Protein AF-0000000079469328 (afdb_homodimer)

Sequence (578 aa):
MLLIDEARIVTEADGLAARGATVNEVLEFLRGKLSLDAFGMLLFDLPREDLPALSKLLPRMASDETQRNFTGDSGLSLLKPTVSFIRALAYNYAALRNRSLSGAKILDYGCGYGRMTRLLYYFSNPEAIWAVDPWDLAVNLCREANLAGNVAQSDYLPKGLPAPEAAFDVMFAFSVFTHTSRNATDAALSALRKHIAPNGLLAITIRPAEYWVVNPDYAPQAETYQAKHAAEGFAFVPHGRDTVEGEATYGDTSMTLEFLAANYPDWRIEATDWALADPYQRYVFLKPAMLLIDEARIVTEADGLAARGATVNEVLEFLRGKLSLDAFGMLLFDLPREDLPALSKLLPRMASDETQRNFTGDSGLSLLKPTVSFIRALAYNYAALRNRSLSGAKILDYGCGYGRMTRLLYYFSNPEAIWAVDPWDLAVNLCREANLAGNVAQSDYLPKGLPAPEAAFDVMFAFSVFTHTSRNATDAALSALRKHIAPNGLLAITIRPAEYWVVNPDYAPQAETYQAKHAAEGFAFVPHGRDTVEGEATYGDTSMTLEFLAANYPDWRIEATDWALADPYQRYVFLKPA

Radius of gyration: 24.48 Å; Cα contacts (8 Å, |Δi|>4): 1134; chains: 2; bounding box: 67×74×54 Å

InterPro domains:
  IPR029063 S-adenosyl-L-methionine-dependent methyltransferase superfamily [G3DSA:3.40.50.150] (82-249)
  IPR029063 S-adenosyl-L-methionine-dependent methyltransferase superfamily [SSF53335] (99-240)
  IPR041698 Methyltransferase domain 25 [PF13649] (106-200)

Solvent-accessible surface area (backbone atoms only — not comparable to full-atom values): 29543 Å² total; per-residue (Å²): 133,75,52,70,70,54,46,53,51,53,50,52,46,18,49,44,34,63,73,65,47,48,65,63,55,45,41,53,55,46,49,73,73,41,24,72,48,54,48,44,51,51,47,65,50,25,59,38,87,93,32,55,39,40,34,69,67,43,40,42,43,74,51,57,66,54,34,30,73,74,71,73,39,43,64,69,75,41,44,52,40,50,50,52,49,53,50,48,50,43,39,49,44,24,72,74,63,75,40,68,51,66,67,38,30,35,36,31,43,55,30,50,64,33,70,65,56,58,56,46,46,66,38,17,55,41,84,40,32,35,34,29,21,51,48,63,67,29,42,47,46,21,55,74,27,49,54,72,47,44,75,41,69,34,56,75,66,20,85,52,61,88,61,69,64,48,56,20,46,31,36,34,22,69,77,35,59,27,24,29,23,72,66,26,45,52,25,43,56,56,18,51,60,54,24,40,22,84,87,15,39,35,36,35,24,35,16,47,61,62,48,35,57,69,38,74,92,35,37,91,51,15,68,61,47,34,50,37,25,68,75,64,20,47,27,71,47,68,44,100,59,80,53,56,96,84,34,59,41,43,30,46,20,29,43,39,71,64,37,50,53,72,73,36,67,66,40,36,82,74,48,63,38,48,41,82,74,38,72,59,42,34,35,39,32,28,28,63,94,133,75,52,72,71,54,45,52,51,52,51,50,45,18,50,43,34,64,74,65,48,50,66,63,55,44,40,53,55,45,49,72,72,42,24,72,47,56,49,44,52,50,46,64,51,25,59,39,85,93,32,55,39,40,34,70,66,45,41,41,44,74,52,58,66,55,34,28,73,75,71,72,40,41,66,69,75,40,44,52,41,51,49,52,49,53,50,48,49,44,39,50,43,24,71,74,63,75,42,69,52,66,68,38,30,35,37,31,44,54,31,50,63,34,71,65,57,60,56,45,46,65,38,18,54,40,84,41,32,34,33,29,18,52,49,65,66,27,42,48,46,21,55,74,26,50,54,70,47,46,76,40,68,34,56,74,66,22,83,50,59,89,61,70,63,48,53,21,48,32,36,34,22,70,75,36,58,28,23,29,23,73,68,26,44,52,25,42,58,57,19,51,60,54,26,39,22,84,85,16,40,37,38,36,25,35,16,48,62,63,46,34,56,69,37,75,93,36,36,90,50,15,68,60,45,34,50,36,24,68,74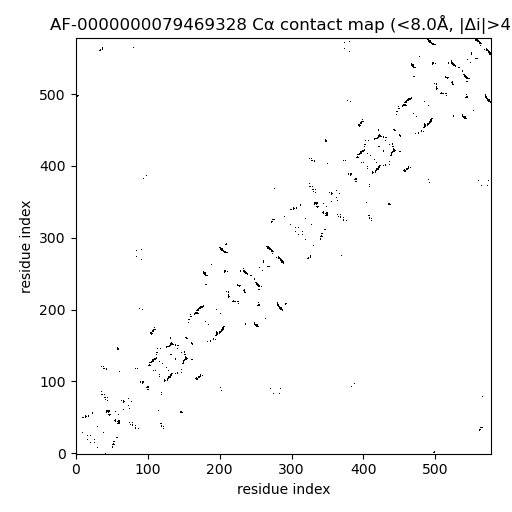,66,20,47,27,72,46,68,44,100,60,78,54,56,96,83,33,58,40,44,30,47,19,30,44,39,72,66,37,51,53,71,74,36,67,67,39,35,82,75,46,62,38,48,42,83,75,39,72,59,42,35,34,38,35,30,27,64,94

pLDDT: mean 93.64, std 5.54, range [69.12, 98.81]

Foldseek 3Di:
DDDPQLVVQLLVLLVCLVVPDALLRSLVSCLVRDDLLSQLLVQLPPPDPSRPSCNVRAFHHDDQVQVCVVPVGGHPLVSVQLSVVVVVQQVVLCVQVVDGLAAFQEEEEQCFLNSNVRSSSSRHPQQSYEYEEQDPVRLVSVVVRVPRHHYYYAHLQHQADPADFLGGQEYEYECPQQWFDPRSVVRVLNHVLGRHHQNHKYKYWFFALCVQCVPPVNNVVSVVQSVCCVPQQKGFDADPDDADVPHRTTGGMHGHPVNCVVPPVQKDWDDWDDDPSCRGIIITMIHGD/DDDPQLVVQLLVLLVCLVVPDALLRSLVSDLVRDDLLSQLLVQLPPPDPSRPSCNVRAFHHDDQVQVCVVPVGGHPLVSVQLSVVVVVVQVVLCVQVVDGLAAFQEEEEQCFLNSNVRSSSSRHPQQSYEYEEQDPVRLVSVVVRVPRHHGYYAHLQHQADPDDFLGGQEYEYECPQQWFDPRSVVRVLNHVLGRHHQNHKYKYWFFALCVQCVPPVNNVVSVVQSVCCVPQQKGFDADPDDADVPHGTTGGMHGHPVNCVVPPVQKDWDDWDDDPSCRGIIMTMIHGD

Structure (mmCIF, N/CA/C/O backbone):
data_AF-0000000079469328-model_v1
#
loop_
_entity.id
_entity.type
_entity.pdbx_description
1 polymer 'Class I SAM-dependent methyltransferase'
#
loop_
_atom_site.group_PDB
_atom_site.id
_atom_site.type_symbol
_atom_site.label_atom_id
_atom_site.label_alt_id
_atom_site.label_comp_id
_atom_site.label_asym_id
_atom_site.label_entity_id
_atom_site.label_seq_id
_atom_site.pdbx_PDB_ins_code
_atom_site.Cartn_x
_atom_site.Cartn_y
_atom_site.Cartn_z
_atom_site.occupancy
_atom_site.B_iso_or_equiv
_atom_site.auth_seq_id
_atom_site.auth_comp_id
_atom_site.auth_asym_id
_atom_site.auth_atom_id
_atom_site.pdbx_PDB_model_num
ATOM 1 N N . MET A 1 1 ? -15.891 2.592 -10.031 1 73.62 1 MET A N 1
ATOM 2 C CA . MET A 1 1 ? -17 1.805 -9.484 1 73.62 1 MET A CA 1
ATOM 3 C C . MET A 1 1 ? -16.484 0.551 -8.789 1 73.62 1 MET A C 1
ATOM 5 O O . MET A 1 1 ? -15.477 -0.028 -9.203 1 73.62 1 MET A O 1
ATOM 9 N N . LEU A 1 2 ? -17.156 0.283 -7.637 1 82.62 2 LEU A N 1
ATOM 10 C CA . LEU A 1 2 ? -16.859 -0.936 -6.887 1 82.62 2 LEU A CA 1
ATOM 11 C C . LEU A 1 2 ? -17.188 -2.174 -7.715 1 82.62 2 LEU A C 1
ATOM 13 O O . LEU A 1 2 ? -18.078 -2.135 -8.57 1 82.62 2 LEU A O 1
ATOM 17 N N . LEU A 1 3 ? -16.516 -3.221 -7.484 1 79.81 3 LEU A N 1
ATOM 18 C CA . LEU A 1 3 ? -16.797 -4.5 -8.125 1 79.81 3 LEU A CA 1
ATOM 19 C C . LEU A 1 3 ? -18.109 -5.078 -7.621 1 79.81 3 LEU A C 1
ATOM 21 O O . LEU A 1 3 ? -18.641 -4.641 -6.598 1 79.81 3 LEU A O 1
ATOM 25 N N . ILE A 1 4 ? -18.609 -5.996 -8.328 1 78.81 4 ILE A N 1
ATOM 26 C CA . ILE A 1 4 ? -19.953 -6.539 -8.102 1 78.81 4 ILE A CA 1
ATOM 27 C C . ILE A 1 4 ? -20.062 -7.039 -6.668 1 78.81 4 ILE A C 1
ATOM 29 O O . ILE A 1 4 ? -21.062 -6.77 -5.988 1 78.81 4 ILE A O 1
ATOM 33 N N . ASP A 1 5 ? -19.109 -7.777 -6.207 1 81.38 5 ASP A N 1
ATOM 34 C CA . ASP A 1 5 ? -19.156 -8.312 -4.852 1 81.38 5 ASP A CA 1
ATOM 35 C C . ASP A 1 5 ? -19.156 -7.191 -3.816 1 81.38 5 ASP A C 1
ATOM 37 O O . ASP A 1 5 ? -19.875 -7.258 -2.822 1 81.38 5 ASP A O 1
ATOM 41 N N . GLU A 1 6 ? -18.359 -6.191 -4.086 1 87.25 6 GLU A N 1
ATOM 42 C CA . GLU A 1 6 ? -18.312 -5.059 -3.168 1 87.25 6 GLU A CA 1
ATOM 43 C C . GLU A 1 6 ? -19.609 -4.246 -3.227 1 87.25 6 GLU A C 1
ATOM 45 O O . GLU A 1 6 ? -20.047 -3.695 -2.213 1 87.25 6 GLU A O 1
ATOM 50 N N . ALA A 1 7 ? -20.125 -4.199 -4.418 1 88.56 7 ALA A N 1
ATOM 51 C CA . ALA A 1 7 ? -21.406 -3.5 -4.574 1 88.56 7 ALA A CA 1
ATOM 52 C C . ALA A 1 7 ? -22.5 -4.156 -3.74 1 88.56 7 ALA A C 1
ATOM 54 O O . ALA A 1 7 ? -23.328 -3.467 -3.139 1 88.56 7 ALA A O 1
ATOM 55 N N . ARG A 1 8 ? -22.484 -5.449 -3.693 1 89.69 8 ARG A N 1
ATOM 56 C CA . ARG A 1 8 ? -23.438 -6.18 -2.871 1 89.69 8 ARG A CA 1
ATOM 57 C C . ARG A 1 8 ? -23.234 -5.879 -1.391 1 89.69 8 ARG A C 1
ATOM 59 O O . ARG A 1 8 ? -24.203 -5.691 -0.648 1 89.69 8 ARG A O 1
ATOM 66 N N . ILE A 1 9 ? -22 -5.82 -1.003 1 92.25 9 ILE A N 1
ATOM 67 C CA . ILE A 1 9 ? -21.656 -5.566 0.39 1 92.25 9 ILE A CA 1
ATOM 68 C C . ILE A 1 9 ? -22.156 -4.184 0.801 1 92.25 9 ILE A C 1
ATOM 70 O O . ILE A 1 9 ? -22.766 -4.023 1.863 1 92.25 9 ILE A O 1
ATOM 74 N N . VAL A 1 10 ? -21.938 -3.166 -0.035 1 96.12 10 VAL A N 1
ATOM 75 C CA . VAL A 1 10 ? -22.312 -1.808 0.34 1 96.12 10 VAL A CA 1
ATOM 76 C C . VAL A 1 10 ? -23.828 -1.669 0.316 1 96.12 10 VAL A C 1
ATOM 78 O O . VAL A 1 10 ? -24.406 -0.925 1.115 1 96.12 10 VAL A O 1
ATOM 81 N N . THR A 1 11 ? -24.484 -2.412 -0.557 1 96.69 11 THR A N 1
ATOM 82 C CA . THR A 1 11 ? -25.938 -2.438 -0.554 1 96.69 11 THR A CA 1
ATOM 83 C C . THR A 1 11 ? -26.469 -3.033 0.748 1 96.69 11 THR A C 1
ATOM 85 O O . THR A 1 11 ? -27.438 -2.529 1.318 1 96.69 11 THR A O 1
ATOM 88 N N . GLU A 1 12 ? -25.812 -4.078 1.154 1 96.94 12 GLU A N 1
ATOM 89 C CA . GLU A 1 12 ? -26.172 -4.672 2.438 1 96.94 12 GLU A CA 1
ATOM 90 C C . GLU A 1 12 ? -25.969 -3.686 3.582 1 96.94 12 GLU A C 1
ATOM 92 O O . GLU A 1 12 ? -26.781 -3.604 4.5 1 96.94 12 GLU A O 1
ATOM 97 N N . ALA A 1 13 ? -24.906 -2.984 3.58 1 97.81 13 ALA A N 1
ATOM 98 C CA . ALA A 1 13 ? -24.609 -1.975 4.594 1 97.81 13 ALA A CA 1
ATOM 99 C C . ALA A 1 13 ? -25.672 -0.875 4.59 1 97.81 13 ALA A C 1
ATOM 101 O O . ALA A 1 13 ? -26.062 -0.376 5.648 1 97.81 13 ALA A O 1
ATOM 102 N N . ASP A 1 14 ? -26.047 -0.48 3.402 1 98.31 14 ASP A N 1
ATOM 103 C CA . ASP A 1 14 ? -27.125 0.512 3.291 1 98.31 14 ASP A CA 1
ATOM 104 C C . ASP A 1 14 ? -28.406 0.004 3.928 1 98.31 14 ASP A C 1
ATOM 106 O O . ASP A 1 14 ? -29.141 0.768 4.57 1 98.31 14 ASP A O 1
ATOM 110 N N . GLY A 1 15 ? -28.688 -1.237 3.689 1 98.19 15 GLY A N 1
ATOM 111 C CA . GLY A 1 15 ? -29.844 -1.858 4.34 1 98.19 15 GLY A CA 1
ATOM 112 C C . GLY A 1 15 ? -29.75 -1.825 5.852 1 98.19 15 GLY A C 1
ATOM 113 O O . GLY A 1 15 ? -30.75 -1.555 6.531 1 98.19 15 GLY A O 1
ATOM 114 N N . LEU A 1 16 ? -28.609 -2.129 6.414 1 97.94 16 LEU A N 1
ATOM 115 C CA . LEU A 1 16 ? -28.391 -2.066 7.852 1 97.94 16 LEU A CA 1
ATOM 116 C C . LEU A 1 16 ? -28.656 -0.661 8.383 1 97.94 16 LEU A C 1
ATOM 118 O O . LEU A 1 16 ? -29.312 -0.494 9.414 1 97.94 16 LEU A O 1
ATOM 122 N N . ALA A 1 17 ? -28.141 0.295 7.699 1 97.94 17 ALA A N 1
ATOM 123 C CA . ALA A 1 17 ? -28.344 1.689 8.086 1 97.94 17 ALA A CA 1
ATOM 124 C C . ALA A 1 17 ? -29.812 2.064 8.031 1 97.94 17 ALA A C 1
ATOM 126 O O . ALA A 1 17 ? -30.312 2.764 8.914 1 97.94 17 ALA A O 1
ATOM 127 N N . ALA A 1 18 ? -30.453 1.593 7.02 1 98 18 ALA A N 1
ATOM 128 C CA . ALA A 1 18 ? -31.875 1.89 6.84 1 98 18 ALA A CA 1
ATOM 129 C C . ALA A 1 18 ? -32.688 1.325 7.992 1 98 18 ALA A C 1
ATOM 131 O O . ALA A 1 18 ? -33.75 1.888 8.352 1 98 18 ALA A O 1
ATOM 132 N N . ARG A 1 19 ? -32.219 0.27 8.562 1 98.19 19 ARG A N 1
ATOM 133 C CA . ARG A 1 19 ? -32.906 -0.397 9.648 1 98.19 19 ARG A CA 1
ATOM 134 C C . ARG A 1 19 ? -32.531 0.195 11 1 98.19 19 ARG A C 1
ATOM 136 O O . ARG A 1 19 ? -32.875 -0.348 12.047 1 98.19 19 ARG A O 1
ATOM 143 N N . GLY A 1 20 ? -31.672 1.178 11.031 1 97.12 20 GLY A N 1
ATOM 144 C CA . GLY A 1 20 ? -31.406 1.925 12.25 1 97.12 20 GLY A CA 1
ATOM 145 C C . GLY A 1 20 ? -30.062 1.611 12.867 1 97.12 20 GLY A C 1
ATOM 146 O O . GLY A 1 20 ? -29.781 2.002 14.008 1 97.12 20 GLY A O 1
ATOM 147 N N . ALA A 1 21 ? -29.188 0.908 12.125 1 97.38 21 ALA A N 1
ATOM 148 C CA . ALA A 1 21 ? -27.844 0.651 12.648 1 97.38 21 ALA A CA 1
ATOM 149 C C . ALA A 1 21 ? -27.078 1.955 12.883 1 97.38 21 ALA A C 1
ATOM 151 O O . ALA A 1 21 ? -27.234 2.916 12.125 1 97.38 21 ALA A O 1
ATOM 152 N N . THR A 1 22 ? -26.344 1.936 13.977 1 96.94 22 THR A N 1
ATOM 153 C CA . THR A 1 22 ? -25.516 3.096 14.297 1 96.94 22 THR A CA 1
ATOM 154 C C . THR A 1 22 ? -24.328 3.195 13.344 1 96.94 22 THR A C 1
ATOM 156 O O . THR A 1 22 ? -24.047 2.26 12.594 1 96.94 22 THR A O 1
ATOM 159 N N . VAL A 1 23 ? -23.641 4.332 13.367 1 96.88 23 VAL A N 1
ATOM 160 C CA . VAL A 1 23 ? -22.438 4.543 12.578 1 96.88 23 VAL A CA 1
ATOM 161 C C . VAL A 1 23 ? -21.406 3.463 12.898 1 96.88 23 VAL A C 1
ATOM 163 O O . VAL A 1 23 ? -20.844 2.85 11.992 1 96.88 23 VAL A O 1
ATOM 166 N N . ASN A 1 24 ? -21.219 3.152 14.148 1 96.88 24 ASN A N 1
ATOM 167 C CA . ASN A 1 24 ? -20.219 2.176 14.57 1 96.88 24 ASN A CA 1
ATOM 168 C C . ASN A 1 24 ? -20.562 0.774 14.07 1 96.88 24 ASN A C 1
ATOM 170 O O . ASN A 1 24 ? -19.672 0.021 13.664 1 96.88 24 ASN A O 1
ATOM 174 N N . GLU A 1 25 ? -21.812 0.445 14.094 1 97.12 25 GLU A N 1
ATOM 175 C CA . GLU A 1 25 ? -22.25 -0.869 13.625 1 97.12 25 GLU A CA 1
ATOM 176 C C . GLU A 1 25 ? -22.016 -1.016 12.117 1 97.12 25 GLU A C 1
ATOM 178 O O . GLU A 1 25 ? -21.547 -2.059 11.656 1 97.12 25 GLU A O 1
ATOM 183 N N . VAL A 1 26 ? -22.359 0.021 11.414 1 98 26 VAL A N 1
ATOM 184 C CA . VAL A 1 26 ? -22.188 0.004 9.969 1 98 26 VAL A CA 1
ATOM 185 C C . VAL A 1 26 ? -20.703 -0.059 9.625 1 98 26 VAL A C 1
ATOM 187 O O . VAL A 1 26 ? -20.281 -0.821 8.75 1 98 26 VAL A O 1
ATOM 190 N N . LEU A 1 27 ? -19.906 0.72 10.32 1 97.19 27 LEU A N 1
ATOM 191 C CA . LEU A 1 27 ? -18.469 0.723 10.078 1 97.19 27 LEU A CA 1
ATOM 192 C C . LEU A 1 27 ? -17.844 -0.635 10.406 1 97.19 27 LEU A C 1
ATOM 194 O O . LEU A 1 27 ? -16.984 -1.124 9.672 1 97.19 27 LEU A O 1
ATOM 198 N N . GLU A 1 28 ? -18.234 -1.222 11.469 1 94.69 28 GLU A N 1
ATOM 199 C C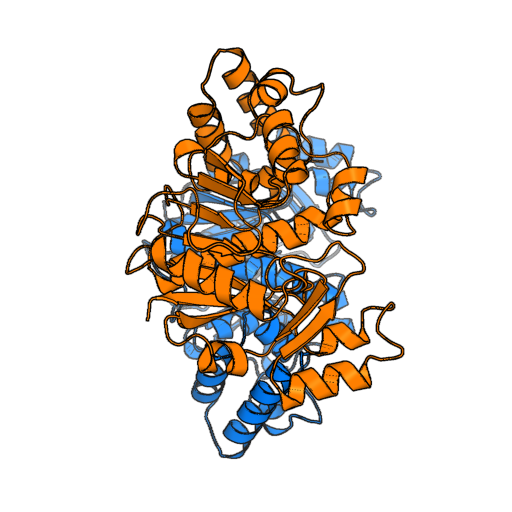A . GLU A 1 28 ? -17.766 -2.555 11.82 1 94.69 28 GLU A CA 1
ATOM 200 C C . GLU A 1 28 ? -18.094 -3.566 10.727 1 94.69 28 GLU A C 1
ATOM 202 O O . GLU A 1 28 ? -17.25 -4.398 10.367 1 94.69 28 GLU A O 1
ATOM 207 N N . PHE A 1 29 ? -19.391 -3.506 10.242 1 95.12 29 PHE A N 1
ATOM 208 C CA . PHE A 1 29 ? -19.812 -4.379 9.148 1 95.12 29 PHE A CA 1
ATOM 209 C C . PHE A 1 29 ? -18.938 -4.18 7.922 1 95.12 29 PHE A C 1
ATOM 211 O O . PHE A 1 29 ? -18.469 -5.148 7.328 1 95.12 29 PHE A O 1
ATOM 218 N N . LEU A 1 30 ? -18.641 -2.953 7.52 1 94.88 30 LEU A N 1
ATOM 219 C CA . LEU A 1 30 ? -17.875 -2.625 6.32 1 94.88 30 LEU A CA 1
ATOM 220 C C . LEU A 1 30 ? -16.422 -3.043 6.473 1 94.88 30 LEU A C 1
ATOM 222 O O . LEU A 1 30 ? -15.828 -3.619 5.555 1 94.88 30 LEU A O 1
ATOM 226 N N . ARG A 1 31 ? -15.781 -2.768 7.605 1 90.62 31 ARG A N 1
ATOM 227 C CA . ARG A 1 31 ? -14.367 -3.08 7.824 1 90.62 31 ARG A CA 1
ATOM 228 C C . ARG A 1 31 ? -14.133 -4.586 7.809 1 90.62 31 ARG A C 1
ATOM 230 O O . ARG A 1 31 ? -13.055 -5.047 7.422 1 90.62 31 ARG A O 1
ATOM 237 N N . GLY A 1 32 ? -15.18 -5.309 8.133 1 85 32 GLY A N 1
ATOM 238 C CA . GLY A 1 32 ? -15.055 -6.758 8.156 1 85 32 GLY A CA 1
ATOM 239 C C . GLY A 1 32 ? -15.164 -7.387 6.777 1 85 32 GLY A C 1
ATOM 240 O O . GLY A 1 32 ? -14.773 -8.539 6.586 1 85 32 GLY A O 1
ATOM 241 N N . LYS A 1 33 ? -15.594 -6.586 5.781 1 87.69 33 LYS A N 1
ATOM 242 C CA . LYS A 1 33 ? -15.93 -7.219 4.512 1 87.69 33 LYS A CA 1
ATOM 243 C C . LYS A 1 33 ? -15.234 -6.523 3.346 1 87.69 33 LYS A C 1
ATOM 245 O O . LYS A 1 33 ? -15.086 -7.105 2.268 1 87.69 33 LYS A O 1
ATOM 250 N N . LEU A 1 34 ? -14.859 -5.293 3.518 1 89.44 34 LEU A N 1
ATOM 251 C CA . LEU A 1 34 ? -14.211 -4.535 2.451 1 89.44 34 LEU A CA 1
ATOM 252 C C . LEU A 1 34 ? -12.711 -4.43 2.697 1 89.44 34 LEU A C 1
ATOM 254 O O . LEU A 1 34 ? -12.266 -4.383 3.848 1 89.44 34 LEU A O 1
ATOM 258 N N . SER A 1 35 ? -11.961 -4.41 1.609 1 85.12 35 SER A N 1
ATOM 259 C CA . SER A 1 35 ? -10.57 -3.977 1.7 1 85.12 35 SER A CA 1
ATOM 260 C C . SER A 1 35 ? -10.477 -2.484 1.994 1 85.12 35 SER A C 1
ATOM 262 O O . SER A 1 35 ? -11.453 -1.751 1.834 1 85.12 35 SER A O 1
ATOM 264 N N . LEU A 1 36 ? -9.32 -2.057 2.4 1 90.12 36 LEU A N 1
ATOM 265 C CA . LEU A 1 36 ? -9.102 -0.634 2.637 1 90.12 36 LEU A CA 1
ATOM 266 C C . LEU A 1 36 ? -9.383 0.177 1.376 1 90.12 36 LEU A C 1
ATOM 268 O O . LEU A 1 36 ? -9.984 1.25 1.443 1 90.12 36 LEU A O 1
ATOM 272 N N . ASP A 1 37 ? -8.945 -0.327 0.228 1 90 37 ASP A N 1
ATOM 273 C CA . ASP A 1 37 ? -9.148 0.383 -1.031 1 90 37 ASP A CA 1
ATOM 274 C C . ASP A 1 37 ? -10.633 0.512 -1.357 1 90 37 ASP A C 1
ATOM 276 O O . ASP A 1 37 ? -11.094 1.588 -1.739 1 90 37 ASP A O 1
ATOM 280 N N . ALA A 1 38 ? -11.375 -0.587 -1.192 1 90.12 38 ALA A N 1
ATOM 281 C CA . ALA A 1 38 ? -12.812 -0.561 -1.457 1 90.12 38 ALA A CA 1
ATOM 282 C C . ALA A 1 38 ? -13.531 0.364 -0.481 1 90.12 38 ALA A C 1
ATOM 284 O O . ALA A 1 38 ? -14.461 1.08 -0.864 1 90.12 38 ALA A O 1
ATOM 285 N N . PHE A 1 39 ? -13.109 0.273 0.761 1 94.81 39 PHE A N 1
ATOM 286 C CA . PHE A 1 39 ? -13.656 1.158 1.784 1 94.81 39 PHE A CA 1
ATOM 287 C C . PHE A 1 39 ? -13.438 2.619 1.407 1 94.81 39 PHE A C 1
ATOM 289 O O . PHE A 1 39 ? -14.359 3.432 1.502 1 94.81 39 PHE A O 1
ATOM 296 N N . GLY A 1 40 ? -12.234 2.947 0.979 1 94.56 40 GLY A N 1
ATOM 297 C CA . GLY A 1 40 ? -11.938 4.289 0.505 1 94.56 40 GLY A CA 1
ATOM 298 C C . GLY A 1 40 ? -12.773 4.699 -0.691 1 94.56 40 GLY A C 1
ATOM 299 O O . GLY A 1 40 ? -13.266 5.828 -0.752 1 94.56 40 GLY A O 1
ATOM 300 N N . MET A 1 41 ? -12.945 3.803 -1.63 1 93.38 41 MET A N 1
ATOM 301 C CA . MET A 1 41 ? -13.758 4.086 -2.809 1 93.38 41 MET A CA 1
ATOM 302 C C . MET A 1 41 ? -15.188 4.438 -2.408 1 93.38 41 MET A C 1
ATOM 304 O O . MET A 1 41 ? -15.781 5.367 -2.961 1 93.38 41 MET A O 1
ATOM 308 N N . LEU A 1 42 ? -15.672 3.691 -1.49 1 95.12 42 LEU A N 1
ATOM 309 C CA . LEU A 1 42 ? -17.016 3.971 -0.998 1 95.12 42 LEU A CA 1
ATOM 310 C C . LEU A 1 42 ? -17.094 5.375 -0.412 1 95.12 42 LEU A C 1
ATOM 312 O O . LEU A 1 42 ? -17.969 6.168 -0.802 1 95.12 42 LEU A O 1
ATOM 316 N N . LEU A 1 43 ? -16.203 5.695 0.465 1 95.62 43 LEU A N 1
ATOM 317 C CA . LEU A 1 43 ? -16.25 6.969 1.168 1 95.62 43 LEU A CA 1
ATOM 318 C C . LEU A 1 43 ? -16.062 8.133 0.2 1 95.62 43 LEU A C 1
ATOM 320 O O . LEU A 1 43 ? -16.625 9.211 0.393 1 95.62 43 LEU A O 1
ATOM 324 N N . PHE A 1 44 ? -15.242 7.898 -0.827 1 94.38 44 PHE A N 1
ATOM 325 C CA . PHE A 1 44 ? -14.992 8.945 -1.811 1 94.38 44 PHE A CA 1
ATOM 326 C C . PHE A 1 44 ? -16.203 9.164 -2.697 1 94.38 44 PHE A C 1
ATOM 328 O O . PHE A 1 44 ? -16.328 10.203 -3.348 1 94.38 44 PHE A O 1
ATOM 335 N N . ASP A 1 45 ? -17.094 8.18 -2.705 1 93.88 45 ASP A N 1
ATOM 336 C CA . ASP A 1 45 ? -18.203 8.234 -3.646 1 93.88 45 ASP A CA 1
ATOM 337 C C . ASP A 1 45 ? -19.469 8.734 -2.961 1 93.88 45 ASP A C 1
ATOM 339 O O . ASP A 1 45 ? -20.484 8.984 -3.623 1 93.88 45 ASP A O 1
ATOM 343 N N . LEU A 1 46 ? -19.422 8.875 -1.653 1 94.94 46 LEU A N 1
ATOM 344 C CA . LEU A 1 46 ? -20.609 9.344 -0.942 1 94.94 46 LEU A CA 1
ATOM 345 C C . LEU A 1 46 ? -20.719 10.859 -1.023 1 94.94 46 LEU A C 1
ATOM 347 O O . LEU A 1 46 ? -19.703 11.562 -1.035 1 94.94 46 LEU A O 1
ATOM 351 N N . PRO A 1 47 ? -21.906 11.391 -1.193 1 95.75 47 PRO A N 1
ATOM 352 C CA . PRO A 1 47 ? -23.172 10.664 -1.146 1 95.75 47 PRO A CA 1
ATOM 353 C C . PRO A 1 47 ? -23.531 10.016 -2.482 1 95.75 47 PRO A C 1
ATOM 355 O O . PRO A 1 47 ? -23.078 10.469 -3.535 1 95.75 47 PRO A O 1
ATOM 358 N N . ARG A 1 48 ? -24.312 8.93 -2.414 1 95.5 48 ARG A N 1
ATOM 359 C CA . ARG A 1 48 ? -24.797 8.195 -3.572 1 95.5 48 ARG A CA 1
ATOM 360 C C . ARG A 1 48 ? -26.312 8.039 -3.521 1 95.5 48 ARG A C 1
ATOM 362 O O . ARG A 1 48 ? -26.875 7.738 -2.467 1 95.5 48 ARG A O 1
ATOM 369 N N . GLU A 1 49 ? -26.953 8.164 -4.684 1 96.19 49 GLU A N 1
ATOM 370 C CA . GLU A 1 49 ? -28.406 8.062 -4.758 1 96.19 49 GLU A CA 1
ATOM 371 C C . GLU A 1 49 ? -28.875 6.629 -4.496 1 96.19 49 GLU A C 1
ATOM 373 O O . GLU A 1 49 ? -29.938 6.414 -3.92 1 96.19 49 GLU A O 1
ATOM 378 N N . ASP A 1 50 ? -28.078 5.68 -4.914 1 96.25 50 ASP A N 1
ATOM 379 C CA . ASP A 1 50 ? -28.469 4.281 -4.777 1 96.25 50 ASP A CA 1
ATOM 380 C C . ASP A 1 50 ? -28.141 3.748 -3.385 1 96.25 50 ASP A C 1
ATOM 382 O O . ASP A 1 50 ? -28.438 2.594 -3.07 1 96.25 50 ASP A O 1
ATOM 386 N N . LEU A 1 51 ? -27.531 4.551 -2.568 1 97.69 51 LEU A N 1
ATOM 387 C CA . LEU A 1 51 ? -27.234 4.215 -1.182 1 97.69 51 LEU A CA 1
ATOM 388 C C . LEU A 1 51 ? -27.703 5.312 -0.237 1 97.69 51 LEU A C 1
ATOM 390 O O . LEU A 1 51 ? -26.906 5.914 0.48 1 97.69 51 LEU A O 1
ATOM 394 N N . PRO A 1 52 ? -28.984 5.516 -0.161 1 97.81 52 PRO A N 1
ATOM 395 C CA . PRO A 1 52 ? -29.5 6.688 0.548 1 97.81 52 PRO A CA 1
ATOM 396 C C . PRO A 1 52 ? -29.25 6.621 2.055 1 97.81 52 PRO A C 1
ATOM 398 O O . PRO A 1 52 ? -28.953 7.645 2.68 1 97.81 52 PRO A O 1
ATOM 401 N N . ALA A 1 53 ? -29.375 5.461 2.697 1 98.12 53 ALA A N 1
ATOM 402 C CA . ALA A 1 53 ? -29.219 5.355 4.145 1 98.12 53 ALA A CA 1
ATOM 403 C C . ALA A 1 53 ? -27.75 5.543 4.547 1 98.12 53 ALA A C 1
ATOM 405 O O . ALA A 1 53 ? -27.453 6.223 5.531 1 98.12 53 ALA A O 1
ATOM 406 N N . LEU A 1 54 ? -26.828 4.988 3.795 1 97.25 54 LEU A N 1
ATOM 407 C CA . LEU A 1 54 ? -25.406 5.172 4.055 1 97.25 54 LEU A CA 1
ATOM 408 C C . LEU A 1 54 ? -25 6.625 3.848 1 97.25 54 LEU A C 1
ATOM 410 O O . LEU A 1 54 ? -24.172 7.152 4.59 1 97.25 54 LEU A O 1
ATOM 414 N N . SER A 1 55 ? -25.625 7.211 2.814 1 97.25 55 SER A N 1
ATOM 415 C CA . SER A 1 55 ? -25.297 8.594 2.479 1 97.25 55 SER A CA 1
ATOM 416 C C . SER A 1 55 ? -25.75 9.547 3.584 1 97.25 55 SER A C 1
ATOM 418 O O . SER A 1 55 ? -25.172 10.633 3.742 1 97.25 55 SER A O 1
ATOM 420 N N . LYS A 1 56 ? -26.734 9.156 4.297 1 96.25 56 LYS A N 1
ATOM 421 C CA . LYS A 1 56 ? -27.188 9.953 5.426 1 96.25 56 LYS A CA 1
ATOM 422 C C . LYS A 1 56 ? -26.328 9.688 6.668 1 96.25 56 LYS A C 1
ATOM 424 O O . LYS A 1 56 ? -26.109 10.594 7.477 1 96.25 56 LYS A O 1
ATOM 429 N N . LEU A 1 57 ? -25.859 8.5 6.789 1 97.06 57 LEU A N 1
ATOM 430 C CA . LEU A 1 57 ? -25.203 8.039 8.008 1 97.06 57 LEU A CA 1
ATOM 431 C C . LEU A 1 57 ? -23.734 8.422 8.008 1 97.06 57 LEU A C 1
ATOM 433 O O . LEU A 1 57 ? -23.172 8.773 9.055 1 97.06 57 LEU A O 1
ATOM 437 N N . LEU A 1 58 ? -23.031 8.258 6.867 1 97.25 58 LEU A N 1
ATOM 438 C CA . LEU A 1 58 ? -21.594 8.5 6.746 1 97.25 58 LEU A CA 1
ATOM 439 C C . LEU A 1 58 ? -21.312 9.867 6.133 1 97.25 58 LEU A C 1
ATOM 441 O O . LEU A 1 58 ? -22.172 10.422 5.438 1 97.25 58 LEU A O 1
ATOM 445 N N . PRO A 1 59 ? -20.172 10.383 6.414 1 97.06 59 PRO A N 1
ATOM 446 C CA . PRO A 1 59 ? -19.906 11.75 5.945 1 97.06 59 PRO A CA 1
ATOM 447 C C . PRO A 1 59 ? -19.797 11.844 4.422 1 97.06 59 PRO A C 1
ATOM 449 O O . PRO A 1 59 ? -19.25 10.945 3.783 1 97.06 59 PRO A O 1
ATOM 452 N N . ARG A 1 60 ? -20.281 12.977 3.9 1 95.62 60 ARG A N 1
ATOM 453 C CA . ARG A 1 60 ? -20.141 13.25 2.475 1 95.62 60 ARG A CA 1
ATOM 454 C C . ARG A 1 60 ? -18.719 13.656 2.121 1 95.62 60 ARG A C 1
ATOM 456 O O . ARG A 1 60 ? -18.062 14.375 2.885 1 95.62 60 ARG A O 1
ATOM 463 N N . MET A 1 61 ? -18.312 13.258 0.922 1 96.12 61 MET A N 1
ATOM 464 C CA . MET A 1 61 ? -17 13.703 0.435 1 96.12 61 MET A CA 1
ATOM 465 C C . MET A 1 61 ? -17.094 15.125 -0.114 1 96.12 61 MET A C 1
ATOM 467 O O . MET A 1 61 ? -18.156 15.57 -0.551 1 96.12 61 MET A O 1
ATOM 471 N N . ALA A 1 62 ? -15.953 15.836 0.012 1 96.5 62 ALA A N 1
ATOM 472 C CA . ALA A 1 62 ? -15.875 17.156 -0.609 1 96.5 62 ALA A CA 1
ATOM 473 C C . ALA A 1 62 ? -16.047 17.062 -2.121 1 96.5 62 ALA A C 1
ATOM 475 O O . ALA A 1 62 ? -15.766 16.016 -2.725 1 96.5 62 ALA A O 1
ATOM 476 N N . SER A 1 63 ? -16.547 18.109 -2.727 1 95.94 63 SER A N 1
ATOM 477 C CA . SER A 1 63 ? -16.672 18.156 -4.18 1 95.94 63 SER A CA 1
ATOM 478 C C . SER A 1 63 ? -15.32 18 -4.863 1 95.94 63 SER A C 1
ATOM 480 O O . SER A 1 63 ? -14.281 18.25 -4.25 1 95.94 63 SER A O 1
ATOM 482 N N . ASP A 1 64 ? -15.352 17.609 -6.105 1 95.81 64 ASP A N 1
ATOM 483 C CA . ASP A 1 64 ? -14.117 17.516 -6.879 1 95.81 64 ASP A CA 1
ATOM 484 C C . ASP A 1 64 ? -13.375 18.844 -6.891 1 95.81 64 ASP A C 1
ATOM 486 O O . ASP A 1 64 ? -12.141 18.891 -6.84 1 95.81 64 ASP A O 1
ATOM 490 N N . GLU A 1 65 ? -14.133 19.875 -6.98 1 96.25 65 GLU A N 1
ATOM 491 C CA . GLU A 1 65 ? -13.547 21.219 -6.984 1 96.25 65 GLU A CA 1
ATOM 492 C C . GLU A 1 65 ? -12.812 21.5 -5.676 1 96.25 65 GLU A C 1
ATOM 494 O O . GLU A 1 65 ? -11.672 21.969 -5.688 1 96.25 65 GLU A O 1
ATOM 499 N N . THR A 1 66 ? -13.438 21.203 -4.578 1 96.38 66 THR A N 1
ATOM 500 C CA . THR A 1 66 ? -12.812 21.406 -3.275 1 96.38 66 THR A CA 1
ATOM 501 C C . THR A 1 66 ? -11.57 20.531 -3.139 1 96.38 66 THR A C 1
ATOM 503 O O . THR A 1 66 ? -10.539 20.984 -2.645 1 96.38 66 THR A O 1
ATOM 506 N N . GLN A 1 67 ? -11.703 19.266 -3.562 1 96.38 67 GLN A N 1
ATOM 507 C CA . GLN A 1 67 ? -10.547 18.375 -3.521 1 96.38 67 GLN A CA 1
ATOM 508 C C . GLN A 1 67 ? -9.367 18.969 -4.289 1 96.38 67 GLN A C 1
ATOM 510 O O . GLN A 1 67 ? -8.25 19.016 -3.779 1 96.38 67 GLN A O 1
ATOM 515 N N . ARG A 1 68 ? -9.656 19.5 -5.461 1 95.5 68 ARG A N 1
ATOM 516 C CA . ARG A 1 68 ? -8.609 20.062 -6.305 1 95.5 68 ARG A CA 1
ATOM 517 C C . ARG A 1 68 ? -8.008 21.312 -5.676 1 95.5 68 ARG A C 1
ATOM 519 O O . ARG A 1 68 ? -6.797 21.531 -5.742 1 95.5 68 ARG A O 1
ATOM 526 N N . ASN A 1 69 ? -8.844 22.078 -5.066 1 92.5 69 ASN A N 1
ATOM 527 C CA . ASN A 1 69 ? -8.375 23.312 -4.43 1 92.5 69 ASN A CA 1
ATOM 528 C C . ASN A 1 69 ? -7.438 23 -3.264 1 92.5 69 ASN A C 1
ATOM 530 O O . ASN A 1 69 ? -6.484 23.75 -3.02 1 92.5 69 ASN A O 1
ATOM 534 N N . PHE A 1 70 ? -7.723 21.938 -2.602 1 93.25 70 PHE A N 1
ATOM 535 C CA . PHE A 1 70 ? -6.934 21.609 -1.425 1 93.25 70 PHE A CA 1
ATOM 536 C C . PHE A 1 70 ? -5.672 20.844 -1.819 1 93.25 70 PHE A C 1
ATOM 538 O O . PHE A 1 70 ? -4.613 21.031 -1.217 1 93.25 70 PHE A O 1
ATOM 545 N N . THR A 1 71 ? -5.762 19.938 -2.789 1 91.19 71 THR A N 1
ATOM 546 C CA . THR A 1 71 ? -4.707 18.938 -2.936 1 91.19 71 THR A CA 1
ATOM 547 C C . THR A 1 71 ? -4.133 18.969 -4.348 1 91.19 71 THR A C 1
ATOM 549 O O . THR A 1 71 ? -3.078 18.375 -4.609 1 91.19 71 THR A O 1
ATOM 552 N N . GLY A 1 72 ? -4.793 19.641 -5.301 1 90.5 72 GLY A N 1
ATOM 553 C CA . GLY A 1 72 ? -4.359 19.656 -6.688 1 90.5 72 GLY A CA 1
ATOM 554 C C . GLY A 1 72 ? -4.895 18.484 -7.5 1 90.5 72 GLY A C 1
ATOM 555 O O . GLY A 1 72 ? -4.613 18.375 -8.695 1 90.5 72 GLY A O 1
ATOM 556 N N . ASP A 1 73 ? -5.633 17.625 -6.859 1 93.19 73 ASP A N 1
ATOM 557 C CA . ASP A 1 73 ? -6.195 16.453 -7.516 1 93.19 73 ASP A CA 1
ATOM 558 C C . ASP A 1 73 ? -7.566 16.094 -6.941 1 93.19 73 ASP A C 1
ATOM 560 O O . ASP A 1 73 ? -8.023 16.734 -5.992 1 93.19 73 ASP A O 1
ATOM 564 N N . SER A 1 74 ? -8.25 15.125 -7.641 1 94.44 74 SER A N 1
ATOM 565 C CA . SER A 1 74 ? -9.57 14.727 -7.156 1 94.44 74 SER A CA 1
ATOM 566 C C . SER A 1 74 ? -9.898 13.289 -7.555 1 94.44 74 SER A C 1
ATOM 568 O O . SER A 1 74 ? -9.219 12.711 -8.406 1 94.44 74 SER A O 1
ATOM 570 N N . GLY A 1 75 ? -10.859 12.703 -6.867 1 91.94 75 GLY A N 1
ATOM 571 C CA . GLY A 1 75 ? -11.398 11.406 -7.254 1 91.94 75 GLY A CA 1
ATOM 572 C C . GLY A 1 75 ? -10.414 10.266 -7.062 1 91.94 75 GLY A C 1
ATOM 573 O O . GLY A 1 75 ? -9.688 10.234 -6.066 1 91.94 75 GLY A O 1
ATOM 574 N N . LEU A 1 76 ? -10.438 9.352 -7.98 1 87.31 76 LEU A N 1
ATOM 575 C CA . LEU A 1 76 ? -9.664 8.117 -7.867 1 87.31 76 LEU A CA 1
ATOM 576 C C . LEU A 1 76 ? -8.172 8.414 -7.887 1 87.31 76 LEU A C 1
ATOM 578 O O . LEU A 1 76 ? -7.391 7.723 -7.227 1 87.31 76 LEU A O 1
ATOM 582 N N . SER A 1 77 ? -7.824 9.359 -8.68 1 90.12 77 SER A N 1
ATOM 583 C CA . SER A 1 77 ? -6.414 9.742 -8.742 1 90.12 77 SER A CA 1
ATOM 584 C C . SER A 1 77 ? -5.902 10.211 -7.391 1 90.12 77 SER A C 1
ATOM 586 O O . SER A 1 77 ? -4.746 9.969 -7.039 1 90.12 77 SER A O 1
ATOM 588 N N . LEU A 1 78 ? -6.742 10.844 -6.625 1 93.75 78 LEU A N 1
ATOM 589 C CA . LEU A 1 78 ? -6.391 11.328 -5.293 1 93.75 78 LEU A CA 1
ATOM 590 C C . LEU A 1 78 ? -6.484 10.203 -4.27 1 93.75 78 LEU A C 1
ATOM 592 O O . LEU A 1 78 ? -5.707 10.164 -3.312 1 93.75 78 LEU A O 1
ATOM 596 N N . LEU A 1 79 ? -7.395 9.281 -4.48 1 93.88 79 LEU A N 1
ATOM 597 C CA . LEU A 1 79 ? -7.609 8.188 -3.535 1 93.88 79 LEU A CA 1
ATOM 598 C C . LEU A 1 79 ? -6.395 7.273 -3.48 1 93.88 79 LEU A C 1
ATOM 600 O O . LEU A 1 79 ? -6.059 6.742 -2.418 1 93.88 79 LEU A O 1
ATOM 604 N N . LYS A 1 80 ? -5.684 7.059 -4.574 1 88.31 80 LYS A N 1
ATOM 605 C CA . LYS A 1 80 ? -4.57 6.121 -4.656 1 88.31 80 LYS A CA 1
ATOM 606 C C . LYS A 1 80 ? -3.453 6.508 -3.693 1 88.31 80 LYS A C 1
ATOM 608 O O . LYS A 1 80 ? -3.068 5.715 -2.83 1 88.31 80 LYS A O 1
ATOM 613 N N . PRO A 1 81 ? -2.938 7.766 -3.797 1 89.94 81 PRO A N 1
ATOM 614 C CA . PRO A 1 81 ? -1.925 8.125 -2.805 1 89.94 81 PRO A CA 1
ATOM 615 C C . PRO A 1 81 ? -2.482 8.188 -1.385 1 89.94 81 PRO A C 1
ATOM 617 O O . PRO A 1 81 ? -1.756 7.93 -0.421 1 89.94 81 PRO A O 1
ATOM 620 N N . THR A 1 82 ? -3.795 8.43 -1.237 1 94.12 82 THR A N 1
ATOM 621 C CA . THR A 1 82 ? -4.43 8.477 0.075 1 94.12 82 THR A CA 1
ATOM 622 C C . THR A 1 82 ? -4.375 7.105 0.751 1 94.12 82 THR A C 1
ATOM 624 O O . THR A 1 82 ? -3.902 6.988 1.884 1 94.12 82 THR A O 1
ATOM 627 N N . VAL A 1 83 ? -4.734 6.102 0.048 1 91.5 83 VAL A N 1
ATOM 628 C CA . VAL A 1 83 ? -4.77 4.762 0.621 1 91.5 83 VAL A CA 1
ATOM 629 C C . VAL A 1 83 ? -3.346 4.238 0.807 1 91.5 83 VAL A C 1
ATOM 631 O O . VAL A 1 83 ? -3.068 3.5 1.755 1 91.5 83 VAL A O 1
ATOM 634 N N . SER A 1 84 ? -2.471 4.664 -0.104 1 88.19 84 SER A N 1
ATOM 635 C CA . SER A 1 84 ? -1.077 4.254 0.037 1 88.19 84 SER A CA 1
ATOM 636 C C . SER A 1 84 ? -0.489 4.734 1.359 1 88.19 84 SER A C 1
ATOM 638 O O . SER A 1 84 ? 0.188 3.977 2.057 1 88.19 84 SER A O 1
ATOM 640 N N . PHE A 1 85 ? -0.77 5.934 1.736 1 93.69 85 PHE A N 1
ATOM 641 C CA . PHE A 1 85 ? -0.268 6.449 3.004 1 93.69 85 PHE A CA 1
ATOM 642 C C . PHE A 1 85 ? -0.904 5.719 4.18 1 93.69 85 PHE A C 1
ATOM 644 O O . PHE A 1 85 ? -0.214 5.336 5.125 1 93.69 85 PHE A O 1
ATOM 651 N N . ILE A 1 86 ? -2.191 5.527 4.129 1 94.25 86 ILE A N 1
ATOM 652 C CA . ILE A 1 86 ? -2.902 4.898 5.234 1 94.25 86 ILE A CA 1
ATOM 653 C C . ILE A 1 86 ? -2.406 3.465 5.418 1 94.25 86 ILE A C 1
ATOM 655 O O . ILE A 1 86 ? -2.242 2.998 6.547 1 94.25 86 ILE A O 1
ATOM 659 N N . ARG A 1 87 ? -2.174 2.809 4.355 1 88.56 87 ARG A N 1
ATOM 660 C CA . ARG A 1 87 ? -1.614 1.463 4.434 1 88.56 87 ARG A CA 1
ATOM 661 C C . ARG A 1 87 ? -0.223 1.484 5.059 1 88.56 87 ARG A C 1
ATOM 663 O O . ARG A 1 87 ? 0.121 0.605 5.852 1 88.56 87 ARG A O 1
ATOM 670 N N . ALA A 1 88 ? 0.581 2.447 4.578 1 90.12 88 ALA A N 1
ATOM 671 C CA . ALA A 1 88 ? 1.926 2.578 5.137 1 90.12 88 ALA A CA 1
ATOM 672 C C . ALA A 1 88 ? 1.873 2.867 6.633 1 90.12 88 ALA A C 1
ATOM 674 O O . ALA A 1 88 ? 2.68 2.34 7.402 1 90.12 88 ALA A O 1
ATOM 675 N N . LEU A 1 89 ? 0.968 3.711 7 1 93.81 89 LEU A N 1
ATOM 676 C CA . LEU A 1 89 ? 0.775 4.027 8.414 1 93.81 89 LEU A CA 1
ATOM 677 C C . LEU A 1 89 ? 0.438 2.773 9.211 1 93.81 89 LEU A C 1
ATOM 679 O O . LEU A 1 89 ? 1.051 2.508 10.242 1 93.81 89 LEU A O 1
ATOM 683 N N . ALA A 1 90 ? -0.51 2.029 8.742 1 90.56 90 ALA A N 1
ATOM 684 C CA . ALA A 1 90 ? -0.947 0.815 9.43 1 90.56 90 ALA A CA 1
ATOM 685 C C . ALA A 1 90 ? 0.18 -0.21 9.5 1 90.56 90 ALA A C 1
ATOM 687 O O . ALA A 1 90 ? 0.412 -0.815 10.547 1 90.56 90 ALA A O 1
ATOM 688 N N . TYR A 1 91 ? 0.838 -0.348 8.375 1 84.31 91 TYR A N 1
ATOM 689 C CA . TYR A 1 91 ? 1.929 -1.314 8.305 1 84.31 91 TYR A CA 1
ATOM 690 C C . TYR A 1 91 ? 3.043 -0.948 9.281 1 84.31 91 TYR A C 1
ATOM 692 O O . TYR A 1 91 ? 3.492 -1.787 10.062 1 84.31 91 TYR A O 1
ATOM 700 N N . ASN A 1 92 ? 3.521 0.277 9.172 1 87.69 92 ASN A N 1
ATOM 701 C CA . ASN A 1 92 ? 4.648 0.693 9.992 1 87.69 92 ASN A CA 1
ATOM 702 C C . ASN A 1 92 ? 4.281 0.709 11.477 1 87.69 92 ASN A C 1
ATOM 704 O O . ASN A 1 92 ? 5.105 0.373 12.328 1 87.69 92 ASN A O 1
ATOM 708 N N . TYR A 1 93 ? 3.07 1.09 11.797 1 91 93 TYR A N 1
ATOM 709 C CA . TYR A 1 93 ? 2.639 1.031 13.188 1 91 93 TYR A CA 1
ATOM 710 C C . TYR A 1 93 ? 2.707 -0.394 13.719 1 91 93 TYR A C 1
ATOM 712 O O . TYR A 1 93 ? 3.227 -0.63 14.812 1 91 93 TYR A O 1
ATOM 720 N N . ALA A 1 94 ? 2.188 -1.313 12.977 1 85.19 94 ALA A N 1
ATOM 721 C CA . ALA A 1 94 ? 2.207 -2.715 13.391 1 85.19 94 ALA A CA 1
ATOM 722 C C . ALA A 1 94 ? 3.639 -3.23 13.516 1 85.19 94 ALA A C 1
ATOM 724 O O . ALA A 1 94 ? 3.973 -3.924 14.477 1 85.19 94 ALA A O 1
ATOM 725 N N . ALA A 1 95 ? 4.453 -2.867 12.562 1 79.62 95 ALA A N 1
ATOM 726 C CA . ALA A 1 95 ? 5.832 -3.346 12.531 1 79.62 95 ALA A CA 1
ATOM 727 C C . ALA A 1 95 ? 6.629 -2.787 13.711 1 79.62 95 ALA A C 1
ATOM 729 O O . ALA A 1 95 ? 7.465 -3.484 14.289 1 79.62 95 ALA A O 1
ATOM 730 N N . LEU A 1 96 ? 6.344 -1.561 14.047 1 85.06 96 LEU A N 1
ATOM 731 C CA . LEU A 1 96 ? 7.16 -0.862 15.039 1 85.06 96 LEU A CA 1
ATOM 732 C C . LEU A 1 96 ? 6.617 -1.085 16.438 1 85.06 96 LEU A C 1
ATOM 734 O O . LEU A 1 96 ? 7.375 -1.068 17.422 1 85.06 96 LEU A O 1
ATOM 738 N N . ARG A 1 97 ? 5.316 -1.318 16.531 1 87.81 97 ARG A N 1
ATOM 739 C CA . ARG A 1 97 ? 4.707 -1.374 17.859 1 87.81 97 ARG A CA 1
ATOM 740 C C . ARG A 1 97 ? 4.152 -2.766 18.156 1 87.81 97 ARG A C 1
ATOM 742 O O . ARG A 1 97 ? 3.678 -3.033 19.25 1 87.81 97 ARG A O 1
ATOM 749 N N . ASN A 1 98 ? 4.137 -3.598 17.219 1 79.75 98 ASN A N 1
ATOM 750 C CA . ASN A 1 98 ? 3.578 -4.941 17.344 1 79.75 98 ASN A CA 1
ATOM 751 C C . ASN A 1 98 ? 2.104 -4.902 17.734 1 79.75 98 ASN A C 1
ATOM 753 O O . ASN A 1 98 ? 1.668 -5.656 18.594 1 79.75 98 ASN A O 1
ATOM 757 N N . ARG A 1 99 ? 1.441 -3.867 17.297 1 82.75 99 ARG A N 1
ATOM 758 C CA . ARG A 1 99 ? 0.013 -3.65 17.5 1 82.75 99 ARG A CA 1
ATOM 759 C C . ARG A 1 99 ? -0.644 -3.098 16.234 1 82.75 99 ARG A C 1
ATOM 761 O O . ARG A 1 99 ? -0.057 -2.27 15.539 1 82.75 99 ARG A O 1
ATOM 768 N N . SER A 1 100 ? -1.856 -3.582 15.977 1 85.25 100 SER A N 1
ATOM 769 C CA . SER A 1 100 ? -2.578 -3.043 14.828 1 85.25 100 SER A CA 1
ATOM 770 C C . SER A 1 100 ? -3.211 -1.696 15.156 1 85.25 100 SER A C 1
ATOM 772 O O . SER A 1 100 ? -3.268 -1.298 16.328 1 85.25 100 SER A O 1
ATOM 774 N N . LEU A 1 101 ? -3.703 -1.016 14.172 1 90.88 101 LEU A N 1
ATOM 775 C CA . LEU A 1 101 ? -4.367 0.271 14.352 1 90.88 101 LEU A CA 1
ATOM 776 C C . LEU A 1 101 ? -5.793 0.082 14.852 1 90.88 101 LEU A C 1
ATOM 778 O O . LEU A 1 101 ? -6.492 1.059 15.141 1 90.88 101 LEU A O 1
ATOM 782 N N . SER A 1 102 ? -6.219 -1.188 14.938 1 89.06 102 SER A N 1
ATOM 783 C CA . SER A 1 102 ? -7.59 -1.459 15.359 1 89.06 102 SER A CA 1
ATOM 784 C C . SER A 1 102 ? -7.867 -0.875 16.734 1 89.06 102 SER A C 1
ATOM 786 O O . SER A 1 102 ? -7.191 -1.217 17.703 1 89.06 102 SER A O 1
ATOM 788 N N . GLY A 1 103 ? -8.773 0.087 16.734 1 93.31 103 GLY A N 1
ATOM 789 C CA . GLY A 1 103 ? -9.188 0.674 18 1 93.31 103 GLY A CA 1
ATOM 790 C C . GLY A 1 103 ? -8.227 1.724 18.5 1 93.31 103 GLY A C 1
ATOM 791 O O . GLY A 1 103 ? -8.383 2.225 19.625 1 93.31 103 GLY A O 1
ATOM 792 N N . ALA A 1 104 ? -7.246 2.107 17.734 1 95.94 104 ALA A N 1
ATOM 793 C CA . ALA A 1 104 ? -6.258 3.09 18.172 1 95.94 104 ALA A CA 1
ATOM 794 C C . ALA A 1 104 ? -6.887 4.469 18.328 1 95.94 104 ALA A C 1
ATOM 796 O O . ALA A 1 104 ? -7.867 4.793 17.656 1 95.94 104 ALA A O 1
ATOM 797 N N . LYS A 1 105 ? -6.395 5.227 19.297 1 98.19 105 LYS A N 1
ATOM 798 C CA . LYS A 1 105 ? -6.695 6.656 19.359 1 98.19 105 LYS A CA 1
ATOM 799 C C . LYS A 1 105 ? -5.809 7.449 18.406 1 98.19 105 LYS A C 1
ATOM 801 O O . LYS A 1 105 ? -4.582 7.387 18.5 1 98.19 105 LYS A O 1
ATOM 806 N N . ILE A 1 106 ? -6.461 8.195 17.5 1 98.5 106 ILE A N 1
ATOM 807 C CA . ILE A 1 106 ? -5.719 8.742 16.359 1 98.5 106 ILE A CA 1
ATOM 808 C C . ILE A 1 106 ? -5.953 10.25 16.281 1 98.5 106 ILE A C 1
ATOM 810 O O . ILE A 1 106 ? -7.074 10.719 16.484 1 98.5 106 ILE A O 1
ATOM 814 N N . LEU A 1 107 ? -4.902 10.984 16.031 1 98.81 107 LEU A N 1
ATOM 815 C CA . LEU A 1 107 ? -5.008 12.414 15.773 1 98.81 107 LEU A CA 1
ATOM 816 C C . LEU A 1 107 ? -4.551 12.742 14.359 1 98.81 107 LEU A C 1
ATOM 818 O O . LEU A 1 107 ? -3.428 12.406 13.969 1 98.81 107 LEU A O 1
ATOM 822 N N . ASP A 1 108 ? -5.441 13.305 13.57 1 98.75 108 ASP A N 1
ATOM 823 C CA . ASP A 1 108 ? -5.164 13.875 12.258 1 98.75 108 ASP A CA 1
ATOM 824 C C . ASP A 1 108 ? -4.859 15.367 12.359 1 98.75 108 ASP A C 1
ATOM 826 O O . ASP A 1 108 ? -5.77 16.188 12.477 1 98.75 108 ASP A O 1
ATOM 830 N N . TYR A 1 109 ? -3.551 15.766 12.336 1 98.75 109 TYR A N 1
ATOM 831 C CA . TYR A 1 109 ? -3.141 17.156 12.438 1 98.75 109 TYR A CA 1
ATOM 832 C C . TYR A 1 109 ? -3.061 17.797 11.062 1 98.75 109 TYR A C 1
ATOM 834 O O . TYR A 1 109 ? -2.312 17.344 10.195 1 98.75 109 TYR A O 1
ATOM 842 N N . GLY A 1 110 ? -3.707 18.922 10.891 1 98.12 110 GLY A N 1
ATOM 843 C CA . GLY A 1 110 ? -3.891 19.469 9.555 1 98.12 110 GLY A CA 1
ATOM 844 C C . GLY A 1 110 ? -4.84 18.656 8.703 1 98.12 110 GLY A C 1
ATOM 845 O O . GLY A 1 110 ? -4.5 18.266 7.582 1 98.12 110 GLY A O 1
ATOM 846 N N . CYS A 1 111 ? -6.047 18.469 9.133 1 98.25 111 CYS A N 1
ATOM 847 C CA . CYS A 1 111 ? -6.941 17.453 8.594 1 98.25 111 CYS A CA 1
ATOM 848 C C . CYS A 1 111 ? -7.582 17.922 7.297 1 98.25 111 CYS A C 1
ATOM 850 O O . CYS A 1 111 ? -8.148 17.109 6.555 1 98.25 111 CYS A O 1
ATOM 852 N N . GLY A 1 112 ? -7.535 19.281 6.961 1 97.81 112 GLY A N 1
ATOM 853 C CA . GLY A 1 112 ? -8.266 19.766 5.801 1 97.81 112 GLY A CA 1
ATOM 854 C C . GLY A 1 112 ? -9.75 19.453 5.855 1 97.81 112 GLY A C 1
ATOM 855 O O . GLY A 1 112 ? -10.398 19.672 6.883 1 97.81 112 GLY A O 1
ATOM 856 N N . TYR A 1 113 ? -10.305 18.984 4.746 1 97.75 113 TYR A N 1
ATOM 857 C CA . TYR A 1 113 ? -11.727 18.672 4.723 1 97.75 113 TYR A CA 1
ATOM 858 C C . TYR A 1 113 ? -11.984 17.25 5.219 1 97.75 113 TYR A C 1
ATOM 860 O O . TYR A 1 113 ? -13.047 16.688 4.977 1 97.75 113 TYR A O 1
ATOM 868 N N . GLY A 1 114 ? -10.977 16.641 5.852 1 97.94 114 GLY A N 1
ATOM 869 C CA . GLY A 1 114 ? -11.148 15.352 6.504 1 97.94 114 GLY A CA 1
ATOM 870 C C . GLY A 1 114 ? -10.922 14.18 5.574 1 97.94 114 GLY A C 1
ATOM 871 O O . GLY A 1 114 ? -11.492 13.102 5.773 1 97.94 114 GLY A O 1
ATOM 872 N N . ARG A 1 115 ? -10.109 14.344 4.527 1 97 115 ARG A N 1
ATOM 873 C CA . ARG A 1 115 ? -9.844 13.297 3.547 1 97 115 ARG A CA 1
ATOM 874 C C . ARG A 1 115 ? -9.242 12.062 4.211 1 97 115 ARG A C 1
ATOM 876 O O . ARG A 1 115 ? -9.781 10.961 4.086 1 97 115 ARG A O 1
ATOM 883 N N . MET A 1 116 ? -8.195 12.281 4.941 1 97.06 116 MET A N 1
ATOM 884 C CA . MET A 1 116 ? -7.504 11.172 5.59 1 97.06 116 MET A CA 1
ATOM 885 C C . MET A 1 116 ? -8.281 10.68 6.805 1 97.06 116 MET A C 1
ATOM 887 O O . MET A 1 116 ? -8.328 9.477 7.07 1 97.06 116 MET A O 1
ATOM 891 N N . THR A 1 117 ? -8.875 11.578 7.477 1 97.75 117 THR A N 1
ATOM 892 C CA . THR A 1 117 ? -9.609 11.273 8.695 1 97.75 117 THR A CA 1
ATOM 893 C C . THR A 1 117 ? -10.664 10.203 8.445 1 97.75 117 THR A C 1
ATOM 895 O O . THR A 1 117 ? -10.781 9.242 9.211 1 97.75 117 THR A O 1
ATOM 898 N N . ARG A 1 118 ? -11.406 10.359 7.402 1 96.25 118 ARG A N 1
ATOM 899 C CA . ARG A 1 118 ? -12.492 9.43 7.113 1 96.25 118 ARG A CA 1
ATOM 900 C C . ARG A 1 118 ? -11.961 8.031 6.852 1 96.25 118 ARG A C 1
ATOM 902 O O . ARG A 1 118 ? -12.609 7.039 7.199 1 96.25 118 ARG A O 1
ATOM 909 N N . LEU A 1 119 ? -10.82 7.914 6.246 1 96.19 119 LEU A N 1
ATOM 910 C CA . LEU A 1 119 ? -10.266 6.598 5.953 1 96.19 119 LEU A CA 1
ATOM 911 C C . LEU A 1 119 ? -9.844 5.891 7.234 1 96.19 119 LEU A C 1
ATOM 913 O O . LEU A 1 119 ? -9.742 4.664 7.27 1 96.19 119 LEU A O 1
ATOM 917 N N . LEU A 1 120 ? -9.586 6.641 8.266 1 97.5 120 LEU A N 1
ATOM 918 C CA . LEU A 1 120 ? -9.172 6.055 9.531 1 97.5 120 LEU A CA 1
ATOM 919 C C . LEU A 1 120 ? -10.328 5.32 10.195 1 97.5 120 LEU A C 1
ATOM 921 O O . LEU A 1 120 ? -10.125 4.527 11.117 1 97.5 120 LEU A O 1
ATOM 925 N N . TYR A 1 121 ? -11.578 5.57 9.664 1 97.38 121 TYR A N 1
ATOM 926 C CA . TYR A 1 121 ? -12.734 4.816 10.148 1 97.38 121 TYR A CA 1
ATOM 927 C C . TYR A 1 121 ? -12.57 3.326 9.867 1 97.38 121 TYR A C 1
ATOM 929 O O . TYR A 1 121 ? -13.258 2.496 10.453 1 97.38 121 TYR A O 1
ATOM 937 N N . TYR A 1 122 ? -11.688 3.023 8.953 1 95.56 122 TYR A N 1
ATOM 938 C CA . TYR A 1 122 ? -11.398 1.627 8.641 1 95.56 122 TYR A CA 1
ATOM 939 C C . TYR A 1 122 ? -10.75 0.928 9.836 1 95.56 122 TYR A C 1
ATOM 941 O O . TYR A 1 122 ? -10.828 -0.296 9.961 1 95.56 122 TYR A O 1
ATOM 949 N N . PHE A 1 123 ? -10.148 1.715 10.727 1 94.31 123 PHE A N 1
ATOM 950 C CA . PHE A 1 123 ? -9.336 1.121 11.781 1 94.31 123 PHE A CA 1
ATOM 951 C C . PHE A 1 123 ? -9.945 1.401 13.156 1 94.31 123 PHE A C 1
ATOM 953 O O . PHE A 1 123 ? -9.805 0.594 14.078 1 94.31 123 PHE A O 1
ATOM 960 N N . SER A 1 124 ? -10.531 2.566 13.336 1 95.44 124 SER A N 1
ATOM 961 C CA . SER A 1 124 ? -11.039 2.975 14.641 1 95.44 124 SER A CA 1
ATOM 962 C C . SER A 1 124 ? -12.406 3.652 14.516 1 95.44 124 SER A C 1
ATOM 964 O O . SER A 1 124 ? -12.703 4.266 13.492 1 95.44 124 SER A O 1
ATOM 966 N N . ASN A 1 125 ? -13.172 3.553 15.586 1 96.44 125 ASN A N 1
ATOM 967 C CA . ASN A 1 125 ? -14.445 4.27 15.609 1 96.44 125 ASN A CA 1
ATOM 968 C C . ASN A 1 125 ? -14.234 5.781 15.672 1 96.44 125 ASN A C 1
ATOM 970 O O . ASN A 1 125 ? -13.242 6.254 16.219 1 96.44 125 ASN A O 1
ATOM 974 N N . PRO A 1 126 ? -15.227 6.508 15.148 1 97.31 126 PRO A N 1
ATOM 975 C CA . PRO A 1 126 ? -15.07 7.961 15.031 1 97.31 126 PRO A CA 1
ATOM 976 C C . PRO A 1 126 ? -14.773 8.633 16.375 1 97.31 126 PRO A C 1
ATOM 978 O O . PRO A 1 126 ? -14.023 9.609 16.422 1 97.31 126 PRO A O 1
ATOM 981 N N . GLU A 1 127 ? -15.242 8.086 17.453 1 96.88 127 GLU A N 1
ATOM 982 C CA . GLU A 1 127 ? -15.055 8.711 18.766 1 96.88 127 GLU A CA 1
ATOM 983 C C . GLU A 1 127 ? -13.594 8.688 19.188 1 96.88 127 GLU A C 1
ATOM 985 O O . GLU A 1 127 ? -13.172 9.484 20.031 1 96.88 127 GLU A O 1
ATOM 990 N N . ALA A 1 128 ? -12.859 7.824 18.625 1 97.75 128 ALA A N 1
ATOM 991 C CA . ALA A 1 128 ? -11.445 7.68 18.969 1 97.75 128 ALA A CA 1
ATOM 992 C C . ALA A 1 128 ? -10.562 8.492 18.031 1 97.75 128 ALA A C 1
ATOM 994 O O . ALA A 1 128 ? -9.336 8.484 18.156 1 97.75 128 ALA A O 1
ATOM 995 N N . ILE A 1 129 ? -11.141 9.242 17.125 1 98.19 129 ILE A N 1
ATOM 996 C CA . ILE A 1 129 ? -10.391 9.969 16.109 1 98.19 129 ILE A CA 1
ATOM 997 C C . ILE A 1 129 ? -10.578 11.469 16.297 1 98.19 129 ILE A C 1
ATOM 999 O O . ILE A 1 129 ? -11.703 11.945 16.438 1 98.19 129 ILE A O 1
ATOM 1003 N N . TRP A 1 130 ? -9.453 12.164 16.375 1 98.56 130 TRP A N 1
ATOM 1004 C CA . TRP A 1 130 ? -9.438 13.617 16.438 1 98.56 130 TRP A CA 1
ATOM 1005 C C . TRP A 1 130 ? -8.867 14.219 15.148 1 98.56 130 TRP A C 1
ATOM 1007 O O . TRP A 1 130 ? -7.902 13.695 14.586 1 98.56 130 TRP A O 1
ATOM 1017 N N . ALA A 1 131 ? -9.523 15.227 14.68 1 98.56 131 ALA A N 1
ATOM 1018 C CA . ALA A 1 131 ? -9.102 15.977 13.508 1 98.56 131 ALA A CA 1
ATOM 1019 C C . ALA A 1 131 ? -8.992 17.469 13.82 1 98.56 131 ALA A C 1
ATOM 1021 O O . ALA A 1 131 ? -9.961 18.094 14.258 1 98.56 131 ALA A O 1
ATOM 1022 N N . VAL A 1 132 ? -7.777 18.031 13.594 1 98.44 132 VAL A N 1
ATOM 1023 C CA . VAL A 1 132 ? -7.598 19.438 13.922 1 98.44 132 VAL A CA 1
ATOM 1024 C C . VAL A 1 132 ? -6.988 20.172 12.727 1 98.44 132 VAL A C 1
ATOM 1026 O O . VAL A 1 132 ? -6.168 19.609 12 1 98.44 132 VAL A O 1
ATOM 1029 N N . ASP A 1 133 ? -7.422 21.344 12.5 1 98.12 133 ASP A N 1
ATOM 1030 C CA . ASP A 1 133 ? -6.918 22.219 11.445 1 98.12 133 ASP A CA 1
ATOM 1031 C C . ASP A 1 133 ? -7.012 23.688 11.852 1 98.12 133 ASP A C 1
ATOM 1033 O O . ASP A 1 133 ? -7.969 24.094 12.516 1 98.12 133 ASP A O 1
ATOM 1037 N N . PRO A 1 134 ? -5.965 24.469 11.484 1 95.94 134 PRO A N 1
ATOM 1038 C CA . PRO A 1 134 ? -6.039 25.891 11.867 1 95.94 134 PRO A CA 1
ATOM 1039 C C . PRO A 1 134 ? -6.969 26.688 10.969 1 95.94 134 PRO A C 1
ATOM 1041 O O . PRO A 1 134 ? -7.402 27.781 11.344 1 95.94 134 PRO A O 1
ATOM 1044 N N . TRP A 1 135 ? -7.199 26.203 9.773 1 94.81 135 TRP A N 1
ATOM 1045 C CA . TRP A 1 135 ? -8.031 26.906 8.812 1 94.81 135 TRP A CA 1
ATOM 1046 C C . TRP A 1 135 ? -9.516 26.719 9.125 1 94.81 135 TRP A C 1
ATOM 1048 O O . TRP A 1 135 ? -10.039 25.609 8.977 1 94.81 135 TRP A O 1
ATOM 1058 N N . ASP A 1 136 ? -10.18 27.734 9.438 1 95.75 136 ASP A N 1
ATOM 1059 C CA . ASP A 1 136 ? -11.586 27.656 9.82 1 95.75 136 ASP A CA 1
ATOM 1060 C C . ASP A 1 136 ? -12.422 27.047 8.695 1 95.75 136 ASP A C 1
ATOM 1062 O O . ASP A 1 136 ? -13.344 26.266 8.953 1 95.75 136 ASP A O 1
ATOM 1066 N N . LEU A 1 137 ? -12.125 27.375 7.512 1 95.56 137 LEU A N 1
ATOM 1067 C CA . LEU A 1 137 ? -12.859 26.828 6.375 1 95.56 137 LEU A CA 1
ATOM 1068 C C . LEU A 1 137 ? -12.734 25.3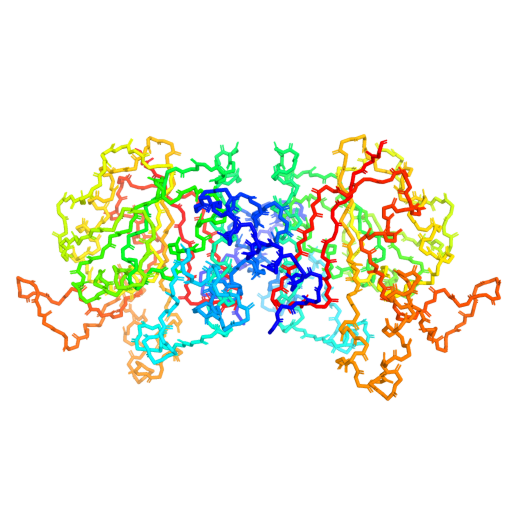12 6.324 1 95.56 137 LEU A C 1
ATOM 1070 O O . LEU A 1 137 ? -13.703 24.609 6.027 1 95.56 137 LEU A O 1
ATOM 1074 N N . ALA A 1 138 ? -11.539 24.844 6.543 1 96.69 138 ALA A N 1
ATOM 1075 C CA . ALA A 1 138 ? -11.312 23.391 6.551 1 96.69 138 ALA A CA 1
ATOM 1076 C C . ALA A 1 138 ? -12.172 22.719 7.609 1 96.69 138 ALA A C 1
ATOM 1078 O O . ALA A 1 138 ? -12.852 21.719 7.324 1 96.69 138 ALA A O 1
ATOM 1079 N N . VAL A 1 139 ? -12.195 23.281 8.766 1 97.69 139 VAL A N 1
ATOM 1080 C CA . VAL A 1 139 ? -12.953 22.719 9.883 1 97.69 139 VAL A CA 1
ATOM 1081 C C . VAL A 1 139 ? -14.445 22.766 9.57 1 97.69 139 VAL A C 1
ATOM 1083 O O . VAL A 1 139 ? -15.172 21.812 9.836 1 97.69 139 VAL A O 1
ATOM 1086 N N . ASN A 1 140 ? -14.883 23.812 8.992 1 97.75 140 ASN A N 1
ATOM 1087 C CA . ASN A 1 140 ? -16.281 23.969 8.641 1 97.75 140 ASN A CA 1
ATOM 1088 C C . ASN A 1 140 ? -16.703 22.938 7.582 1 97.75 140 ASN A C 1
ATOM 1090 O O . ASN A 1 140 ? -17.828 22.422 7.621 1 97.75 140 ASN A O 1
ATOM 1094 N N . LEU A 1 141 ? -15.82 22.75 6.641 1 97.56 141 LEU A N 1
ATOM 1095 C CA . LEU A 1 141 ? -16.094 21.734 5.625 1 97.56 141 LEU A CA 1
ATOM 1096 C C . LEU A 1 141 ? -16.297 20.359 6.262 1 97.56 141 LEU A C 1
ATOM 1098 O O . LEU A 1 141 ? -17.172 19.594 5.836 1 97.56 141 LEU A O 1
ATOM 1102 N N . CYS A 1 142 ? -15.508 20.062 7.25 1 97.94 142 CYS A N 1
ATOM 1103 C CA . CYS A 1 142 ? -15.656 18.812 7.969 1 97.94 142 CYS A CA 1
ATOM 1104 C C . CYS A 1 142 ? -17.016 18.734 8.664 1 97.94 142 CYS A C 1
ATOM 1106 O O . CYS A 1 142 ? -17.719 17.734 8.57 1 97.94 142 CYS A O 1
ATOM 1108 N N . ARG A 1 143 ? -17.359 19.812 9.266 1 96.5 143 ARG A N 1
ATOM 1109 C CA . ARG A 1 143 ? -18.625 19.859 10 1 96.5 143 ARG A CA 1
ATOM 1110 C C . ARG A 1 143 ? -19.812 19.766 9.055 1 96.5 143 ARG A C 1
ATOM 1112 O O . ARG A 1 143 ? -20.75 19.016 9.312 1 96.5 143 ARG A O 1
ATOM 1119 N N . GLU A 1 144 ? -19.703 20.484 8.008 1 96.25 144 GLU A N 1
ATOM 1120 C CA . GLU A 1 144 ? -20.781 20.469 7.02 1 96.25 144 GLU A CA 1
ATOM 1121 C C . GLU A 1 144 ? -20.953 19.078 6.406 1 96.25 144 GLU A C 1
ATOM 1123 O O . GLU A 1 144 ? -22.062 18.688 6.035 1 96.25 144 GLU A O 1
ATOM 1128 N N . ALA A 1 145 ? -19.891 18.359 6.328 1 96.88 145 ALA A N 1
ATOM 1129 C CA . ALA A 1 145 ? -19.922 17.016 5.758 1 96.88 145 ALA A CA 1
ATOM 1130 C C . ALA A 1 145 ? -20.391 15.984 6.789 1 96.88 145 ALA A C 1
ATOM 1132 O O . ALA A 1 145 ? -20.516 14.797 6.477 1 96.88 145 ALA A O 1
ATOM 1133 N N . ASN A 1 146 ? -20.609 16.422 8.031 1 94.75 146 ASN A N 1
ATOM 1134 C CA . ASN A 1 146 ? -20.984 15.555 9.141 1 94.75 146 ASN A CA 1
ATOM 1135 C C . ASN A 1 146 ? -19.891 14.539 9.453 1 94.75 146 ASN A C 1
ATOM 1137 O O . ASN A 1 146 ? -20.188 13.344 9.617 1 94.75 146 ASN A O 1
ATOM 1141 N N . LEU A 1 147 ? -18.641 15 9.328 1 96.19 147 LEU A N 1
ATOM 1142 C CA . LEU A 1 147 ? -17.547 14.141 9.742 1 96.19 147 LEU A CA 1
ATOM 1143 C C . LEU A 1 147 ? -17.703 13.711 11.195 1 96.19 147 LEU A C 1
ATOM 1145 O O . LEU A 1 147 ? -17.719 14.547 12.102 1 96.19 147 LEU A O 1
ATOM 1149 N N . ALA A 1 148 ? -17.875 12.438 11.383 1 92.94 148 ALA A N 1
ATOM 1150 C CA . ALA A 1 148 ? -18.047 11.906 12.734 1 92.94 148 ALA A CA 1
ATOM 1151 C C . ALA A 1 148 ? -16.719 11.93 13.5 1 92.94 148 ALA A C 1
ATOM 1153 O O . ALA A 1 148 ? -15.656 11.734 12.914 1 92.94 148 ALA A O 1
ATOM 1154 N N . GLY A 1 149 ? -16.812 12.18 14.805 1 94.25 149 GLY A N 1
ATOM 1155 C CA . GLY A 1 149 ? -15.625 12.242 15.633 1 94.25 149 GLY A CA 1
ATOM 1156 C C . GLY A 1 149 ? -15.398 13.609 16.234 1 94.25 149 GLY A C 1
ATOM 1157 O O . GLY A 1 149 ? -16.344 14.359 16.484 1 94.25 149 GLY A O 1
ATOM 1158 N N . ASN A 1 150 ? -14.094 13.852 16.578 1 97.5 150 ASN A N 1
ATOM 1159 C CA . ASN A 1 150 ? -13.719 15.094 17.25 1 97.5 150 ASN A CA 1
ATOM 1160 C C . ASN A 1 150 ? -13 16.047 16.312 1 97.5 150 ASN A C 1
ATOM 1162 O O . ASN A 1 150 ? -11.805 15.914 16.062 1 97.5 150 ASN A O 1
ATOM 1166 N N . VAL A 1 151 ? -13.781 17.031 15.82 1 98.06 151 VAL A N 1
ATOM 1167 C CA . VAL A 1 151 ? -13.227 18.016 14.906 1 98.06 151 VAL A CA 1
ATOM 1168 C C . VAL A 1 151 ? -13.086 19.359 15.609 1 98.06 151 VAL A C 1
ATOM 1170 O O . VAL A 1 151 ? -14.039 19.844 16.234 1 98.06 151 VAL A O 1
ATOM 1173 N N . ALA A 1 152 ? -11.875 19.891 15.57 1 98.06 152 ALA A N 1
ATOM 1174 C CA . ALA A 1 152 ? -11.68 21.172 16.25 1 98.06 152 ALA A CA 1
ATOM 1175 C C . ALA A 1 152 ? -10.688 22.047 15.492 1 98.06 152 ALA A C 1
ATOM 1177 O O . ALA A 1 152 ? -9.891 21.547 14.695 1 98.06 152 ALA A O 1
ATOM 1178 N N . GLN A 1 153 ? -10.797 23.344 15.727 1 98 153 GLN A N 1
ATOM 1179 C CA . GLN A 1 153 ? -9.859 24.297 15.133 1 98 153 GLN A CA 1
ATOM 1180 C C . GLN A 1 153 ? -8.633 24.469 16.016 1 98 153 GLN A C 1
ATOM 1182 O O . GLN A 1 153 ? -8.742 24.562 17.234 1 98 153 GLN A O 1
ATOM 1187 N N . SER A 1 154 ? -7.465 24.375 15.406 1 96.69 154 SER A N 1
ATOM 1188 C CA . SER A 1 154 ? -6.207 24.672 16.094 1 96.69 154 SER A CA 1
ATOM 1189 C C . SER A 1 154 ? -5.68 26.047 15.695 1 96.69 154 SER A C 1
ATOM 1191 O O . SER A 1 154 ? -6.277 26.734 14.859 1 96.69 154 SER A O 1
ATOM 1193 N N . ASP A 1 155 ? -4.566 26.406 16.359 1 94.12 155 ASP A N 1
ATOM 1194 C CA . ASP A 1 155 ? -3.857 27.625 15.977 1 94.12 155 ASP A CA 1
ATOM 1195 C C . ASP A 1 155 ? -2.832 27.328 14.883 1 94.12 155 ASP A C 1
ATOM 1197 O O . ASP A 1 155 ? -2.396 26.188 14.719 1 94.12 155 ASP A O 1
ATOM 1201 N N . TYR A 1 156 ? -2.51 28.344 14.141 1 92.56 156 TYR A N 1
ATOM 1202 C CA . TYR A 1 156 ? -1.481 28.219 13.117 1 92.56 156 TYR A CA 1
ATOM 1203 C C . TYR A 1 156 ? -0.105 28.031 13.742 1 92.56 156 TYR A C 1
ATOM 1205 O O . TYR A 1 156 ? 0.779 27.422 13.148 1 92.56 156 TYR A O 1
ATOM 1213 N N . LEU A 1 157 ? 0.078 28.641 14.82 1 94.88 157 LEU A N 1
ATOM 1214 C CA . LEU A 1 157 ? 1.253 28.469 15.664 1 94.88 157 LEU A CA 1
ATOM 1215 C C . LEU A 1 157 ? 0.856 27.938 17.031 1 94.88 157 LEU A C 1
ATOM 1217 O O . LEU A 1 157 ? 0.875 28.672 18.016 1 94.88 157 LEU A O 1
ATOM 1221 N N . PRO A 1 158 ? 0.666 26.672 17.109 1 95.06 158 PRO A N 1
ATOM 1222 C CA . PRO A 1 158 ? 0.052 26.125 18.312 1 95.06 158 PRO A CA 1
ATOM 1223 C C . PRO A 1 158 ? 1.052 25.938 19.453 1 95.06 158 PRO A C 1
ATOM 1225 O O . PRO A 1 158 ? 2.189 25.516 19.219 1 95.06 158 PRO A O 1
ATOM 1228 N N . LYS A 1 159 ? 0.632 26.297 20.656 1 94.06 159 LYS A N 1
ATOM 1229 C CA . LYS A 1 159 ? 1.347 25.906 21.875 1 94.06 159 LYS A CA 1
ATOM 1230 C C . LYS A 1 159 ? 0.854 24.562 22.406 1 94.06 159 LYS A C 1
ATOM 1232 O O . LYS A 1 159 ? 1.565 23.891 23.141 1 94.06 159 LYS A O 1
ATOM 1237 N N . GLY A 1 160 ? -0.25 24.234 22.016 1 95.12 160 GLY A N 1
ATOM 1238 C CA . GLY A 1 160 ? -1.004 23.016 22.281 1 95.12 160 GLY A CA 1
ATOM 1239 C C . GLY A 1 160 ? -2.164 22.812 21.328 1 95.12 160 GLY A C 1
ATOM 1240 O O . GLY A 1 160 ? -2.521 23.734 20.578 1 95.12 160 GLY A O 1
ATOM 1241 N N . LEU A 1 161 ? -2.705 21.594 21.359 1 97.31 161 LEU A N 1
ATOM 1242 C CA . LEU A 1 161 ? -3.826 21.281 20.469 1 97.31 161 LEU A CA 1
ATOM 1243 C C . LEU A 1 161 ? -5.102 21.062 21.281 1 97.31 161 LEU A C 1
ATOM 1245 O O . LEU A 1 161 ? -5.043 20.719 22.469 1 97.31 161 LEU A O 1
ATOM 1249 N N . PRO A 1 162 ? -6.219 21.375 20.719 1 97.38 162 PRO A N 1
ATOM 1250 C CA . PRO A 1 162 ? -7.5 21.062 21.344 1 97.38 162 PRO A CA 1
ATOM 1251 C C . PRO A 1 162 ? -7.797 19.562 21.344 1 97.38 162 PRO A C 1
ATOM 1253 O O . PRO A 1 162 ? -8.789 19.125 20.75 1 97.38 162 PRO A O 1
ATOM 1256 N N . ALA A 1 163 ? -7.082 18.797 22.016 1 97.56 163 ALA A N 1
ATOM 1257 C CA . ALA A 1 163 ? -7.141 17.344 22.125 1 97.56 163 ALA A CA 1
ATOM 1258 C C . ALA A 1 163 ? -6.543 16.859 23.438 1 97.56 163 ALA A C 1
ATOM 1260 O O . ALA A 1 163 ? -5.812 17.609 24.109 1 97.56 163 ALA A O 1
ATOM 1261 N N . PRO A 1 164 ? -6.949 15.703 23.875 1 96.81 164 PRO A N 1
ATOM 1262 C CA . PRO A 1 164 ? -6.402 15.211 25.141 1 96.81 164 PRO A CA 1
ATOM 1263 C C . PRO A 1 164 ? -4.879 15.086 25.109 1 96.81 164 PRO A C 1
ATOM 1265 O O . PRO A 1 164 ? -4.301 14.742 24.078 1 96.81 164 PRO A O 1
ATOM 1268 N N . GLU A 1 165 ? -4.227 15.227 26.219 1 95.38 165 GLU A N 1
ATOM 1269 C CA . GLU A 1 165 ? -2.775 15.125 26.344 1 95.38 165 GLU A CA 1
ATOM 1270 C C . GLU A 1 165 ? -2.332 13.68 26.516 1 95.38 165 GLU A C 1
ATOM 1272 O O . GLU A 1 165 ? -3.039 12.875 27.125 1 95.38 165 GLU A O 1
ATOM 1277 N N . ALA A 1 166 ? -1.159 13.383 25.953 1 94.12 166 ALA A N 1
ATOM 1278 C CA . ALA A 1 166 ? -0.486 12.094 26.078 1 94.12 166 ALA A CA 1
ATOM 1279 C C . ALA A 1 166 ? -1.457 10.945 25.828 1 94.12 166 ALA A C 1
ATOM 1281 O O . ALA A 1 166 ? -1.415 9.922 26.531 1 94.12 166 ALA A O 1
ATOM 1282 N N . ALA A 1 167 ? -2.258 11.102 24.75 1 93.69 167 ALA A N 1
ATOM 1283 C CA . ALA A 1 167 ? -3.375 10.164 24.656 1 93.69 167 ALA A CA 1
ATOM 1284 C C . ALA A 1 167 ? -3.322 9.375 23.359 1 93.69 167 ALA A C 1
ATOM 1286 O O . ALA A 1 167 ? -3.969 8.336 23.234 1 93.69 167 ALA A O 1
ATOM 1287 N N . PHE A 1 168 ? -2.57 9.82 22.469 1 98.38 168 PHE A N 1
ATOM 1288 C CA . PHE A 1 168 ? -2.746 9.273 21.125 1 98.38 168 PHE A CA 1
ATOM 1289 C C . PHE A 1 168 ? -1.729 8.172 20.844 1 98.38 168 PHE A C 1
ATOM 1291 O O . PHE A 1 168 ? -0.529 8.367 21.047 1 98.38 168 PHE A O 1
ATOM 1298 N N . ASP A 1 169 ? -2.27 7.031 20.375 1 97.94 169 ASP A N 1
ATOM 1299 C CA . ASP A 1 169 ? -1.428 5.934 19.922 1 97.94 169 ASP A CA 1
ATOM 1300 C C . ASP A 1 169 ? -0.707 6.309 18.625 1 97.94 169 ASP A C 1
ATOM 1302 O O . ASP A 1 169 ? 0.451 5.934 18.422 1 97.94 169 ASP A O 1
ATOM 1306 N N . VAL A 1 170 ? -1.426 7.008 17.812 1 98.12 170 VAL A N 1
ATOM 1307 C CA . VAL A 1 170 ? -0.896 7.402 16.516 1 98.12 170 VAL A CA 1
ATOM 1308 C C . VAL A 1 170 ? -1.328 8.836 16.203 1 98.12 170 VAL A C 1
ATOM 1310 O O . VAL A 1 170 ? -2.484 9.203 16.422 1 98.12 170 VAL A O 1
ATOM 1313 N N . MET A 1 171 ? -0.443 9.602 15.766 1 98.75 171 MET A N 1
ATOM 1314 C CA . MET A 1 171 ? -0.71 10.898 15.148 1 98.75 171 MET A CA 1
ATOM 1315 C C . MET A 1 171 ? -0.127 10.953 13.742 1 98.75 171 MET A C 1
ATOM 1317 O O . MET A 1 171 ? 0.813 10.227 13.422 1 98.75 171 MET A O 1
ATOM 1321 N N . PHE A 1 172 ? -0.765 11.719 12.938 1 98.69 172 PHE A N 1
ATOM 1322 C CA . PHE A 1 172 ? -0.123 11.93 11.648 1 98.69 172 PHE A CA 1
ATOM 1323 C C . PHE A 1 172 ? -0.426 13.32 11.109 1 98.69 172 PHE A C 1
ATOM 1325 O O . PHE A 1 172 ? -1.418 13.938 11.5 1 98.69 172 PHE A O 1
ATOM 1332 N N . ALA A 1 173 ? 0.45 13.836 10.375 1 98.62 173 ALA A N 1
ATOM 1333 C CA . ALA A 1 173 ? 0.332 15.062 9.586 1 98.62 173 ALA A CA 1
ATOM 1334 C C . ALA A 1 173 ? 0.718 14.82 8.133 1 98.62 173 ALA A C 1
ATOM 1336 O O . ALA A 1 173 ? 1.892 14.922 7.766 1 98.62 173 ALA A O 1
ATOM 1337 N N . PHE A 1 174 ? -0.268 14.516 7.312 1 97.75 174 PHE A N 1
ATOM 1338 C CA . PHE A 1 174 ? -0.021 14.242 5.898 1 97.75 174 PHE A CA 1
ATOM 1339 C C . PHE A 1 174 ? -0.089 15.531 5.082 1 97.75 174 PHE A C 1
ATOM 1341 O O . PHE A 1 174 ? -1.138 16.172 5.016 1 97.75 174 PHE A O 1
ATOM 1348 N N . SER A 1 175 ? 0.996 15.859 4.379 1 96.94 175 SER A N 1
ATOM 1349 C CA . SER A 1 175 ? 1.074 17.047 3.533 1 96.94 175 SER A CA 1
ATOM 1350 C C . SER A 1 175 ? 0.846 18.328 4.34 1 96.94 175 SER A C 1
ATOM 1352 O O . SER A 1 175 ? 0.078 19.188 3.93 1 96.94 175 SER A O 1
ATOM 1354 N N . VAL A 1 176 ? 1.391 18.344 5.566 1 97.81 176 VAL A N 1
ATOM 1355 C CA . VAL A 1 176 ? 1.323 19.531 6.426 1 97.81 176 VAL A CA 1
ATOM 1356 C C . VAL A 1 176 ? 2.701 20.188 6.52 1 97.81 176 VAL A C 1
ATOM 1358 O O . VAL A 1 176 ? 2.889 21.312 6.078 1 97.81 176 VAL A O 1
ATOM 1361 N N . PHE A 1 177 ? 3.703 19.406 6.914 1 98 177 PHE A N 1
ATOM 1362 C CA . PHE A 1 177 ? 5.047 19.938 7.109 1 98 177 PHE A CA 1
ATOM 1363 C C . PHE A 1 177 ? 5.727 20.188 5.77 1 98 177 PHE A C 1
ATOM 1365 O O . PHE A 1 177 ? 6.812 20.781 5.719 1 98 177 PHE A O 1
ATOM 1372 N N . THR A 1 178 ? 5.059 19.812 4.707 1 97.62 178 THR A N 1
ATOM 1373 C CA . THR A 1 178 ? 5.484 20.156 3.352 1 97.62 178 THR A CA 1
ATOM 1374 C C . THR A 1 178 ? 5.059 21.578 2.988 1 97.62 178 THR A C 1
ATOM 1376 O O . THR A 1 178 ? 5.43 22.078 1.929 1 97.62 178 THR A O 1
ATOM 1379 N N . HIS A 1 179 ? 4.301 22.234 3.943 1 96.31 179 HIS A N 1
ATOM 1380 C CA . HIS A 1 179 ? 3.758 23.562 3.639 1 96.31 179 HIS A CA 1
ATOM 1381 C C . HIS A 1 179 ? 3.992 24.531 4.793 1 96.31 179 HIS A C 1
ATOM 1383 O O . HIS A 1 179 ? 3.428 25.625 4.809 1 96.31 179 HIS A O 1
ATOM 1389 N N . THR A 1 180 ? 4.754 24.172 5.711 1 96.44 180 THR A N 1
ATOM 1390 C CA . THR A 1 180 ? 4.906 25.031 6.883 1 96.44 180 THR A CA 1
ATOM 1391 C C . THR A 1 180 ? 6.266 25.719 6.875 1 96.44 180 THR A C 1
ATOM 1393 O O . THR A 1 180 ? 7.262 25.141 6.438 1 96.44 180 THR A O 1
ATOM 1396 N N . SER A 1 181 ? 6.27 26.922 7.387 1 95.94 181 SER A N 1
ATOM 1397 C CA . SER A 1 181 ? 7.516 27.641 7.648 1 95.94 181 SER A CA 1
ATOM 1398 C C . SER A 1 181 ? 8.289 27 8.797 1 95.94 181 SER A C 1
ATOM 1400 O O . SER A 1 181 ? 7.785 26.078 9.453 1 95.94 181 SER A O 1
ATOM 1402 N N . ARG A 1 182 ? 9.5 27.547 8.977 1 95.38 182 ARG A N 1
ATOM 1403 C CA . ARG A 1 182 ? 10.32 27.047 10.078 1 95.38 182 ARG A CA 1
ATOM 1404 C C . ARG A 1 182 ? 9.617 27.219 11.422 1 95.38 182 ARG A C 1
ATOM 1406 O O . ARG A 1 182 ? 9.523 26.281 12.211 1 95.38 182 ARG A O 1
ATOM 1413 N N . ASN A 1 183 ? 9.102 28.391 11.633 1 95.06 183 ASN A N 1
ATOM 1414 C CA . ASN A 1 183 ? 8.422 28.703 12.883 1 95.06 183 ASN A CA 1
ATOM 1415 C C . ASN A 1 183 ? 7.18 27.828 13.078 1 95.06 183 ASN A C 1
ATOM 1417 O O . ASN A 1 183 ? 6.918 27.359 14.188 1 95.06 183 ASN A O 1
ATOM 1421 N N . ALA A 1 184 ? 6.457 27.703 12.023 1 96.12 184 ALA A N 1
ATOM 1422 C CA . ALA A 1 184 ? 5.25 26.875 12.102 1 96.12 184 ALA A CA 1
ATOM 1423 C C . ALA A 1 184 ? 5.59 25.422 12.367 1 96.12 184 ALA A C 1
ATOM 1425 O O . ALA A 1 184 ? 4.883 24.734 13.109 1 96.12 184 ALA A O 1
ATOM 1426 N N . THR A 1 185 ? 6.645 24.922 11.727 1 97.62 185 THR A N 1
ATOM 1427 C CA . THR A 1 185 ? 7.105 23.562 11.953 1 97.62 185 THR A CA 1
ATOM 1428 C C . THR A 1 185 ? 7.516 23.359 13.414 1 97.62 185 THR A C 1
ATOM 1430 O O . THR A 1 185 ? 7.117 22.391 14.055 1 97.62 185 THR A O 1
ATOM 1433 N N . ASP A 1 186 ? 8.25 24.328 13.938 1 97.5 186 ASP A N 1
ATOM 1434 C CA . ASP A 1 186 ? 8.688 24.297 15.328 1 97.5 186 ASP A CA 1
ATOM 1435 C C . ASP A 1 186 ? 7.492 24.219 16.281 1 97.5 186 ASP A C 1
ATOM 1437 O O . ASP A 1 186 ? 7.441 23.359 17.156 1 97.5 186 ASP A O 1
ATOM 1441 N N . ALA A 1 187 ? 6.598 25.109 16.062 1 97.06 187 ALA A N 1
ATOM 1442 C CA . ALA A 1 187 ? 5.426 25.203 16.922 1 97.06 187 ALA A CA 1
ATOM 1443 C C . ALA A 1 187 ? 4.605 23.906 16.875 1 97.06 187 ALA A C 1
ATOM 1445 O O . ALA A 1 187 ? 4.18 23.406 17.906 1 97.06 187 ALA A O 1
ATOM 1446 N N . ALA A 1 188 ? 4.391 23.406 15.664 1 97.75 188 ALA A N 1
ATOM 1447 C CA . ALA A 1 188 ? 3.549 22.234 15.469 1 97.75 188 ALA A CA 1
ATOM 1448 C C . ALA A 1 188 ? 4.164 21 16.125 1 97.75 188 ALA A C 1
ATOM 1450 O O . ALA A 1 188 ? 3.488 20.281 16.859 1 97.75 188 ALA A O 1
ATOM 1451 N N . LEU A 1 189 ? 5.453 20.75 15.875 1 98.31 189 LEU A N 1
ATOM 1452 C CA . LEU A 1 189 ? 6.102 19.562 16.422 1 98.31 189 LEU A CA 1
ATOM 1453 C C . LEU A 1 189 ? 6.191 19.625 17.938 1 98.31 189 LEU A C 1
ATOM 1455 O O . LEU A 1 189 ? 6.098 18.609 18.609 1 98.31 189 LEU A O 1
ATOM 1459 N N . SER A 1 190 ? 6.391 20.844 18.422 1 97.81 190 SER A N 1
ATOM 1460 C CA . SER A 1 190 ? 6.391 21.016 19.875 1 97.81 190 SER A CA 1
ATOM 1461 C C . SER A 1 190 ? 5.016 20.734 20.469 1 97.81 190 SER A C 1
ATOM 1463 O O . SER A 1 190 ? 4.902 20.047 21.484 1 97.81 190 SER A O 1
ATOM 1465 N N . ALA A 1 191 ? 3.992 21.25 19.844 1 98.12 191 ALA A N 1
ATOM 1466 C CA . ALA A 1 191 ? 2.629 21.047 20.312 1 98.12 191 ALA A CA 1
ATOM 1467 C C . ALA A 1 191 ? 2.248 19.562 20.25 1 98.12 191 ALA A C 1
ATOM 1469 O O . ALA A 1 191 ? 1.647 19.031 21.172 1 98.12 191 ALA A O 1
ATOM 1470 N N . LEU A 1 192 ? 2.553 18.891 19.156 1 98.5 192 LEU A N 1
ATOM 1471 C CA . LEU A 1 192 ? 2.209 17.5 18.953 1 98.5 192 LEU A CA 1
ATOM 1472 C C . LEU A 1 192 ? 2.846 16.609 20.016 1 98.5 192 LEU A C 1
ATOM 1474 O O . LEU A 1 192 ? 2.258 15.617 20.438 1 98.5 192 LEU A O 1
ATOM 1478 N N . ARG A 1 193 ? 4.004 16.984 20.484 1 98.25 193 ARG A N 1
ATOM 1479 C CA . ARG A 1 193 ? 4.742 16.203 21.469 1 98.25 193 ARG A CA 1
ATOM 1480 C C . ARG A 1 193 ? 3.941 16.047 22.75 1 98.25 193 ARG A C 1
ATOM 1482 O O . ARG A 1 193 ? 4.02 15.023 23.422 1 98.25 193 ARG A O 1
ATOM 1489 N N . LYS A 1 194 ? 3.123 16.984 23.047 1 97.88 194 LYS A N 1
ATOM 1490 C CA . LYS A 1 194 ? 2.361 17.016 24.297 1 97.88 194 LYS A CA 1
ATOM 1491 C C . LYS A 1 194 ? 1.203 16.016 24.25 1 97.88 194 LYS A C 1
ATOM 1493 O O . LYS A 1 194 ? 0.618 15.695 25.281 1 97.88 194 LYS A O 1
ATOM 1498 N N . HIS A 1 195 ? 0.865 15.562 23.125 1 98.25 195 HIS A N 1
ATOM 1499 C CA . HIS A 1 195 ? -0.393 14.844 22.969 1 98.25 195 HIS A CA 1
ATOM 1500 C C . HIS A 1 195 ? -0.146 13.375 22.609 1 98.25 195 HIS A C 1
ATOM 1502 O O . HIS A 1 195 ? -1.07 12.562 22.641 1 98.25 195 HIS A O 1
ATOM 1508 N N . ILE A 1 196 ? 1.047 13.039 22.297 1 98.19 196 ILE A N 1
ATOM 1509 C CA . ILE A 1 196 ? 1.358 11.672 21.875 1 98.19 196 ILE A CA 1
ATOM 1510 C C . ILE A 1 196 ? 1.631 10.812 23.109 1 98.19 196 ILE A C 1
ATOM 1512 O O . ILE A 1 196 ? 2.258 11.266 24.062 1 98.19 196 ILE A O 1
ATOM 1516 N N . ALA A 1 197 ? 1.134 9.562 23.156 1 97.31 197 ALA A N 1
ATOM 1517 C CA . ALA A 1 197 ? 1.432 8.594 24.219 1 97.31 197 ALA A CA 1
ATOM 1518 C C . ALA A 1 197 ? 2.908 8.211 24.203 1 97.31 197 ALA A C 1
ATOM 1520 O O . ALA A 1 197 ? 3.584 8.336 23.188 1 97.31 197 ALA A O 1
ATOM 1521 N N . PRO A 1 198 ? 3.473 7.73 25.344 1 94.44 198 PRO A N 1
ATOM 1522 C CA . PRO A 1 198 ? 4.891 7.375 25.438 1 94.44 198 PRO A CA 1
ATOM 1523 C C . PRO A 1 198 ? 5.32 6.391 24.344 1 94.44 198 PRO A C 1
ATOM 1525 O O . PRO A 1 198 ? 6.43 6.492 23.812 1 94.44 198 PRO A O 1
ATOM 1528 N N . ASN A 1 199 ? 4.484 5.492 23.984 1 93.62 199 ASN A N 1
ATOM 1529 C CA . ASN A 1 199 ? 4.816 4.527 22.953 1 93.62 199 ASN A CA 1
ATOM 1530 C C . ASN A 1 199 ? 4.066 4.82 21.656 1 93.62 199 ASN A C 1
ATOM 1532 O O . ASN A 1 199 ? 3.891 3.93 20.812 1 93.62 199 ASN A O 1
ATOM 1536 N N . GLY A 1 200 ? 3.621 6.07 21.547 1 97.44 200 GLY A N 1
ATOM 1537 C CA . GLY A 1 200 ? 2.887 6.461 20.359 1 97.44 200 GLY A CA 1
ATOM 1538 C C . GLY A 1 200 ? 3.781 6.695 19.156 1 97.44 200 GLY A C 1
ATOM 1539 O O . GLY A 1 200 ? 5.008 6.652 19.266 1 97.44 200 GLY A O 1
ATOM 1540 N N . LEU A 1 201 ? 3.205 6.797 17.984 1 97.81 201 LEU A N 1
ATOM 1541 C CA . LEU A 1 201 ? 3.906 7.004 16.719 1 97.81 201 LEU A CA 1
ATOM 1542 C C . LEU A 1 201 ? 3.355 8.227 15.984 1 97.81 201 LEU A C 1
ATOM 1544 O O . LEU A 1 201 ? 2.139 8.375 15.859 1 97.81 201 LEU A O 1
ATOM 1548 N N . LEU A 1 202 ? 4.223 9.133 15.602 1 98.69 202 LEU A N 1
ATOM 1549 C CA . LEU A 1 202 ? 3.857 10.266 14.758 1 98.69 202 LEU A CA 1
ATOM 1550 C C . LEU A 1 202 ? 4.355 10.062 13.328 1 98.69 202 LEU A C 1
ATOM 1552 O O . LEU A 1 202 ? 5.555 9.883 13.109 1 98.69 202 LEU A O 1
ATOM 1556 N N . ALA A 1 203 ? 3.451 10.016 12.391 1 98.5 203 ALA A N 1
ATOM 1557 C CA . ALA A 1 203 ? 3.814 9.945 10.977 1 98.5 203 ALA A CA 1
ATOM 1558 C C . ALA A 1 203 ? 3.674 11.305 10.305 1 98.5 203 ALA A C 1
ATOM 1560 O O . ALA A 1 203 ? 2.596 11.906 10.32 1 98.5 203 ALA A O 1
ATOM 1561 N N . ILE A 1 204 ? 4.738 11.812 9.727 1 98.69 204 ILE A N 1
ATOM 1562 C CA . ILE A 1 204 ? 4.66 13.062 8.984 1 98.69 204 ILE A CA 1
ATOM 1563 C C . ILE A 1 204 ? 5.172 12.852 7.562 1 98.69 204 ILE A C 1
ATOM 1565 O O . ILE A 1 204 ? 5.816 11.844 7.27 1 98.69 204 ILE A O 1
ATOM 1569 N N . THR A 1 205 ? 4.805 13.75 6.672 1 97.94 205 THR A N 1
ATOM 1570 C CA . THR A 1 205 ? 5.41 13.727 5.348 1 97.94 205 THR A CA 1
ATOM 1571 C C . THR A 1 205 ? 6.312 14.945 5.145 1 97.94 205 THR A C 1
ATOM 1573 O O . THR A 1 205 ? 5.992 16.047 5.602 1 97.94 205 THR A O 1
ATOM 1576 N N . ILE A 1 206 ? 7.434 14.711 4.492 1 97.38 206 ILE A N 1
ATOM 1577 C CA . ILE A 1 206 ? 8.344 15.781 4.105 1 97.38 206 ILE A CA 1
ATOM 1578 C C . ILE A 1 206 ? 8.688 15.664 2.621 1 97.38 206 ILE A C 1
ATOM 1580 O O . ILE A 1 206 ? 8.516 14.594 2.025 1 97.38 206 ILE A O 1
ATOM 1584 N N . ARG A 1 207 ? 9.172 16.766 2.043 1 96.25 207 ARG A N 1
ATOM 1585 C CA . ARG A 1 207 ? 9.5 16.781 0.622 1 96.25 207 ARG A CA 1
ATOM 1586 C C . ARG A 1 207 ? 11.008 16.688 0.41 1 96.25 207 ARG A C 1
ATOM 1588 O O . ARG A 1 207 ? 11.781 17.328 1.131 1 96.25 207 ARG A O 1
ATOM 1595 N N . PRO A 1 208 ? 11.391 15.891 -0.539 1 93.56 208 PRO A N 1
ATOM 1596 C CA . PRO A 1 208 ? 12.797 15.883 -0.951 1 93.56 208 PRO A CA 1
ATOM 1597 C C . PRO A 1 208 ? 13.148 17.047 -1.865 1 93.56 208 PRO A C 1
ATOM 1599 O O . PRO A 1 208 ? 12.258 17.781 -2.301 1 93.56 208 PRO A O 1
ATOM 1602 N N . ALA A 1 209 ? 14.438 17.203 -2.137 1 92.44 209 ALA A N 1
ATOM 1603 C CA . ALA A 1 209 ? 14.93 18.312 -2.949 1 92.44 209 ALA A CA 1
ATOM 1604 C C . ALA A 1 209 ? 14.383 18.234 -4.375 1 92.44 209 ALA A C 1
ATOM 1606 O O . ALA A 1 209 ? 14.242 19.25 -5.051 1 92.44 209 ALA A O 1
ATOM 1607 N N . GLU A 1 210 ? 14.055 17.078 -4.84 1 92.12 210 GLU A N 1
ATOM 1608 C CA . GLU A 1 210 ? 13.578 16.859 -6.203 1 92.12 210 GLU A CA 1
ATOM 1609 C C . GLU A 1 210 ? 12.25 17.562 -6.445 1 92.12 210 GLU A C 1
ATOM 1611 O O . GLU A 1 210 ? 11.906 17.875 -7.586 1 92.12 210 GLU A O 1
ATOM 1616 N N . TYR A 1 211 ? 11.578 17.781 -5.348 1 92.62 211 TYR A N 1
ATOM 1617 C CA . TYR A 1 211 ? 10.312 18.5 -5.457 1 92.62 211 TYR A CA 1
ATOM 1618 C C . TYR A 1 211 ? 10.492 19.828 -6.18 1 92.62 211 TYR A C 1
ATOM 1620 O O . TYR A 1 211 ? 9.656 20.219 -6.996 1 92.62 211 TYR A O 1
ATOM 1628 N N . TRP A 1 212 ? 11.586 20.516 -5.922 1 93.62 212 TRP A N 1
ATOM 1629 C CA . TRP A 1 212 ? 11.805 21.859 -6.449 1 93.62 212 TRP A CA 1
ATOM 1630 C C . TRP A 1 212 ? 12.039 21.828 -7.953 1 93.62 212 TRP A C 1
ATOM 1632 O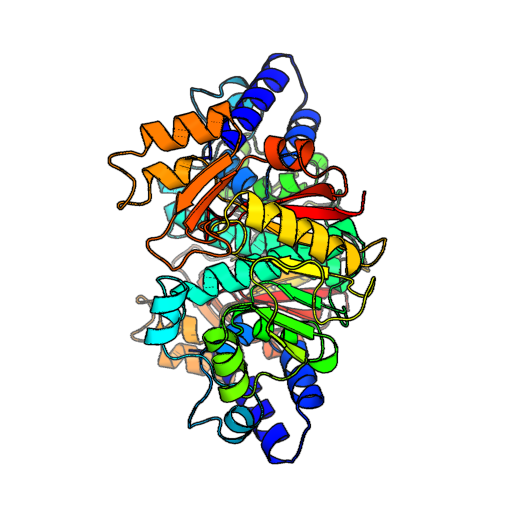 O . TRP A 1 212 ? 11.812 22.812 -8.648 1 93.62 212 TRP A O 1
ATOM 1642 N N . VAL A 1 213 ? 12.445 20.703 -8.492 1 91.38 213 VAL A N 1
ATOM 1643 C CA . VAL A 1 213 ? 12.711 20.547 -9.914 1 91.38 213 VAL A CA 1
ATOM 1644 C C . VAL A 1 213 ? 11.414 20.172 -10.641 1 91.38 213 VAL A C 1
ATOM 1646 O O . VAL A 1 213 ? 11.148 20.672 -11.734 1 91.38 213 VAL A O 1
ATOM 1649 N N . VAL A 1 214 ? 10.633 19.406 -9.992 1 89.44 214 VAL A N 1
ATOM 1650 C CA . VAL A 1 214 ? 9.5 18.797 -10.688 1 89.44 214 VAL A CA 1
ATOM 1651 C C . VAL A 1 214 ? 8.305 19.75 -10.648 1 89.44 214 VAL A C 1
ATOM 1653 O O . VAL A 1 214 ? 7.438 19.703 -11.523 1 89.44 214 VAL A O 1
ATOM 1656 N N . ASN A 1 215 ? 8.227 20.547 -9.656 1 89.12 215 ASN A N 1
ATOM 1657 C CA . ASN A 1 215 ? 7.164 21.547 -9.617 1 89.12 215 ASN A CA 1
ATOM 1658 C C . ASN A 1 215 ? 7.422 22.688 -10.609 1 89.12 215 ASN A C 1
ATOM 1660 O O . ASN A 1 215 ? 8.383 23.453 -10.445 1 89.12 215 ASN A O 1
ATOM 1664 N N . PRO A 1 216 ? 6.559 22.797 -11.539 1 87.69 216 PRO A N 1
ATOM 1665 C CA . PRO A 1 216 ? 6.809 23.781 -12.594 1 87.69 216 PRO A CA 1
ATOM 1666 C C . PRO A 1 216 ? 6.898 25.203 -12.07 1 87.69 216 PRO A C 1
ATOM 1668 O O . PRO A 1 216 ? 7.598 26.047 -12.648 1 87.69 216 PRO A O 1
ATOM 1671 N N . ASP A 1 217 ? 6.238 25.5 -11.016 1 87.56 217 ASP A N 1
ATOM 1672 C CA . ASP A 1 217 ? 6.215 26.859 -10.461 1 87.56 217 ASP A CA 1
ATOM 1673 C C . ASP A 1 217 ? 7.586 27.25 -9.93 1 87.56 217 ASP A C 1
ATOM 1675 O O . ASP A 1 217 ? 7.898 28.438 -9.836 1 87.56 217 ASP A O 1
ATOM 1679 N N . TYR A 1 218 ? 8.352 26.266 -9.633 1 90.44 218 TYR A N 1
ATOM 1680 C CA . TYR A 1 218 ? 9.625 26.562 -8.977 1 90.44 218 TYR A CA 1
ATOM 1681 C C . TYR A 1 218 ? 10.797 26.156 -9.859 1 90.44 218 TYR A C 1
ATOM 1683 O O . TYR A 1 218 ? 11.953 26.469 -9.555 1 90.44 218 TYR A O 1
ATOM 1691 N N . ALA A 1 219 ? 10.516 25.531 -10.977 1 86.38 219 ALA A N 1
ATOM 1692 C CA . ALA A 1 219 ? 11.531 24.969 -11.852 1 86.38 219 ALA A CA 1
ATOM 1693 C C . ALA A 1 219 ? 12.578 26 -12.227 1 86.38 219 ALA A C 1
ATOM 1695 O O . ALA A 1 219 ? 13.781 25.734 -12.195 1 86.38 219 ALA A O 1
ATOM 1696 N N . PRO A 1 220 ? 12.148 27.281 -12.484 1 88.88 220 PRO A N 1
ATOM 1697 C CA . PRO A 1 220 ? 13.148 28.281 -12.875 1 88.88 220 PRO A CA 1
ATOM 1698 C C . PRO A 1 220 ? 14.125 28.594 -11.75 1 88.88 220 PRO A C 1
ATOM 1700 O O . PRO A 1 220 ? 15.266 29 -12.008 1 88.88 220 PRO A O 1
ATOM 1703 N N . GLN A 1 221 ? 13.68 28.391 -10.508 1 92.75 221 GLN A N 1
ATOM 1704 C CA . GLN A 1 221 ? 14.508 28.703 -9.352 1 92.75 221 GLN A CA 1
ATOM 1705 C C . GLN A 1 221 ? 14.867 27.438 -8.578 1 92.75 221 GLN A C 1
ATOM 1707 O O . GLN A 1 221 ? 15.266 27.5 -7.414 1 92.75 221 GLN A O 1
ATOM 1712 N N . ALA A 1 222 ? 14.711 26.359 -9.227 1 92.69 222 ALA A N 1
ATOM 1713 C CA . ALA A 1 222 ? 14.867 25.078 -8.562 1 92.69 222 ALA A CA 1
ATOM 1714 C C . ALA A 1 222 ? 16.266 24.938 -7.969 1 92.69 222 ALA A C 1
ATOM 1716 O O . ALA A 1 222 ? 16.422 24.438 -6.848 1 92.69 222 ALA A O 1
ATOM 1717 N N . GLU A 1 223 ? 17.234 25.344 -8.711 1 93.25 223 GLU A N 1
ATOM 1718 C CA . GLU A 1 223 ? 18.609 25.219 -8.258 1 93.25 223 GLU A CA 1
ATOM 1719 C C . GLU A 1 223 ? 18.828 25.969 -6.945 1 93.25 223 GLU A C 1
ATOM 1721 O O . GLU A 1 223 ? 19.562 25.484 -6.07 1 93.25 223 GLU A O 1
ATOM 1726 N N . THR A 1 224 ? 18.281 27.094 -6.832 1 94.75 224 THR A N 1
ATOM 1727 C CA . THR A 1 224 ? 18.406 27.906 -5.629 1 94.75 224 THR A CA 1
ATOM 1728 C C . THR A 1 224 ? 17.797 27.188 -4.426 1 94.75 224 THR A C 1
ATOM 1730 O O . THR A 1 224 ? 18.422 27.109 -3.363 1 94.75 224 THR A O 1
ATOM 1733 N N . TYR A 1 225 ? 16.688 26.641 -4.566 1 94.62 225 TYR A N 1
ATOM 1734 C CA . TYR A 1 225 ? 15.984 25.984 -3.457 1 94.62 225 TYR A CA 1
ATOM 1735 C C . TYR A 1 225 ? 16.625 24.656 -3.117 1 94.62 225 TYR A C 1
ATOM 1737 O O . TYR A 1 225 ? 16.656 24.25 -1.95 1 94.62 225 TYR A O 1
ATOM 1745 N N . GLN A 1 226 ? 17.078 23.984 -4.125 1 93.94 226 GLN A N 1
ATOM 1746 C CA . GLN A 1 226 ? 17.828 22.766 -3.875 1 93.94 226 GLN A CA 1
ATOM 1747 C C . GLN A 1 226 ? 19.109 23.047 -3.086 1 93.94 226 GLN A C 1
ATOM 1749 O O . GLN A 1 226 ? 19.484 22.281 -2.205 1 93.94 226 GLN A O 1
ATOM 1754 N N . ALA A 1 227 ? 19.781 24.141 -3.486 1 94.62 227 ALA A N 1
ATOM 1755 C CA . ALA A 1 227 ? 21 24.531 -2.773 1 94.62 227 ALA A CA 1
ATOM 1756 C C . ALA A 1 227 ? 20.688 24.859 -1.314 1 94.62 227 ALA A C 1
ATOM 1758 O O . ALA A 1 227 ? 21.453 24.484 -0.419 1 94.62 227 ALA A O 1
ATOM 1759 N N . LYS A 1 228 ? 19.625 25.562 -1.036 1 95.31 228 LYS A N 1
ATOM 1760 C CA . LYS A 1 228 ? 19.219 25.875 0.327 1 95.31 228 LYS A CA 1
ATOM 1761 C C . LYS A 1 228 ? 18.875 24.594 1.103 1 95.31 228 LYS A C 1
ATOM 1763 O O . LYS A 1 228 ? 19.266 24.453 2.264 1 95.31 228 LYS A O 1
ATOM 1768 N N . HIS A 1 229 ? 18.094 23.719 0.484 1 95.44 229 HIS A N 1
ATOM 1769 C CA . HIS A 1 229 ? 17.781 22.422 1.053 1 95.44 229 HIS A CA 1
ATOM 1770 C C . HIS A 1 229 ? 19.047 21.672 1.45 1 95.44 229 HIS A C 1
ATOM 1772 O O . HIS A 1 229 ? 19.109 21.078 2.529 1 95.44 229 HIS A O 1
ATOM 1778 N N . ALA A 1 230 ? 19.984 21.703 0.57 1 93.12 230 ALA A N 1
ATOM 1779 C CA . ALA A 1 230 ? 21.234 20.969 0.803 1 93.12 230 ALA A CA 1
ATOM 1780 C C . ALA A 1 230 ? 22.047 21.625 1.923 1 93.12 230 ALA A C 1
ATOM 1782 O O . ALA A 1 230 ? 22.594 20.938 2.777 1 93.12 230 ALA A O 1
ATOM 1783 N N . ALA A 1 231 ? 22.141 22.906 1.976 1 95.88 231 ALA A N 1
ATOM 1784 C CA . ALA A 1 231 ? 23 23.641 2.898 1 95.88 231 AL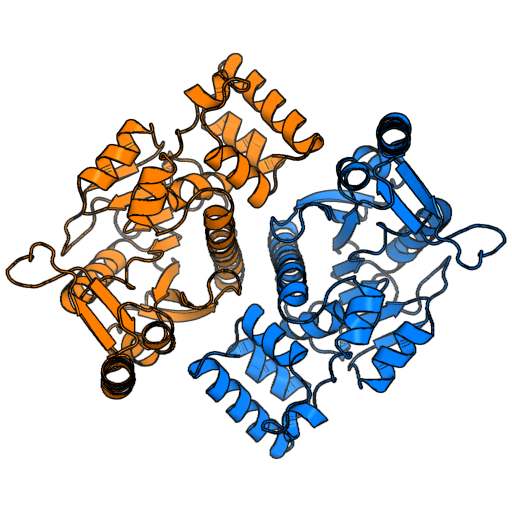A A CA 1
ATOM 1785 C C . ALA A 1 231 ? 22.375 23.703 4.289 1 95.88 231 ALA A C 1
ATOM 1787 O O . ALA A 1 231 ? 23.078 23.562 5.297 1 95.88 231 ALA A O 1
ATOM 1788 N N . GLU A 1 232 ? 21.078 23.906 4.363 1 96.31 232 GLU A N 1
ATOM 1789 C CA . GLU A 1 232 ? 20.422 24.188 5.633 1 96.31 232 GLU A CA 1
ATOM 1790 C C . GLU A 1 232 ? 19.562 23 6.082 1 96.31 232 GLU A C 1
ATOM 1792 O O . GLU A 1 232 ? 19.125 22.938 7.234 1 96.31 232 GLU A O 1
ATOM 1797 N N . GLY A 1 233 ? 19.312 22.094 5.117 1 96.75 233 GLY A N 1
ATOM 1798 C CA . GLY A 1 233 ? 18.422 20.984 5.383 1 96.75 233 GLY A CA 1
ATOM 1799 C C . GLY A 1 233 ? 16.953 21.375 5.324 1 96.75 233 GLY A C 1
ATOM 1800 O O . GLY A 1 233 ? 16.078 20.547 5.594 1 96.75 233 GLY A O 1
ATOM 1801 N N . PHE A 1 234 ? 16.703 22.609 5.051 1 97.44 234 PHE A N 1
ATOM 1802 C CA . PHE A 1 234 ? 15.359 23.172 5.062 1 97.44 234 PHE A CA 1
ATOM 1803 C C . PHE A 1 234 ? 15.234 24.297 4.027 1 97.44 234 PHE A C 1
ATOM 1805 O O . PHE A 1 234 ? 16.078 25.188 3.979 1 97.44 234 PHE A O 1
ATOM 1812 N N . ALA A 1 235 ? 14.281 24.203 3.115 1 97.25 235 ALA A N 1
ATOM 1813 C CA . ALA A 1 235 ? 13.969 25.25 2.15 1 97.25 235 ALA A CA 1
ATOM 1814 C C . ALA A 1 235 ? 12.477 25.562 2.15 1 97.25 235 ALA A C 1
ATOM 1816 O O . ALA A 1 235 ? 11.641 24.656 2.123 1 97.25 235 ALA A O 1
ATOM 1817 N N . PHE A 1 236 ? 12.133 26.859 2.184 1 95.94 236 PHE A N 1
ATOM 1818 C CA . PHE A 1 236 ? 10.75 27.312 2.303 1 95.94 236 PHE A CA 1
ATOM 1819 C C . PHE A 1 236 ? 10.477 28.484 1.364 1 95.94 236 PHE A C 1
ATOM 1821 O O . PHE A 1 236 ? 11.273 29.406 1.274 1 95.94 236 PHE A O 1
ATOM 1828 N N . VAL A 1 237 ? 9.398 28.359 0.625 1 94.5 237 VAL A N 1
ATOM 1829 C CA . VAL A 1 237 ? 8.898 29.453 -0.209 1 94.5 237 VAL A CA 1
ATOM 1830 C C . VAL A 1 237 ? 7.473 29.812 0.212 1 94.5 237 VAL A C 1
ATOM 1832 O O . VAL A 1 237 ? 6.543 29.031 0.012 1 94.5 237 VAL A O 1
ATOM 1835 N N . PRO A 1 238 ? 7.312 30.984 0.813 1 92.38 238 PRO A N 1
ATOM 1836 C CA . PRO A 1 238 ? 5.977 31.359 1.287 1 92.38 238 PRO A CA 1
ATOM 1837 C C . PRO A 1 238 ? 4.969 31.516 0.15 1 92.38 238 PRO A C 1
ATOM 1839 O O . PRO A 1 238 ? 5.324 31.984 -0.932 1 92.38 238 PRO A O 1
ATOM 1842 N N . HIS A 1 239 ? 3.863 31.016 0.515 1 88.38 239 HIS A N 1
ATOM 1843 C CA . HIS A 1 239 ? 2.742 31.375 -0.349 1 88.38 239 HIS A CA 1
ATOM 1844 C C . HIS A 1 239 ? 2.246 32.781 -0.053 1 88.38 239 HIS A C 1
ATOM 1846 O O . HIS A 1 239 ? 2.594 33.375 0.976 1 88.38 239 HIS A O 1
ATOM 1852 N N . GLY A 1 240 ? 1.773 33.531 -1.071 1 77.44 240 GLY A N 1
ATOM 1853 C CA . GLY A 1 240 ? 1.25 34.875 -0.881 1 77.44 240 GLY A CA 1
ATOM 1854 C C . GLY A 1 240 ? 0.017 34.906 0.002 1 77.44 240 GLY A C 1
ATOM 1855 O O . GLY A 1 240 ? -1.029 35.438 -0.406 1 77.44 240 GLY A O 1
ATOM 1856 N N . ARG A 1 241 ? 0.095 34.281 1.196 1 74.12 241 ARG A N 1
ATOM 1857 C CA . ARG A 1 241 ? -1.028 34.281 2.129 1 74.12 241 ARG A CA 1
ATOM 1858 C C . ARG A 1 241 ? -0.762 35.25 3.281 1 74.12 241 ARG A C 1
ATOM 1860 O O . ARG A 1 241 ? 0.321 35.844 3.373 1 74.12 241 ARG A O 1
ATOM 1867 N N . ASP A 1 242 ? -1.742 35.406 4.02 1 69.12 242 ASP A N 1
ATOM 1868 C CA . ASP A 1 242 ? -1.64 36.281 5.184 1 69.12 242 ASP A CA 1
ATOM 1869 C C . ASP A 1 242 ? -0.604 35.781 6.176 1 69.12 242 ASP A C 1
ATOM 1871 O O . ASP A 1 242 ? -0.45 34.562 6.34 1 69.12 242 ASP A O 1
ATOM 1875 N N . THR A 1 243 ? 0.129 36.656 6.656 1 77.38 243 THR A N 1
ATOM 1876 C CA . THR A 1 243 ? 1.16 36.312 7.629 1 77.38 243 THR A CA 1
ATOM 1877 C C . THR A 1 243 ? 0.558 36.156 9.023 1 77.38 243 THR A C 1
ATOM 1879 O O . THR A 1 243 ? -0.557 36.594 9.281 1 77.38 243 THR A O 1
ATOM 1882 N N . VAL A 1 244 ? 1.14 35.375 9.852 1 76.56 244 VAL A N 1
ATOM 1883 C CA . VAL A 1 244 ? 0.856 35.25 11.273 1 76.56 244 VAL A CA 1
ATOM 1884 C C . VAL A 1 244 ? 1.976 35.906 12.086 1 76.56 244 VAL A C 1
ATOM 1886 O O . VAL A 1 244 ? 3.133 35.469 12.008 1 76.56 244 VAL A O 1
ATOM 1889 N N . GLU A 1 245 ? 1.591 36.781 12.844 1 71.44 245 GLU A N 1
ATOM 1890 C CA . GLU A 1 245 ? 2.562 37.531 13.617 1 71.44 245 GLU A CA 1
ATOM 1891 C C . GLU A 1 245 ? 3.699 38.031 12.734 1 71.44 245 GLU A C 1
ATOM 1893 O O . GLU A 1 245 ? 4.871 37.938 13.109 1 71.44 245 GLU A O 1
ATOM 1898 N N . GLY A 1 246 ? 3.328 38.344 11.531 1 72.69 246 GLY A N 1
ATOM 1899 C CA . GLY A 1 246 ? 4.27 38.969 10.609 1 72.69 246 GLY A CA 1
ATOM 1900 C C . GLY A 1 246 ? 5.086 37.938 9.82 1 72.69 246 GLY A C 1
ATOM 1901 O O . GLY A 1 246 ? 5.926 38.344 9 1 72.69 246 GLY A O 1
ATOM 1902 N N . GLU A 1 247 ? 4.793 36.719 10.055 1 79.5 247 GLU A N 1
ATOM 1903 C CA . GLU A 1 247 ? 5.594 35.688 9.375 1 79.5 247 GLU A CA 1
ATOM 1904 C C . GLU A 1 247 ? 4.715 34.75 8.547 1 79.5 247 GLU A C 1
ATOM 1906 O O . GLU A 1 247 ? 3.615 34.406 8.961 1 79.5 247 GLU A O 1
ATOM 1911 N N . ALA A 1 248 ? 5.188 34.562 7.371 1 82.44 248 ALA A N 1
ATOM 1912 C CA . ALA A 1 248 ? 4.508 33.531 6.562 1 82.44 248 ALA A CA 1
ATOM 1913 C C . ALA A 1 248 ? 4.617 32.156 7.207 1 82.44 248 ALA A C 1
ATOM 1915 O O . ALA A 1 248 ? 5.711 31.719 7.562 1 82.44 248 ALA A O 1
ATOM 1916 N N . THR A 1 249 ? 3.477 31.578 7.395 1 88.44 249 THR A N 1
ATOM 1917 C CA . THR A 1 249 ? 3.49 30.281 8.055 1 88.44 249 THR A CA 1
ATOM 1918 C C . THR A 1 249 ? 3.191 29.172 7.059 1 88.44 249 THR A C 1
ATOM 1920 O O . THR A 1 249 ? 3.348 27.984 7.379 1 88.44 249 THR A O 1
ATOM 1923 N N . TYR A 1 250 ? 2.822 29.625 5.84 1 92 250 TYR A N 1
ATOM 1924 C CA . TYR A 1 250 ? 2.381 28.625 4.863 1 92 250 TYR A CA 1
ATOM 1925 C C . TYR A 1 250 ? 3.062 28.844 3.52 1 92 250 TYR A C 1
ATOM 1927 O O . TYR A 1 250 ? 3.238 29.984 3.08 1 92 250 TYR A O 1
ATOM 1935 N N . GLY A 1 251 ? 3.463 27.859 2.906 1 93.94 251 GLY A N 1
ATOM 1936 C CA . GLY A 1 251 ? 4.156 27.812 1.629 1 93.94 251 GLY A CA 1
ATOM 1937 C C . GLY A 1 251 ? 4.543 26.422 1.201 1 93.94 251 GLY A C 1
ATOM 1938 O O . GLY A 1 251 ? 3.816 25.453 1.462 1 93.94 251 GLY A O 1
ATOM 1939 N N . ASP A 1 252 ? 5.52 26.312 0.421 1 95.81 252 ASP A N 1
ATOM 1940 C CA . ASP A 1 252 ? 6.094 25.016 0.074 1 95.81 252 ASP A CA 1
ATOM 1941 C C . ASP A 1 252 ? 7.422 24.781 0.795 1 95.81 252 ASP A C 1
ATOM 1943 O O . ASP A 1 252 ? 8.258 25.688 0.866 1 95.81 252 ASP A O 1
ATOM 1947 N N . THR A 1 253 ? 7.512 23.656 1.339 1 97.31 253 THR A N 1
ATOM 1948 C CA . THR A 1 253 ? 8.664 23.359 2.184 1 97.31 253 THR A CA 1
ATOM 1949 C C . THR A 1 253 ? 9.297 22.031 1.79 1 97.31 253 THR A C 1
ATOM 1951 O O . THR A 1 253 ? 8.594 21.062 1.487 1 97.31 253 THR A O 1
ATOM 1954 N N . SER A 1 254 ? 10.602 21.984 1.699 1 97.19 254 SER A N 1
ATOM 1955 C CA . SER A 1 254 ? 11.359 20.734 1.679 1 97.19 254 SER A CA 1
ATOM 1956 C C . SER A 1 254 ? 12.305 20.641 2.877 1 97.19 254 SER A C 1
ATOM 1958 O O . SER A 1 254 ? 12.742 21.656 3.408 1 97.19 254 SER A O 1
ATOM 1960 N N . MET A 1 255 ? 12.531 19.5 3.389 1 96.69 255 MET A N 1
ATOM 1961 C CA . MET A 1 255 ? 13.477 19.344 4.488 1 96.69 255 MET A CA 1
ATOM 1962 C C . MET A 1 255 ? 14.109 17.953 4.465 1 96.69 255 MET A C 1
ATOM 1964 O O . MET A 1 255 ? 13.547 17.016 3.887 1 96.69 255 MET A O 1
ATOM 1968 N N . THR A 1 256 ? 15.312 17.812 5.066 1 94.62 256 THR A N 1
ATOM 1969 C CA . THR A 1 256 ? 16.047 16.547 5.145 1 94.62 256 THR A CA 1
ATOM 1970 C C . THR A 1 256 ? 15.742 15.82 6.453 1 94.62 256 THR A C 1
ATOM 1972 O O . THR A 1 256 ? 15.281 16.438 7.418 1 94.62 256 THR A O 1
ATOM 1975 N N . LEU A 1 257 ? 15.969 14.516 6.422 1 94 257 LEU A N 1
ATOM 1976 C CA . LEU A 1 257 ? 15.891 13.742 7.656 1 94 257 LEU A CA 1
ATOM 1977 C C . LEU A 1 257 ? 16.906 14.242 8.68 1 94 257 LEU A C 1
ATOM 1979 O O . LEU A 1 257 ? 16.609 14.258 9.883 1 94 257 LEU A O 1
ATOM 1983 N N . GLU A 1 258 ? 18.062 14.68 8.219 1 93.94 258 GLU A N 1
ATOM 1984 C CA . GLU A 1 258 ? 19.109 15.203 9.102 1 93.94 258 GLU A CA 1
ATOM 1985 C C . GLU A 1 258 ? 18.641 16.469 9.805 1 93.94 258 GLU A C 1
ATOM 1987 O O . GLU A 1 258 ? 18.906 16.656 11 1 93.94 258 GLU A O 1
ATOM 1992 N N . PHE A 1 259 ? 18.031 17.297 9.055 1 96.94 259 PHE A N 1
ATOM 1993 C CA . PHE A 1 259 ? 17.484 18.516 9.648 1 96.94 259 PHE A CA 1
ATOM 1994 C C . PHE A 1 259 ? 16.5 18.188 10.758 1 96.94 259 PHE A C 1
ATOM 1996 O O . PHE A 1 259 ? 16.562 18.766 11.844 1 96.94 259 PHE A O 1
ATOM 2003 N N . LEU A 1 260 ? 15.547 17.266 10.477 1 96.88 260 LEU A N 1
ATOM 2004 C CA . LEU A 1 260 ? 14.555 16.844 11.461 1 96.88 260 LEU A CA 1
ATOM 2005 C C . LEU A 1 260 ? 15.219 16.312 12.727 1 96.88 260 LEU A C 1
ATOM 2007 O O . LEU A 1 260 ? 14.867 16.719 13.836 1 96.88 260 LEU A O 1
ATOM 2011 N N . ALA A 1 261 ? 16.172 15.469 12.562 1 95.5 261 ALA A N 1
ATOM 2012 C CA . ALA A 1 261 ? 16.875 14.844 13.688 1 95.5 261 ALA A CA 1
ATOM 2013 C C . ALA A 1 261 ? 17.641 15.875 14.5 1 95.5 261 ALA A C 1
ATOM 2015 O O . ALA A 1 261 ? 17.688 15.805 15.727 1 95.5 261 ALA A O 1
ATOM 2016 N N . ALA A 1 262 ? 18.234 16.828 13.875 1 96.75 262 ALA A N 1
ATOM 2017 C CA . ALA A 1 262 ? 19.109 17.812 14.523 1 96.75 262 ALA A CA 1
ATOM 2018 C C . ALA A 1 262 ? 18.281 18.859 15.266 1 96.75 262 ALA A C 1
ATOM 2020 O O . ALA A 1 262 ? 18.703 19.359 16.312 1 96.75 262 ALA A O 1
ATOM 2021 N N . ASN A 1 263 ? 17.109 19.156 14.82 1 97.62 263 ASN A N 1
ATOM 2022 C CA . ASN A 1 263 ? 16.406 20.328 15.32 1 97.62 263 ASN A CA 1
ATOM 2023 C C . ASN A 1 263 ? 15.258 19.953 16.234 1 97.62 263 ASN A C 1
ATOM 2025 O O . ASN A 1 263 ? 14.719 20.797 16.938 1 97.62 263 ASN A O 1
ATOM 2029 N N . TYR A 1 264 ? 14.898 18.719 16.219 1 97.94 264 TYR A N 1
ATOM 2030 C CA . TYR A 1 264 ? 13.781 18.297 17.047 1 97.94 264 TYR A CA 1
ATOM 2031 C C . TYR A 1 264 ? 14.164 17.094 17.906 1 97.94 264 TYR A C 1
ATOM 2033 O O . TYR A 1 264 ? 13.617 16 17.734 1 97.94 264 TYR A O 1
ATOM 2041 N N . PRO A 1 265 ? 14.93 17.312 18.906 1 96.31 265 PRO A N 1
ATOM 2042 C CA . PRO A 1 265 ? 15.484 16.219 19.719 1 96.31 265 PRO A CA 1
ATOM 2043 C C . PRO A 1 265 ? 14.422 15.5 20.547 1 96.31 265 PRO A C 1
ATOM 2045 O O . PRO A 1 265 ? 14.672 14.406 21.062 1 96.31 265 PRO A O 1
ATOM 2048 N N . ASP A 1 266 ? 13.258 16.109 20.688 1 97 266 ASP A N 1
ATOM 2049 C CA . ASP A 1 266 ? 12.172 15.469 21.422 1 97 266 ASP A CA 1
ATOM 2050 C C . ASP A 1 266 ? 11.562 14.328 20.609 1 97 266 ASP A C 1
ATOM 2052 O O . ASP A 1 266 ? 10.75 13.555 21.109 1 97 266 ASP A O 1
ATOM 2056 N N . TRP A 1 267 ? 11.984 14.25 19.344 1 97.81 267 TRP A N 1
ATOM 2057 C CA . TRP A 1 267 ? 11.523 13.195 18.453 1 97.81 267 TRP A CA 1
ATOM 2058 C C . TRP A 1 267 ? 12.695 12.359 17.953 1 97.81 267 TRP A C 1
ATOM 2060 O O . TRP A 1 267 ? 13.797 12.875 17.75 1 97.81 267 TRP A O 1
ATOM 2070 N N . ARG A 1 268 ? 12.453 11.102 17.797 1 96.56 268 ARG A N 1
ATOM 2071 C CA . ARG A 1 268 ? 13.414 10.195 17.188 1 96.56 268 ARG A CA 1
ATOM 2072 C C . ARG A 1 268 ? 12.828 9.531 15.938 1 96.56 268 ARG A C 1
ATOM 2074 O O . ARG A 1 268 ? 11.695 9.039 15.969 1 96.56 268 ARG A O 1
ATOM 2081 N N . ILE A 1 269 ? 13.523 9.562 14.859 1 94.81 269 ILE A N 1
ATOM 2082 C CA . ILE A 1 269 ? 13.094 8.898 13.633 1 94.81 269 ILE A CA 1
ATOM 2083 C C . ILE A 1 269 ? 13.203 7.387 13.797 1 94.81 269 ILE A C 1
ATOM 2085 O O . ILE A 1 269 ? 14.281 6.859 14.07 1 94.81 269 ILE A O 1
ATOM 2089 N N . GLU A 1 270 ? 12.109 6.695 13.555 1 92.69 270 GLU A N 1
ATOM 2090 C CA . GLU A 1 270 ? 12.094 5.242 13.727 1 92.69 270 GLU A CA 1
ATOM 2091 C C . GLU A 1 270 ? 12.117 4.535 12.375 1 92.69 270 GLU A C 1
ATOM 2093 O O . GLU A 1 270 ? 12.672 3.441 12.25 1 92.69 270 GLU A O 1
ATOM 2098 N N . ALA A 1 271 ? 11.5 5.125 11.461 1 89.19 271 ALA A N 1
ATOM 2099 C CA . ALA A 1 271 ? 11.398 4.523 10.133 1 89.19 271 ALA A CA 1
ATOM 2100 C C . ALA A 1 271 ? 11.047 5.574 9.086 1 89.19 271 ALA A C 1
ATOM 2102 O O . ALA A 1 271 ? 10.562 6.66 9.422 1 89.19 271 ALA A O 1
ATOM 2103 N N . THR A 1 272 ? 11.352 5.355 7.934 1 90.12 272 THR A N 1
ATOM 2104 C CA . THR A 1 272 ? 10.914 6.141 6.789 1 90.12 272 THR A CA 1
ATOM 2105 C C . THR A 1 272 ? 10.273 5.242 5.73 1 90.12 272 THR A C 1
ATOM 2107 O O . THR A 1 272 ? 10.516 4.035 5.707 1 90.12 272 THR A O 1
ATOM 2110 N N . ASP A 1 273 ? 9.43 5.828 4.992 1 87.88 273 ASP A N 1
ATOM 2111 C CA . ASP A 1 273 ? 8.758 5.121 3.904 1 87.88 273 ASP A CA 1
ATOM 2112 C C . ASP A 1 273 ? 8.344 6.09 2.797 1 87.88 273 ASP A C 1
ATOM 2114 O O . ASP A 1 273 ? 8.547 7.297 2.914 1 87.88 273 ASP A O 1
ATOM 2118 N N . TRP A 1 274 ? 8.078 5.648 1.708 1 83.56 274 TRP A N 1
ATOM 2119 C CA . TRP A 1 274 ? 7.402 6.402 0.656 1 83.56 274 TRP A CA 1
ATOM 2120 C C . TRP A 1 274 ? 6.754 5.461 -0.355 1 83.56 274 TRP A C 1
ATOM 2122 O O . TRP A 1 274 ? 6.969 4.25 -0.312 1 83.56 274 TRP A O 1
ATOM 2132 N N . ALA A 1 275 ? 5.82 5.996 -1.069 1 82.94 275 ALA A N 1
ATOM 2133 C CA . ALA A 1 275 ? 5.074 5.215 -2.053 1 82.94 275 ALA A CA 1
ATOM 2134 C C . ALA A 1 275 ? 5.309 5.742 -3.465 1 82.94 275 ALA A C 1
ATOM 2136 O O . ALA A 1 275 ? 5.383 6.953 -3.676 1 82.94 275 ALA A O 1
ATOM 2137 N N . LEU A 1 276 ? 5.363 4.832 -4.422 1 81.12 276 LEU A N 1
ATOM 2138 C CA . LEU A 1 276 ? 5.48 5.184 -5.832 1 81.12 276 LEU A CA 1
ATOM 2139 C C . LEU A 1 276 ? 4.328 6.082 -6.266 1 81.12 276 LEU A C 1
ATOM 2141 O O . LEU A 1 276 ? 4.496 6.938 -7.137 1 81.12 276 LEU A O 1
ATOM 2145 N N . ALA A 1 277 ? 3.223 5.926 -5.586 1 79.19 277 ALA A N 1
ATOM 2146 C CA . ALA A 1 277 ? 2.031 6.699 -5.914 1 79.19 277 ALA A CA 1
ATOM 2147 C C . ALA A 1 277 ? 2.223 8.172 -5.57 1 79.19 277 ALA A C 1
ATOM 2149 O O . ALA A 1 277 ? 1.51 9.039 -6.09 1 79.19 277 ALA A O 1
ATOM 2150 N N . ASP A 1 278 ? 3.154 8.461 -4.711 1 85.12 278 ASP A N 1
ATOM 2151 C CA . ASP A 1 278 ? 3.459 9.82 -4.285 1 85.12 278 ASP A CA 1
ATOM 2152 C C . ASP A 1 278 ? 4.926 9.953 -3.877 1 85.12 278 ASP A C 1
ATOM 2154 O O . ASP A 1 278 ? 5.23 10.156 -2.699 1 85.12 278 ASP A O 1
ATOM 2158 N N . PRO A 1 279 ? 5.773 10.016 -4.871 1 81.88 279 PRO A N 1
ATOM 2159 C CA . PRO A 1 279 ? 7.199 9.875 -4.562 1 81.88 279 PRO A CA 1
ATOM 2160 C C . PRO A 1 279 ? 7.785 11.125 -3.91 1 81.88 279 PRO A C 1
ATOM 2162 O O . PRO A 1 279 ? 8.898 11.086 -3.377 1 81.88 279 PRO A O 1
ATOM 2165 N N . TYR A 1 280 ? 7.059 12.203 -3.93 1 89.62 280 TYR A N 1
ATOM 2166 C CA . TYR A 1 280 ? 7.641 13.43 -3.398 1 89.62 280 TYR A CA 1
ATOM 2167 C C . TYR A 1 280 ? 7.086 13.75 -2.016 1 89.62 280 TYR A C 1
ATOM 2169 O O . TYR A 1 280 ? 7.188 14.883 -1.543 1 89.62 280 TYR A O 1
ATOM 2177 N N . GLN A 1 281 ? 6.43 12.797 -1.407 1 92 281 GLN A N 1
ATOM 2178 C CA . GLN A 1 281 ? 6.074 12.805 0.008 1 92 281 GLN A CA 1
ATOM 2179 C C . GLN A 1 281 ? 6.723 11.641 0.746 1 92 281 GLN A C 1
ATOM 2181 O O . GLN A 1 281 ? 6.211 10.516 0.709 1 92 281 GLN A O 1
ATOM 2186 N N . ARG A 1 282 ? 7.836 11.977 1.34 1 93.5 282 ARG A N 1
ATOM 2187 C CA . ARG A 1 282 ? 8.469 10.961 2.176 1 93.5 282 ARG A CA 1
ATOM 2188 C C . ARG A 1 282 ? 7.762 10.836 3.521 1 93.5 282 ARG A C 1
ATOM 2190 O O . ARG A 1 282 ? 7.516 11.844 4.191 1 93.5 282 ARG A O 1
ATOM 2197 N N . TYR A 1 283 ? 7.379 9.578 3.816 1 96.38 283 TYR A N 1
ATOM 2198 C CA . TYR A 1 283 ? 6.801 9.32 5.129 1 96.38 283 TYR A CA 1
ATOM 2199 C C . TYR A 1 283 ? 7.887 9.18 6.188 1 96.38 283 TYR A C 1
ATOM 2201 O O . TYR A 1 283 ? 8.844 8.422 6.012 1 96.38 283 TYR A O 1
ATOM 2209 N N . VAL A 1 284 ? 7.801 9.938 7.242 1 96.5 284 VAL A N 1
ATOM 2210 C CA . VAL A 1 284 ? 8.734 9.836 8.359 1 96.5 284 VAL A CA 1
ATOM 2211 C C . VAL A 1 284 ? 7.973 9.461 9.633 1 96.5 284 VAL A C 1
ATOM 2213 O O . VAL A 1 284 ? 7.031 10.148 10.023 1 96.5 284 VAL A O 1
ATOM 2216 N N . PHE A 1 285 ? 8.328 8.352 10.211 1 96.88 285 PHE A N 1
ATOM 2217 C CA . PHE A 1 285 ? 7.715 7.875 11.445 1 96.88 285 PHE A CA 1
ATOM 2218 C C . PHE A 1 285 ? 8.57 8.242 12.648 1 96.88 285 PHE A C 1
ATOM 2220 O O . PHE A 1 285 ? 9.711 7.793 12.773 1 96.88 285 PHE A O 1
ATOM 2227 N N . LEU A 1 286 ? 7.973 9.062 13.5 1 98.06 286 LEU A N 1
ATOM 2228 C CA . LEU A 1 286 ? 8.672 9.609 14.664 1 98.06 286 LEU A CA 1
ATOM 2229 C C . LEU A 1 286 ? 8.125 9.016 15.953 1 98.06 286 LEU A C 1
ATOM 2231 O O . LEU A 1 286 ? 6.922 8.781 16.078 1 98.06 286 LEU A O 1
ATOM 2235 N N . LYS A 1 287 ? 8.938 8.789 16.859 1 97 287 LYS A N 1
ATOM 2236 C CA . LYS A 1 287 ? 8.562 8.438 18.234 1 97 287 LYS A CA 1
ATOM 2237 C C . LYS A 1 287 ? 9.109 9.453 19.234 1 97 287 LYS A C 1
ATOM 2239 O O . LYS A 1 287 ? 10.094 10.141 18.953 1 97 287 LYS A O 1
ATOM 2244 N N . PRO A 1 288 ? 8.344 9.531 20.375 1 96 288 PRO A N 1
ATOM 2245 C CA . PRO A 1 288 ? 8.906 10.406 21.406 1 96 288 PRO A CA 1
ATOM 2246 C C . PRO A 1 288 ? 10.289 9.953 21.875 1 96 288 PRO A C 1
ATOM 2248 O O . PRO A 1 288 ? 10.523 8.75 22.031 1 96 288 PRO A O 1
ATOM 2251 N N . ALA A 1 289 ? 11.195 10.859 21.984 1 92.94 289 ALA A N 1
ATOM 2252 C CA . ALA A 1 289 ? 12.539 10.555 22.469 1 92.94 289 ALA A CA 1
ATOM 2253 C C . ALA A 1 289 ? 12.531 10.344 23.984 1 92.94 289 ALA A C 1
ATOM 2255 O O . ALA A 1 289 ? 11.711 10.93 24.688 1 92.94 289 ALA A O 1
ATOM 2256 N N . MET B 1 1 ? 13.719 7.004 -11.445 1 73 1 MET B N 1
ATOM 2257 C CA . MET B 1 1 ? 14.977 7.191 -10.727 1 73 1 MET B CA 1
ATOM 2258 C C . MET B 1 1 ? 14.719 7.398 -9.234 1 73 1 MET B C 1
ATOM 2260 O O . MET B 1 1 ? 13.711 7.992 -8.852 1 73 1 MET B O 1
ATOM 2264 N N . LEU B 1 2 ? 15.625 6.754 -8.469 1 82.25 2 LEU B N 1
ATOM 2265 C CA . LEU B 1 2 ? 15.602 6.922 -7.02 1 82.25 2 LEU B CA 1
ATOM 2266 C C . LEU B 1 2 ? 15.883 8.375 -6.637 1 82.25 2 LEU B C 1
ATOM 2268 O O . LEU B 1 2 ? 16.578 9.086 -7.359 1 82.25 2 LEU B O 1
ATOM 2272 N N . LEU B 1 3 ? 15.367 8.805 -5.559 1 79.88 3 LEU B N 1
ATOM 2273 C CA . LEU B 1 3 ? 15.633 10.125 -5.016 1 79.88 3 LEU B CA 1
ATOM 2274 C C . LEU B 1 3 ? 17.078 10.234 -4.523 1 79.88 3 LEU B C 1
ATOM 2276 O O . LEU B 1 3 ? 17.75 9.211 -4.344 1 79.88 3 LEU B O 1
ATOM 2280 N N . ILE B 1 4 ? 17.5 11.398 -4.352 1 78.5 4 ILE B N 1
ATOM 2281 C CA . ILE B 1 4 ? 18.906 11.688 -4.055 1 78.5 4 ILE B CA 1
ATOM 2282 C C . ILE B 1 4 ? 19.344 10.922 -2.811 1 78.5 4 ILE B C 1
ATOM 2284 O O . ILE B 1 4 ? 20.406 10.312 -2.795 1 78.5 4 ILE B O 1
ATOM 2288 N N . ASP B 1 5 ? 18.547 10.953 -1.789 1 81 5 ASP B N 1
ATOM 2289 C CA . ASP B 1 5 ? 18.906 10.258 -0.555 1 81 5 ASP B CA 1
ATOM 2290 C C . ASP B 1 5 ? 19 8.75 -0.78 1 81 5 ASP B C 1
ATOM 2292 O O . ASP B 1 5 ? 19.891 8.094 -0.257 1 81 5 ASP B O 1
ATOM 2296 N N . GLU B 1 6 ? 18.094 8.242 -1.557 1 87 6 GLU B N 1
ATOM 2297 C CA . GLU B 1 6 ? 18.109 6.816 -1.854 1 87 6 GLU B CA 1
ATOM 2298 C C . GLU B 1 6 ? 19.281 6.457 -2.758 1 87 6 GLU B C 1
ATOM 2300 O O . GLU B 1 6 ? 19.859 5.371 -2.639 1 87 6 GLU B O 1
ATOM 2305 N N . ALA B 1 7 ? 19.562 7.395 -3.629 1 88.31 7 ALA B N 1
ATOM 2306 C CA . ALA B 1 7 ? 20.719 7.184 -4.504 1 88.31 7 ALA B CA 1
ATOM 2307 C C . ALA B 1 7 ? 22 7.055 -3.693 1 88.31 7 ALA B C 1
ATOM 2309 O O . ALA B 1 7 ? 22.875 6.23 -4.008 1 88.31 7 ALA B O 1
ATOM 2310 N N . ARG B 1 8 ? 22.125 7.852 -2.668 1 89.56 8 ARG B N 1
ATOM 2311 C CA . ARG B 1 8 ? 23.281 7.77 -1.788 1 89.56 8 ARG B CA 1
ATOM 2312 C C . ARG B 1 8 ? 23.328 6.426 -1.068 1 89.56 8 ARG B C 1
ATOM 2314 O O . ARG B 1 8 ? 24.391 5.824 -0.938 1 89.56 8 ARG B O 1
ATOM 2321 N N . ILE B 1 9 ? 22.188 5.973 -0.64 1 92.19 9 ILE B N 1
ATOM 2322 C CA . ILE B 1 9 ? 22.094 4.711 0.084 1 92.19 9 ILE B CA 1
ATOM 2323 C C . ILE B 1 9 ? 22.531 3.562 -0.819 1 92.19 9 ILE B C 1
ATOM 2325 O O . ILE B 1 9 ? 23.312 2.701 -0.402 1 92.19 9 ILE B O 1
ATOM 2329 N N . VAL B 1 10 ? 22.078 3.539 -2.07 1 96.06 10 VAL B N 1
ATOM 2330 C CA . VAL B 1 10 ? 22.391 2.424 -2.955 1 96.06 10 VAL B CA 1
ATOM 2331 C C . VAL B 1 10 ? 23.859 2.488 -3.363 1 96.06 10 VAL B C 1
ATOM 2333 O O . VAL B 1 10 ? 24.5 1.452 -3.555 1 96.06 10 VAL B O 1
ATOM 2336 N N . THR B 1 11 ? 24.406 3.688 -3.457 1 96.56 11 THR B N 1
ATOM 2337 C CA . THR B 1 11 ? 25.828 3.832 -3.713 1 96.56 11 THR B CA 1
ATOM 2338 C C . THR B 1 11 ? 26.641 3.262 -2.557 1 96.56 11 THR B C 1
ATOM 2340 O O . THR B 1 11 ? 27.656 2.592 -2.773 1 96.56 11 THR B O 1
ATOM 2343 N N . GLU B 1 12 ? 26.172 3.561 -1.375 1 96.88 12 GLU B N 1
ATOM 2344 C CA . GLU B 1 12 ? 26.828 2.988 -0.199 1 96.88 12 GLU B CA 1
ATOM 2345 C C . GLU B 1 12 ? 26.734 1.464 -0.209 1 96.88 12 GLU B C 1
ATOM 2347 O O . GLU B 1 12 ? 27.703 0.782 0.14 1 96.88 12 GLU B O 1
ATOM 2352 N N . ALA B 1 13 ? 25.625 0.914 -0.553 1 97.75 13 ALA B N 1
ATOM 2353 C CA . ALA B 1 13 ? 25.453 -0.533 -0.648 1 97.75 13 ALA B CA 1
ATOM 2354 C C . ALA B 1 13 ? 26.391 -1.136 -1.689 1 97.75 13 ALA B C 1
ATOM 2356 O O . ALA B 1 13 ? 26.922 -2.229 -1.492 1 97.75 13 ALA B O 1
ATOM 2357 N N . ASP B 1 14 ? 26.516 -0.429 -2.789 1 98.25 14 ASP B N 1
ATOM 2358 C CA . ASP B 1 14 ? 27.438 -0.88 -3.816 1 98.25 14 ASP B CA 1
ATOM 2359 C C . ASP B 1 14 ? 28.875 -0.928 -3.279 1 98.25 14 ASP B C 1
ATOM 2361 O O . ASP B 1 14 ? 29.625 -1.84 -3.605 1 98.25 14 ASP B O 1
ATOM 2365 N N . GLY B 1 15 ? 29.219 0.074 -2.527 1 98.19 15 GLY B N 1
ATOM 2366 C CA . GLY B 1 15 ? 30.516 0.075 -1.866 1 98.19 15 GLY B CA 1
ATOM 2367 C C . GLY B 1 15 ? 30.719 -1.113 -0.944 1 98.19 15 GLY B C 1
ATOM 2368 O O . GLY B 1 15 ? 31.781 -1.714 -0.92 1 98.19 15 GLY B O 1
ATOM 2369 N N . LEU B 1 16 ? 29.734 -1.461 -0.162 1 97.88 16 LEU B N 1
ATOM 2370 C CA . LEU B 1 16 ? 29.781 -2.623 0.718 1 97.88 16 LEU B CA 1
ATOM 2371 C C . LEU B 1 16 ? 30.016 -3.9 -0.082 1 97.88 16 LEU B C 1
ATOM 2373 O O . LEU B 1 16 ? 30.844 -4.734 0.301 1 97.88 16 LEU B O 1
ATOM 2377 N N . ALA B 1 17 ? 29.297 -4.027 -1.134 1 97.94 17 ALA B N 1
ATOM 2378 C CA . ALA B 1 17 ? 29.438 -5.191 -2 1 97.94 17 ALA B CA 1
ATOM 2379 C C . ALA B 1 17 ? 30.844 -5.262 -2.598 1 97.94 17 ALA B C 1
ATOM 2381 O O . ALA B 1 17 ? 31.438 -6.34 -2.684 1 97.94 17 ALA B O 1
ATOM 2382 N N . ALA B 1 18 ? 31.328 -4.129 -2.977 1 98 18 ALA B N 1
ATOM 2383 C CA . ALA B 1 18 ? 32.656 -4.051 -3.582 1 98 18 ALA B CA 1
ATOM 2384 C C . ALA B 1 18 ? 33.719 -4.496 -2.6 1 98 18 ALA B C 1
ATOM 2386 O O . ALA B 1 18 ? 34.75 -5.035 -3.004 1 98 18 ALA B O 1
ATOM 2387 N N . ARG B 1 19 ? 33.438 -4.309 -1.35 1 98.12 19 ARG B N 1
ATOM 2388 C CA . ARG B 1 19 ? 34.406 -4.652 -0.302 1 98.12 19 ARG B CA 1
ATOM 2389 C C . ARG B 1 19 ? 34.219 -6.098 0.15 1 98.12 19 ARG B C 1
ATOM 2391 O O . ARG B 1 19 ? 34.812 -6.527 1.14 1 98.12 19 ARG B O 1
ATOM 2398 N N . GLY B 1 20 ? 33.281 -6.816 -0.413 1 97.06 20 GLY B N 1
ATOM 2399 C CA . GLY B 1 20 ? 33.188 -8.25 -0.184 1 97.06 20 GLY B CA 1
ATOM 2400 C C . GLY B 1 20 ? 32 -8.641 0.688 1 97.06 20 GLY B C 1
ATOM 2401 O O . GLY B 1 20 ? 31.922 -9.781 1.143 1 97.06 20 GLY B O 1
ATOM 2402 N N . ALA B 1 21 ? 31.078 -7.707 0.928 1 97.38 21 ALA B N 1
ATOM 2403 C CA . ALA B 1 21 ? 29.891 -8.062 1.696 1 97.38 21 ALA B CA 1
ATOM 2404 C C . ALA B 1 21 ? 29.078 -9.141 0.987 1 97.38 21 ALA B C 1
ATOM 2406 O O . ALA B 1 21 ? 29 -9.164 -0.243 1 97.38 21 ALA B O 1
ATOM 2407 N N . THR B 1 22 ? 28.562 -10.039 1.816 1 96.88 22 THR B N 1
ATOM 2408 C CA . THR B 1 22 ? 27.719 -11.102 1.28 1 96.88 22 THR B CA 1
ATOM 2409 C C . THR B 1 22 ? 26.359 -10.539 0.843 1 96.88 22 THR B C 1
ATOM 2411 O O . THR B 1 22 ? 26.031 -9.398 1.148 1 96.88 22 THR B O 1
ATOM 2414 N N . VAL B 1 23 ? 25.609 -11.344 0.118 1 96.88 23 VAL B N 1
ATOM 2415 C CA . VAL B 1 23 ? 24.266 -10.977 -0.31 1 96.88 23 VAL B CA 1
ATOM 2416 C C . VAL B 1 23 ? 23.406 -10.625 0.908 1 96.88 23 VAL B C 1
ATOM 2418 O O . VAL B 1 23 ? 22.734 -9.594 0.926 1 96.88 23 VAL B O 1
ATOM 2421 N N . ASN B 1 24 ? 23.484 -11.406 1.956 1 96.75 24 ASN B N 1
ATOM 2422 C CA . ASN B 1 24 ? 22.672 -11.188 3.148 1 96.75 24 ASN B CA 1
ATOM 2423 C C . ASN B 1 24 ? 23.031 -9.883 3.85 1 96.75 24 ASN B C 1
ATOM 2425 O O . ASN B 1 24 ? 22.156 -9.172 4.34 1 96.75 24 ASN B O 1
ATOM 2429 N N . GLU B 1 25 ? 24.297 -9.586 3.889 1 97.06 25 GLU B N 1
ATOM 2430 C CA . GLU B 1 25 ? 24.734 -8.352 4.523 1 97.06 25 GLU B CA 1
ATOM 2431 C C . GLU B 1 25 ? 24.25 -7.125 3.754 1 97.06 25 GLU B C 1
ATOM 2433 O O . GLU B 1 25 ? 23.797 -6.148 4.355 1 97.06 25 GLU B O 1
ATOM 2438 N N . VAL B 1 26 ? 24.359 -7.215 2.459 1 97.94 26 VAL B N 1
ATOM 2439 C CA . VAL B 1 26 ? 23.922 -6.109 1.613 1 97.94 26 VAL B CA 1
ATOM 2440 C C . VAL B 1 26 ? 22.406 -5.941 1.729 1 97.94 26 VAL B C 1
ATOM 2442 O O . VAL B 1 26 ? 21.906 -4.82 1.851 1 97.94 26 VAL B O 1
ATOM 2445 N N . LEU B 1 27 ? 21.688 -7.047 1.713 1 97.06 27 LEU B N 1
ATOM 2446 C CA . LEU B 1 27 ? 20.234 -6.988 1.828 1 97.06 27 LEU B CA 1
ATOM 2447 C C . LEU B 1 27 ? 19.828 -6.426 3.184 1 97.06 27 LEU B C 1
ATOM 2449 O O . LEU B 1 27 ? 18.875 -5.633 3.27 1 97.06 27 LEU B O 1
ATOM 2453 N N . GLU B 1 28 ? 20.453 -6.828 4.223 1 94.5 28 GLU B N 1
ATOM 2454 C CA . GLU B 1 28 ? 20.156 -6.289 5.551 1 94.5 28 GLU B CA 1
ATOM 2455 C C . GLU B 1 28 ? 20.375 -4.777 5.586 1 94.5 28 GLU B C 1
ATOM 2457 O O . GLU B 1 28 ? 19.562 -4.047 6.16 1 94.5 28 GLU B O 1
ATOM 2462 N N . PHE B 1 29 ? 21.547 -4.328 4.988 1 94.94 29 PHE B N 1
ATOM 2463 C CA . PHE B 1 29 ? 21.844 -2.904 4.906 1 94.94 29 PHE B CA 1
ATOM 2464 C C . PHE B 1 29 ? 20.734 -2.166 4.16 1 94.94 29 PHE B C 1
ATOM 2466 O O . PHE B 1 29 ? 20.25 -1.133 4.621 1 94.94 29 PHE B O 1
ATOM 2473 N N . LEU B 1 30 ? 20.25 -2.67 3.029 1 94.69 30 LEU B N 1
ATOM 2474 C CA . LEU B 1 30 ? 19.25 -2.029 2.184 1 94.69 30 LEU B CA 1
ATOM 2475 C C . LEU B 1 30 ? 17.891 -2.01 2.871 1 94.69 30 LEU B C 1
ATOM 2477 O O . LEU B 1 30 ? 17.188 -0.989 2.857 1 94.69 30 LEU B O 1
ATOM 2481 N N . ARG B 1 31 ? 17.453 -3.1 3.473 1 90.38 31 ARG B N 1
ATOM 2482 C CA . ARG B 1 31 ? 16.141 -3.186 4.109 1 90.38 31 ARG B CA 1
ATOM 2483 C C . ARG B 1 31 ? 16.047 -2.242 5.301 1 90.38 31 ARG B C 1
ATOM 2485 O O . ARG B 1 31 ? 14.969 -1.743 5.621 1 90.38 31 ARG B O 1
ATOM 2492 N N . GLY B 1 32 ? 17.203 -1.944 5.859 1 84.69 32 GLY B N 1
ATOM 2493 C CA . GLY B 1 32 ? 17.219 -1.05 7.004 1 84.69 32 GLY B CA 1
ATOM 2494 C C . GLY B 1 32 ? 17.125 0.414 6.621 1 84.69 32 GLY B C 1
ATOM 2495 O O . GLY B 1 32 ? 16.812 1.263 7.457 1 84.69 32 GLY B O 1
ATOM 2496 N N . LYS B 1 33 ? 17.266 0.708 5.316 1 87.62 33 LYS B N 1
ATOM 2497 C CA . LYS B 1 33 ? 17.422 2.115 4.957 1 87.62 33 LYS B CA 1
ATOM 2498 C C . LYS B 1 33 ? 16.469 2.504 3.836 1 87.62 33 LYS B C 1
ATOM 2500 O O . LYS B 1 33 ? 16.172 3.686 3.643 1 87.62 33 LYS B O 1
ATOM 2505 N N . LEU B 1 34 ? 16.016 1.552 3.076 1 89.5 34 LEU B N 1
ATOM 2506 C CA . LEU B 1 34 ? 15.117 1.83 1.962 1 89.5 34 LEU B CA 1
ATOM 2507 C C . LEU B 1 34 ? 13.68 1.438 2.311 1 89.5 34 LEU B C 1
ATOM 2509 O O . LEU B 1 34 ? 13.461 0.493 3.07 1 89.5 34 LEU B O 1
ATOM 2513 N N . SER B 1 35 ? 12.742 2.195 1.769 1 85.62 35 SER B N 1
ATOM 2514 C CA . SER B 1 35 ? 11.359 1.723 1.75 1 85.62 35 SER B CA 1
ATOM 2515 C C . SER B 1 35 ? 11.195 0.539 0.804 1 85.62 35 SER B C 1
ATOM 2517 O O . SER B 1 35 ? 12.055 0.283 -0.037 1 85.62 35 SER B O 1
ATOM 2519 N N . LEU B 1 36 ? 10.109 -0.151 0.947 1 90.38 36 LEU B N 1
ATOM 2520 C CA . LEU B 1 36 ? 9.812 -1.258 0.045 1 90.38 36 LEU B CA 1
ATOM 2521 C C . LEU B 1 36 ? 9.773 -0.783 -1.404 1 90.38 36 LEU B C 1
ATOM 2523 O O . LEU B 1 36 ? 10.281 -1.463 -2.299 1 90.38 36 LEU B O 1
ATOM 2527 N N . ASP B 1 37 ? 9.172 0.369 -1.637 1 90.31 37 ASP B N 1
ATOM 2528 C CA . ASP B 1 37 ? 9.062 0.902 -2.992 1 90.31 37 ASP B CA 1
ATOM 2529 C C . ASP B 1 37 ? 10.445 1.204 -3.574 1 90.31 37 ASP B C 1
ATOM 2531 O O . ASP B 1 37 ? 10.727 0.852 -4.723 1 90.31 37 ASP B O 1
ATOM 2535 N N . ALA B 1 38 ? 11.305 1.854 -2.771 1 90.19 38 ALA B N 1
ATOM 2536 C CA . ALA B 1 38 ? 12.656 2.168 -3.229 1 90.19 38 ALA B CA 1
ATOM 2537 C C . ALA B 1 38 ? 13.461 0.896 -3.473 1 90.19 38 ALA B C 1
ATOM 2539 O O . ALA B 1 38 ? 14.227 0.816 -4.434 1 90.19 38 ALA B O 1
ATOM 2540 N N . PHE B 1 39 ? 13.281 -0.039 -2.559 1 94.75 39 PHE B N 1
ATOM 2541 C CA . PHE B 1 39 ? 13.93 -1.338 -2.707 1 94.75 39 PHE B CA 1
ATOM 2542 C C . PHE B 1 39 ? 13.516 -1.999 -4.016 1 94.75 39 PHE B C 1
ATOM 2544 O O . PHE B 1 39 ? 14.367 -2.504 -4.758 1 94.75 39 PHE B O 1
ATOM 2551 N N . GLY B 1 40 ? 12.234 -1.986 -4.309 1 94.5 40 GLY B N 1
ATOM 2552 C CA . GLY B 1 40 ? 11.734 -2.508 -5.57 1 94.5 40 GLY B CA 1
ATOM 2553 C C . GLY B 1 40 ? 12.289 -1.779 -6.781 1 94.5 40 GLY B C 1
ATOM 2554 O O . GLY B 1 40 ? 12.656 -2.406 -7.777 1 94.5 40 GLY B O 1
ATOM 2555 N N . MET B 1 41 ? 12.352 -0.469 -6.699 1 93.38 41 MET B N 1
ATOM 2556 C CA . MET B 1 41 ? 12.898 0.325 -7.793 1 93.38 41 MET B CA 1
ATOM 2557 C C . MET B 1 41 ? 14.344 -0.076 -8.086 1 93.38 41 MET B C 1
ATOM 2559 O O . MET B 1 41 ? 14.734 -0.196 -9.25 1 93.38 41 MET B O 1
ATOM 2563 N N . LEU B 1 42 ? 15.062 -0.262 -7.039 1 95.06 42 LEU B N 1
ATOM 2564 C CA . LEU B 1 42 ? 16.438 -0.696 -7.203 1 95.06 42 LEU B CA 1
ATOM 2565 C C . LEU B 1 42 ? 16.516 -2.033 -7.934 1 95.06 42 LEU B C 1
ATOM 2567 O O . LEU B 1 42 ? 17.219 -2.162 -8.938 1 95.06 42 LEU B O 1
ATOM 2571 N N . LEU B 1 43 ? 15.766 -2.986 -7.473 1 95.56 43 LEU B N 1
ATOM 2572 C CA . LEU B 1 43 ? 15.828 -4.332 -8.023 1 95.56 43 LEU B CA 1
ATOM 2573 C C . LEU B 1 43 ? 15.359 -4.352 -9.477 1 95.56 43 LEU B C 1
ATOM 2575 O O . LEU B 1 43 ? 15.852 -5.137 -10.289 1 95.56 43 LEU B O 1
ATOM 2579 N N . PHE B 1 44 ? 14.398 -3.492 -9.773 1 94.31 44 PHE B N 1
ATOM 2580 C CA . PHE B 1 44 ? 13.867 -3.43 -11.133 1 94.31 44 PHE B CA 1
ATOM 2581 C C . PHE B 1 44 ? 14.867 -2.779 -12.078 1 94.31 44 PHE B C 1
ATOM 2583 O O . PHE B 1 44 ? 14.781 -2.938 -13.297 1 94.31 44 PHE B O 1
ATOM 2590 N N . ASP B 1 45 ? 15.805 -2.061 -11.492 1 93.88 45 ASP B N 1
ATOM 2591 C CA . ASP B 1 45 ? 16.703 -1.277 -12.32 1 93.88 45 ASP B CA 1
ATOM 2592 C C . ASP B 1 45 ? 18.031 -2.006 -12.531 1 93.88 45 ASP B C 1
ATOM 2594 O O . ASP B 1 45 ? 18.875 -1.575 -13.328 1 93.88 45 ASP B O 1
ATOM 2598 N N . LEU B 1 46 ? 18.219 -3.096 -11.805 1 94.88 46 LEU B N 1
ATOM 2599 C CA . LEU B 1 46 ? 19.469 -3.836 -11.953 1 94.88 46 LEU B CA 1
ATOM 2600 C C . LEU B 1 46 ? 19.438 -4.73 -13.188 1 94.88 46 LEU B C 1
ATOM 2602 O O . LEU B 1 46 ? 18.375 -5.254 -13.547 1 94.88 46 LEU B O 1
ATOM 2606 N N . PRO B 1 47 ? 20.516 -4.832 -13.914 1 95.69 47 PRO B N 1
ATOM 2607 C CA . PRO B 1 47 ? 21.828 -4.293 -13.578 1 95.69 47 PRO B CA 1
ATOM 2608 C C . PRO B 1 47 ? 21.984 -2.83 -13.977 1 95.69 47 PRO B C 1
ATOM 2610 O O . PRO B 1 47 ? 21.312 -2.357 -14.891 1 95.69 47 PRO B O 1
ATOM 2613 N N . ARG B 1 48 ? 22.859 -2.117 -13.25 1 95.44 48 ARG B N 1
ATOM 2614 C CA . ARG B 1 48 ? 23.188 -0.716 -13.5 1 95.44 48 ARG B CA 1
ATOM 2615 C C . ARG B 1 48 ? 24.688 -0.525 -13.633 1 95.44 48 ARG B C 1
ATOM 2617 O O . ARG B 1 48 ? 25.469 -1.088 -12.852 1 95.44 48 ARG B O 1
ATOM 2624 N N . GLU B 1 49 ? 25.094 0.332 -14.555 1 96.06 49 GLU B N 1
ATOM 2625 C CA . GLU B 1 49 ? 26.516 0.584 -14.797 1 96.06 49 GLU B CA 1
ATOM 2626 C C . GLU B 1 49 ? 27.156 1.336 -13.625 1 96.06 49 GLU B C 1
ATOM 2628 O O . GLU B 1 49 ? 28.328 1.126 -13.305 1 96.06 49 GLU B O 1
ATOM 2633 N N . ASP B 1 50 ? 26.391 2.191 -13.016 1 96.12 50 ASP B N 1
ATOM 2634 C CA . ASP B 1 50 ? 26.922 3.016 -11.93 1 96.12 50 ASP B CA 1
ATOM 2635 C C . ASP B 1 50 ? 26.906 2.258 -10.609 1 96.12 50 ASP B C 1
ATOM 2637 O O . ASP B 1 50 ? 27.359 2.777 -9.586 1 96.12 50 ASP B O 1
ATOM 2641 N N . LEU B 1 51 ? 26.391 1.059 -10.602 1 97.62 51 LEU B N 1
ATOM 2642 C CA . LEU B 1 51 ? 26.375 0.185 -9.438 1 97.62 51 LEU B CA 1
ATOM 2643 C C . LEU B 1 51 ? 26.922 -1.195 -9.781 1 97.62 51 LEU B C 1
ATOM 2645 O O . LEU B 1 51 ? 26.219 -2.199 -9.648 1 97.62 51 LEU B O 1
ATOM 2649 N N . PRO B 1 52 ? 28.172 -1.265 -10.125 1 97.75 52 PRO B N 1
ATOM 2650 C CA . PRO B 1 52 ? 28.703 -2.508 -10.688 1 97.75 52 PRO B CA 1
ATOM 2651 C C . PRO B 1 52 ? 28.75 -3.643 -9.664 1 97.75 52 PRO B C 1
ATOM 2653 O O . PRO B 1 52 ? 28.484 -4.797 -10.008 1 97.75 52 PRO B O 1
ATOM 2656 N N . ALA B 1 53 ? 29.094 -3.387 -8.398 1 98.12 53 ALA B N 1
ATOM 2657 C CA . ALA B 1 53 ? 29.203 -4.441 -7.395 1 98.12 53 ALA B CA 1
ATOM 2658 C C . ALA B 1 53 ? 27.828 -4.996 -7.02 1 98.12 53 ALA B C 1
ATOM 2660 O O . ALA B 1 53 ? 27.672 -6.211 -6.875 1 98.12 53 ALA B O 1
ATOM 2661 N N . LEU B 1 54 ? 26.844 -4.148 -6.891 1 97.19 54 LEU B N 1
ATOM 2662 C CA . LEU B 1 54 ? 25.484 -4.59 -6.602 1 97.19 54 LEU B CA 1
ATOM 2663 C C . LEU B 1 54 ? 24.922 -5.398 -7.762 1 97.19 54 LEU B C 1
ATOM 2665 O O . LEU B 1 54 ? 24.203 -6.375 -7.551 1 97.19 54 LEU B O 1
ATOM 2669 N N . SER B 1 55 ? 25.281 -4.922 -8.969 1 97.19 55 SER B N 1
ATOM 2670 C CA . SER B 1 55 ? 24.781 -5.578 -10.172 1 97.19 55 SER B CA 1
ATOM 2671 C C . SER B 1 55 ? 25.328 -6.996 -10.297 1 97.19 55 SER B C 1
ATOM 2673 O O . SER B 1 55 ? 24.703 -7.863 -10.898 1 97.19 55 SER B O 1
ATOM 2675 N N . LYS B 1 56 ? 26.469 -7.188 -9.742 1 96.25 56 LYS B N 1
ATOM 2676 C CA . LYS B 1 56 ? 27.047 -8.523 -9.742 1 96.25 56 LYS B CA 1
ATOM 2677 C C . LYS B 1 56 ? 26.484 -9.375 -8.617 1 96.25 56 LYS B C 1
ATOM 2679 O O . LYS B 1 56 ? 26.328 -10.594 -8.766 1 96.25 56 LYS B O 1
ATOM 2684 N N . LEU B 1 57 ? 26.141 -8.766 -7.539 1 96.94 57 LEU B N 1
ATOM 2685 C CA . LEU B 1 57 ? 25.781 -9.461 -6.312 1 96.94 57 LEU B CA 1
ATOM 2686 C C . LEU B 1 57 ? 24.297 -9.836 -6.328 1 96.94 57 LEU B C 1
ATOM 2688 O O . LEU B 1 57 ? 23.922 -10.914 -5.852 1 96.94 57 LEU B O 1
ATOM 2692 N N . LEU B 1 58 ? 23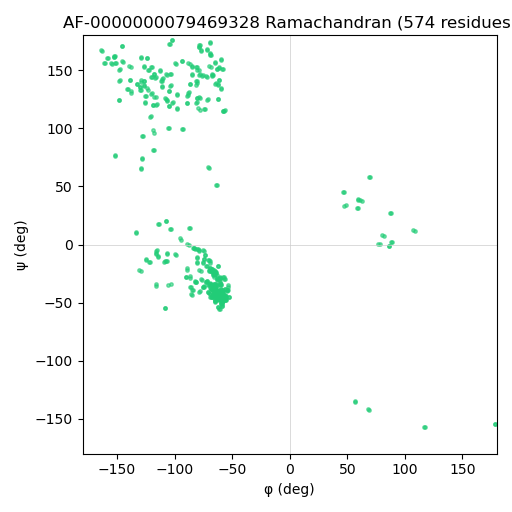.406 -8.93 -6.785 1 97.19 58 LEU B N 1
ATOM 2693 C CA . LEU B 1 58 ? 21.969 -9.117 -6.77 1 97.19 58 LEU B CA 1
ATOM 2694 C C . LEU B 1 58 ? 21.453 -9.555 -8.141 1 97.19 58 LEU B C 1
ATOM 2696 O O . LEU B 1 58 ? 22.109 -9.297 -9.156 1 97.19 58 LEU B O 1
ATOM 2700 N N . PRO B 1 59 ? 20.344 -10.195 -8.148 1 97 59 PRO B N 1
ATOM 2701 C CA . PRO B 1 59 ? 19.859 -10.727 -9.43 1 97 59 PRO B CA 1
ATOM 2702 C C . PRO B 1 59 ? 19.469 -9.633 -10.414 1 97 59 PRO B C 1
ATOM 2704 O O . PRO B 1 59 ? 18.906 -8.617 -10.016 1 97 59 PRO B O 1
ATOM 2707 N N . ARG B 1 60 ? 19.719 -9.922 -11.703 1 95.56 60 ARG B N 1
ATOM 2708 C CA . ARG B 1 60 ? 19.312 -9.023 -12.773 1 95.56 60 ARG B CA 1
ATOM 2709 C C . ARG B 1 60 ? 17.812 -9.133 -13.039 1 95.56 60 ARG B C 1
ATOM 2711 O O . ARG B 1 60 ? 17.25 -10.227 -13 1 95.56 60 ARG B O 1
ATOM 2718 N N . MET B 1 61 ? 17.219 -7.996 -13.391 1 96.12 61 MET B N 1
ATOM 2719 C CA . MET B 1 61 ? 15.812 -8.016 -13.789 1 96.12 61 MET B CA 1
ATOM 2720 C C . MET B 1 61 ? 15.664 -8.508 -15.227 1 96.12 61 MET B C 1
ATOM 2722 O O . MET B 1 61 ? 16.594 -8.367 -16.031 1 96.12 61 MET B O 1
ATOM 2726 N N . ALA B 1 62 ? 14.516 -9.148 -15.469 1 96.44 62 ALA B N 1
ATOM 2727 C CA . ALA B 1 62 ? 14.211 -9.523 -16.844 1 96.44 62 ALA B CA 1
ATOM 2728 C C . ALA B 1 62 ? 14.109 -8.297 -17.75 1 96.44 62 ALA B C 1
ATOM 2730 O O . ALA B 1 62 ? 13.82 -7.195 -17.281 1 96.44 62 ALA B O 1
ATOM 2731 N N . SER B 1 63 ? 14.383 -8.469 -19.016 1 95.94 63 SER B N 1
ATOM 2732 C CA . SER B 1 63 ? 14.234 -7.375 -19.969 1 95.94 63 SER B CA 1
ATOM 2733 C C . SER B 1 63 ? 12.797 -6.871 -20.016 1 95.94 63 SER B C 1
ATOM 2735 O O . SER B 1 63 ? 11.867 -7.586 -19.625 1 95.94 63 SER B O 1
ATOM 2737 N N . ASP B 1 64 ? 12.625 -5.676 -20.5 1 95.75 64 ASP B N 1
ATOM 2738 C CA . ASP B 1 64 ? 11.281 -5.129 -20.672 1 95.75 64 ASP B CA 1
ATOM 2739 C C . ASP B 1 64 ? 10.43 -6.035 -21.547 1 95.75 64 ASP B C 1
ATOM 2741 O O . ASP B 1 64 ? 9.234 -6.199 -21.297 1 95.75 64 ASP B O 1
ATOM 2745 N N . GLU B 1 65 ? 11.07 -6.562 -22.531 1 96.19 65 GLU B N 1
ATOM 2746 C CA . GLU B 1 65 ? 10.367 -7.461 -23.438 1 96.19 65 GLU B CA 1
ATOM 2747 C C . GLU B 1 65 ? 9.867 -8.703 -22.703 1 96.19 65 GLU B C 1
ATOM 2749 O O . GLU B 1 65 ? 8.703 -9.086 -22.859 1 96.19 65 GLU B O 1
ATOM 2754 N N . THR B 1 66 ? 10.711 -9.297 -21.938 1 96.31 66 THR B N 1
ATOM 2755 C CA . THR B 1 66 ? 10.32 -10.469 -21.156 1 96.31 66 THR B CA 1
ATOM 2756 C C . THR B 1 66 ? 9.211 -10.125 -20.172 1 96.31 66 THR B C 1
ATOM 2758 O O . THR B 1 66 ? 8.258 -10.883 -20.016 1 96.31 66 THR B O 1
ATOM 2761 N N . GLN B 1 67 ? 9.375 -8.984 -19.5 1 96.31 67 GLN B N 1
ATOM 2762 C CA . GLN B 1 67 ? 8.336 -8.539 -18.562 1 96.31 67 GLN B CA 1
ATOM 2763 C C . GLN B 1 67 ? 6.984 -8.43 -19.266 1 96.31 67 GLN B C 1
ATOM 2765 O O . GLN B 1 67 ? 5.98 -8.953 -18.766 1 96.31 67 GLN B O 1
ATOM 2770 N N . ARG B 1 68 ? 7 -7.855 -20.453 1 95.44 68 ARG B N 1
ATOM 2771 C CA . ARG B 1 68 ? 5.766 -7.66 -21.203 1 95.44 68 ARG B CA 1
ATOM 2772 C C . ARG B 1 68 ? 5.184 -8.992 -21.656 1 95.44 68 ARG B C 1
ATOM 2774 O O . ARG B 1 68 ? 3.965 -9.188 -21.625 1 95.44 68 ARG B O 1
ATOM 2781 N N . ASN B 1 69 ? 6.051 -9.875 -22.031 1 92.38 69 ASN B N 1
ATOM 2782 C CA . ASN B 1 69 ? 5.598 -11.188 -22.484 1 92.38 69 ASN B CA 1
ATOM 2783 C C . ASN B 1 69 ? 4.922 -11.961 -21.359 1 92.38 69 ASN B C 1
ATOM 2785 O O . ASN B 1 69 ? 3.965 -12.703 -21.594 1 92.38 69 ASN B O 1
ATOM 2789 N N . PHE B 1 70 ? 5.426 -11.773 -20.188 1 93.06 70 PHE B N 1
ATOM 2790 C CA . PHE B 1 70 ? 4.902 -12.531 -19.062 1 93.06 70 PHE B CA 1
ATOM 2791 C C . PHE B 1 70 ? 3.668 -11.852 -18.484 1 93.06 70 PHE B C 1
ATOM 2793 O O . PHE B 1 70 ? 2.727 -12.523 -18.062 1 93.06 70 PHE B O 1
ATOM 2800 N N . THR B 1 71 ? 3.664 -10.523 -18.406 1 91.12 71 THR B N 1
ATOM 2801 C CA . THR B 1 71 ? 2.697 -9.875 -17.531 1 91.12 71 THR B CA 1
ATOM 2802 C C . THR B 1 71 ? 1.873 -8.852 -18.312 1 91.12 71 THR B C 1
ATOM 2804 O O . THR B 1 71 ? 0.858 -8.352 -17.812 1 91.12 71 THR B O 1
ATOM 2807 N N . GLY B 1 72 ? 2.277 -8.492 -19.531 1 90.31 72 GLY B N 1
ATOM 2808 C CA . GLY B 1 72 ? 1.59 -7.48 -20.328 1 90.31 72 GLY B CA 1
ATOM 2809 C C . GLY B 1 72 ? 2.064 -6.07 -20.031 1 90.31 72 GLY B C 1
ATOM 2810 O O . GLY B 1 72 ? 1.559 -5.109 -20.609 1 90.31 72 GLY B O 1
ATOM 2811 N N . ASP B 1 73 ? 2.99 -5.934 -19.109 1 93.06 73 ASP B N 1
ATOM 2812 C CA . ASP B 1 73 ? 3.525 -4.633 -18.734 1 93.06 73 ASP B CA 1
ATOM 2813 C C . ASP B 1 73 ? 5.004 -4.734 -18.359 1 93.06 73 ASP B C 1
ATOM 2815 O O . ASP B 1 73 ? 5.57 -5.828 -18.344 1 93.06 73 ASP B O 1
ATOM 2819 N N . SER B 1 74 ? 5.637 -3.514 -18.188 1 94.44 74 SER B N 1
ATOM 2820 C CA . SER B 1 74 ? 7.051 -3.52 -17.828 1 94.44 74 SER B CA 1
ATOM 2821 C C . SER B 1 74 ? 7.422 -2.271 -17.031 1 94.44 74 SER B C 1
ATOM 2823 O O . SER B 1 74 ? 6.652 -1.311 -16.984 1 94.44 74 SER B O 1
ATOM 2825 N N . GLY B 1 75 ? 8.547 -2.336 -16.344 1 91.88 75 GLY B N 1
ATOM 2826 C CA . GLY B 1 75 ? 9.109 -1.169 -15.688 1 91.88 75 GLY B CA 1
ATOM 2827 C C . GLY B 1 75 ? 8.281 -0.678 -14.516 1 91.88 75 GLY B C 1
ATOM 2828 O O . GLY B 1 75 ? 7.762 -1.48 -13.734 1 91.88 75 GLY B O 1
ATOM 2829 N N . LEU B 1 76 ? 8.219 0.617 -14.398 1 87.31 76 LEU B N 1
ATOM 2830 C CA . LEU B 1 76 ? 7.594 1.247 -13.242 1 87.31 76 LEU B CA 1
ATOM 2831 C C . LEU B 1 76 ? 6.102 0.938 -13.203 1 87.31 76 LEU B C 1
ATOM 2833 O O . LEU B 1 76 ? 5.52 0.809 -12.117 1 87.31 76 LEU B O 1
ATOM 2837 N N . SER B 1 77 ? 5.531 0.906 -14.352 1 90.25 77 SER B N 1
ATOM 2838 C CA . SER B 1 77 ? 4.109 0.594 -14.422 1 90.25 77 SER B CA 1
ATOM 2839 C C . SER B 1 77 ? 3.816 -0.791 -13.852 1 90.25 77 SER B C 1
ATOM 2841 O O . SER B 1 77 ? 2.771 -1.008 -13.234 1 90.25 77 SER B O 1
ATOM 2843 N N . LEU B 1 78 ? 4.727 -1.705 -14.023 1 93.69 78 LEU B N 1
ATOM 2844 C CA . LEU B 1 78 ? 4.59 -3.061 -13.5 1 93.69 78 LEU B CA 1
ATOM 2845 C C . LEU B 1 78 ? 4.973 -3.117 -12.023 1 93.69 78 LEU B C 1
ATOM 2847 O O . LEU B 1 78 ? 4.395 -3.893 -11.258 1 93.69 78 LEU B O 1
ATOM 2851 N N . LEU B 1 79 ? 5.906 -2.289 -11.617 1 93.81 79 LEU B N 1
ATOM 2852 C CA . LEU B 1 79 ? 6.387 -2.295 -10.242 1 93.81 79 LEU B CA 1
ATOM 2853 C C . LEU B 1 79 ? 5.285 -1.86 -9.281 1 93.81 79 LEU B C 1
ATOM 2855 O O . LEU B 1 79 ? 5.203 -2.363 -8.156 1 93.81 79 LEU B O 1
ATOM 2859 N N . LYS B 1 80 ? 4.414 -0.953 -9.672 1 88.25 80 LYS B N 1
ATOM 2860 C CA . LYS B 1 80 ? 3.387 -0.389 -8.797 1 88.25 80 LYS B CA 1
ATOM 2861 C C . LYS B 1 80 ? 2.443 -1.473 -8.289 1 88.25 80 LYS B C 1
ATOM 2863 O O . LYS B 1 80 ? 2.305 -1.663 -7.074 1 88.25 80 LYS B O 1
ATOM 2868 N N . PRO B 1 81 ? 1.81 -2.244 -9.211 1 89.94 81 PRO B N 1
ATOM 2869 C CA . PRO B 1 81 ? 0.974 -3.326 -8.68 1 89.94 81 PRO B CA 1
ATOM 2870 C C . PRO B 1 81 ? 1.784 -4.395 -7.953 1 89.94 81 PRO B C 1
ATOM 2872 O O . PRO B 1 81 ? 1.277 -5.035 -7.023 1 89.94 81 PRO B O 1
ATOM 2875 N N . THR B 1 82 ? 3.072 -4.539 -8.289 1 94.12 82 THR B N 1
ATOM 2876 C CA . THR B 1 82 ? 3.938 -5.512 -7.633 1 94.12 82 THR B CA 1
ATOM 2877 C C . THR B 1 82 ? 4.129 -5.156 -6.16 1 94.12 82 THR B C 1
ATOM 2879 O O . THR B 1 82 ? 3.891 -5.988 -5.281 1 94.12 82 THR B O 1
ATOM 2882 N N . VAL B 1 83 ? 4.434 -3.945 -5.895 1 91.69 83 VAL B N 1
ATOM 2883 C CA . VAL B 1 83 ? 4.691 -3.521 -4.523 1 91.69 83 VAL B CA 1
ATOM 2884 C C . VAL B 1 83 ? 3.379 -3.461 -3.744 1 91.69 83 VAL B C 1
ATOM 2886 O O . VAL B 1 83 ? 3.35 -3.736 -2.543 1 91.69 83 VAL B O 1
ATOM 2889 N N . SER B 1 84 ? 2.324 -3.121 -4.465 1 88.25 84 SER B N 1
ATOM 2890 C CA . SER B 1 84 ? 1.023 -3.09 -3.805 1 88.25 84 SER B CA 1
ATOM 2891 C C . SER B 1 84 ? 0.654 -4.461 -3.246 1 88.25 84 SER B C 1
ATOM 2893 O O . SER B 1 84 ? 0.19 -4.57 -2.109 1 88.25 84 SER B O 1
ATOM 2895 N N . PHE B 1 85 ? 0.895 -5.477 -3.982 1 93.75 85 PHE B N 1
ATOM 2896 C CA . PHE B 1 85 ? 0.593 -6.82 -3.502 1 93.75 85 PHE B CA 1
ATOM 2897 C C . PHE B 1 85 ? 1.5 -7.195 -2.336 1 93.75 85 PHE B C 1
ATOM 2899 O O . PHE B 1 85 ? 1.036 -7.734 -1.33 1 93.75 85 PHE B O 1
ATOM 2906 N N . ILE B 1 86 ? 2.77 -6.922 -2.465 1 94.38 86 ILE B N 1
ATOM 2907 C CA . ILE B 1 86 ? 3.727 -7.301 -1.433 1 94.38 86 ILE B CA 1
ATOM 2908 C C . ILE B 1 86 ? 3.404 -6.57 -0.133 1 94.38 86 ILE B C 1
ATOM 2910 O O . ILE B 1 86 ? 3.5 -7.145 0.953 1 94.38 86 ILE B O 1
ATOM 2914 N N . ARG B 1 87 ? 3.033 -5.355 -0.239 1 88.94 87 ARG B N 1
ATOM 2915 C CA . ARG B 1 87 ? 2.619 -4.605 0.943 1 88.94 87 ARG B CA 1
ATOM 2916 C C . ARG B 1 87 ? 1.374 -5.223 1.573 1 88.94 87 ARG B C 1
ATOM 2918 O O . ARG B 1 87 ? 1.265 -5.297 2.799 1 88.94 87 ARG B O 1
ATOM 2925 N N . ALA B 1 88 ? 0.414 -5.562 0.689 1 90.19 88 ALA B N 1
ATOM 2926 C CA . ALA B 1 88 ? -0.806 -6.191 1.188 1 90.19 88 ALA B CA 1
ATOM 2927 C C . ALA B 1 88 ? -0.497 -7.516 1.88 1 90.19 88 ALA B C 1
ATOM 2929 O O . ALA B 1 88 ? -1.094 -7.84 2.908 1 90.19 88 ALA B O 1
ATOM 2930 N N . LEU B 1 89 ? 0.387 -8.25 1.292 1 93.81 89 LEU B N 1
ATOM 2931 C CA . LEU B 1 89 ? 0.818 -9.508 1.884 1 93.81 89 LEU B CA 1
ATOM 2932 C C . LEU B 1 89 ? 1.41 -9.289 3.271 1 93.81 89 LEU B C 1
ATOM 2934 O O . LEU B 1 89 ? 1.03 -9.961 4.23 1 93.81 89 LEU B O 1
ATOM 2938 N N . ALA B 1 90 ? 2.309 -8.367 3.371 1 90.56 90 ALA B N 1
ATOM 2939 C CA . ALA B 1 90 ? 2.973 -8.07 4.637 1 90.56 90 ALA B CA 1
ATOM 2940 C C . ALA B 1 90 ? 1.973 -7.574 5.68 1 90.56 90 ALA B C 1
ATOM 2942 O O . ALA B 1 90 ? 1.998 -8.008 6.832 1 90.56 90 ALA B O 1
ATOM 2943 N N . TYR B 1 91 ? 1.123 -6.691 5.215 1 84 91 TYR B N 1
ATOM 2944 C CA . TYR B 1 91 ? 0.126 -6.121 6.113 1 84 91 TYR B CA 1
ATOM 2945 C C . TYR B 1 91 ? -0.808 -7.203 6.645 1 84 91 TYR B C 1
ATOM 2947 O O . TYR B 1 91 ? -1.021 -7.309 7.855 1 84 91 TYR B O 1
ATOM 2955 N N . ASN B 1 92 ? -1.398 -7.961 5.746 1 87.5 92 ASN B N 1
ATOM 2956 C CA . ASN B 1 92 ? -2.379 -8.961 6.152 1 87.5 92 ASN B CA 1
ATOM 2957 C C . ASN B 1 92 ? -1.736 -10.07 6.984 1 87.5 92 ASN B C 1
ATOM 2959 O O . ASN B 1 92 ? -2.348 -10.578 7.926 1 87.5 92 ASN B O 1
ATOM 2963 N N . TYR B 1 93 ? -0.521 -10.438 6.652 1 90.75 93 TYR B N 1
ATOM 2964 C CA . TYR B 1 93 ? 0.173 -11.43 7.473 1 90.75 93 TYR B CA 1
ATOM 2965 C C . TYR B 1 93 ? 0.336 -10.93 8.906 1 90.75 93 TYR B C 1
ATOM 2967 O O . TYR B 1 93 ? 0.059 -11.656 9.859 1 90.75 93 TYR B O 1
ATOM 2975 N N . ALA B 1 94 ? 0.782 -9.727 9.047 1 85.06 94 ALA B N 1
ATOM 2976 C CA . ALA B 1 94 ? 0.964 -9.141 10.375 1 85.06 94 ALA B CA 1
ATOM 2977 C C . ALA B 1 94 ? -0.365 -9.039 11.117 1 85.06 94 ALA B C 1
ATOM 2979 O O . ALA B 1 94 ? -0.446 -9.367 12.305 1 85.06 94 ALA B O 1
ATOM 2980 N N . ALA B 1 95 ? -1.374 -8.625 10.414 1 79.25 95 ALA B N 1
ATOM 2981 C CA . ALA B 1 95 ? -2.684 -8.43 11.023 1 79.25 95 ALA B CA 1
ATOM 2982 C C . ALA B 1 95 ? -3.287 -9.758 11.477 1 79.25 95 ALA B C 1
ATOM 2984 O O . ALA B 1 95 ? -3.932 -9.828 12.523 1 79.25 95 ALA B O 1
ATOM 2985 N N . LEU B 1 96 ? -3.049 -10.766 10.688 1 84.75 96 LEU B N 1
ATOM 2986 C CA . LEU B 1 96 ? -3.717 -12.047 10.922 1 84.75 96 LEU B CA 1
ATOM 2987 C C . LEU B 1 96 ? -2.895 -12.93 11.852 1 84.75 96 LEU B C 1
ATOM 2989 O O . LEU B 1 96 ? -3.449 -13.75 12.586 1 84.75 96 LEU B O 1
ATOM 2993 N N . ARG B 1 97 ? -1.589 -12.727 11.828 1 87.69 97 ARG B N 1
ATOM 2994 C CA . ARG B 1 97 ? -0.731 -13.648 12.57 1 87.69 97 ARG B CA 1
ATOM 2995 C C . ARG B 1 97 ? -0.008 -12.93 13.703 1 87.69 97 ARG B C 1
ATOM 2997 O O . ARG B 1 97 ? 0.691 -13.555 14.5 1 87.69 97 ARG B O 1
ATOM 3004 N N . ASN B 1 98 ? -0.11 -11.688 13.766 1 79.31 98 ASN B N 1
ATOM 3005 C CA . ASN B 1 98 ? 0.579 -10.867 14.758 1 79.31 98 ASN B CA 1
ATOM 3006 C C . ASN B 1 98 ? 2.092 -11.055 14.688 1 79.31 98 ASN B C 1
ATOM 3008 O O . ASN B 1 98 ? 2.75 -11.203 15.727 1 79.31 98 ASN B O 1
ATOM 3012 N N . ARG B 1 99 ? 2.566 -11.328 13.492 1 82.62 99 ARG B N 1
ATOM 3013 C CA . ARG B 1 99 ? 3.982 -11.492 13.188 1 82.62 99 ARG B CA 1
ATOM 3014 C C . ARG B 1 99 ? 4.336 -10.82 11.859 1 82.62 99 ARG B C 1
ATOM 3016 O O . ARG B 1 99 ? 3.555 -10.859 10.914 1 82.62 99 ARG B O 1
ATOM 3023 N N . SER B 1 100 ? 5.52 -10.203 11.844 1 85.19 100 SER B N 1
ATOM 3024 C CA . SER B 1 100 ? 5.961 -9.609 10.586 1 85.19 100 SER B CA 1
ATOM 3025 C C . SER B 1 100 ? 6.523 -10.664 9.641 1 85.19 100 SER B C 1
ATOM 3027 O O . SER B 1 100 ? 6.77 -11.805 10.047 1 85.19 100 SER B O 1
ATOM 3029 N N . LEU B 1 101 ? 6.766 -10.305 8.43 1 90.94 101 LEU B N 1
ATOM 3030 C CA . LEU B 1 101 ? 7.332 -11.203 7.434 1 90.94 101 LEU B CA 1
ATOM 3031 C C . LEU B 1 101 ? 8.836 -11.352 7.621 1 90.94 101 LEU B C 1
ATOM 3033 O O . LEU B 1 101 ? 9.484 -12.133 6.922 1 90.94 101 LEU B O 1
ATOM 3037 N N . SER B 1 102 ? 9.375 -10.57 8.562 1 89.06 102 SER B N 1
ATOM 3038 C CA . SER B 1 102 ? 10.82 -10.602 8.773 1 89.06 102 SER B CA 1
ATOM 3039 C C . SER B 1 102 ? 11.297 -12.008 9.117 1 89.06 102 SER B C 1
ATOM 3041 O O . SER B 1 102 ? 10.836 -12.602 10.086 1 89.06 102 SER B O 1
ATOM 3043 N N . GLY B 1 103 ? 12.102 -12.531 8.203 1 93.31 103 GLY B N 1
ATOM 3044 C CA . GLY B 1 103 ? 12.695 -13.844 8.445 1 93.31 103 GLY B CA 1
ATOM 3045 C C . GLY B 1 103 ? 11.75 -14.992 8.148 1 93.31 103 GLY B C 1
ATOM 3046 O O . GLY B 1 103 ? 12.07 -16.141 8.422 1 93.31 103 GLY B O 1
ATOM 3047 N N . ALA B 1 104 ? 10.609 -14.727 7.574 1 95.88 104 ALA B N 1
ATOM 3048 C CA . ALA B 1 104 ? 9.633 -15.773 7.277 1 95.88 104 ALA B CA 1
ATOM 3049 C C . ALA B 1 104 ? 10.156 -16.719 6.199 1 95.88 104 ALA B C 1
ATOM 3051 O O . ALA B 1 104 ? 10.953 -16.328 5.348 1 95.88 104 ALA B O 1
ATOM 3052 N N . LYS B 1 105 ? 9.781 -17.984 6.309 1 98.19 105 LYS B N 1
ATOM 3053 C CA . LYS B 1 105 ? 9.953 -18.922 5.199 1 98.19 105 LYS B CA 1
ATOM 3054 C C . LYS B 1 105 ? 8.836 -18.781 4.176 1 98.19 105 LYS B C 1
ATOM 3056 O O . LYS B 1 105 ? 7.656 -18.906 4.512 1 98.19 105 LYS B O 1
ATOM 3061 N N . ILE B 1 106 ? 9.242 -18.484 2.926 1 98.5 106 ILE B N 1
ATOM 3062 C CA . ILE B 1 106 ? 8.25 -18.031 1.951 1 98.5 106 ILE B CA 1
ATOM 3063 C C . ILE B 1 106 ? 8.328 -18.906 0.699 1 98.5 106 ILE B C 1
ATOM 3065 O O . ILE B 1 106 ? 9.422 -19.25 0.242 1 98.5 106 ILE B O 1
ATOM 3069 N N . LEU B 1 107 ? 7.191 -19.297 0.192 1 98.81 107 LEU B N 1
ATOM 3070 C CA . LEU B 1 107 ? 7.117 -20 -1.084 1 98.81 107 LEU B CA 1
ATOM 3071 C C . LEU B 1 107 ? 6.367 -19.156 -2.119 1 98.81 107 LEU B C 1
ATOM 3073 O O . LEU B 1 107 ? 5.227 -18.75 -1.886 1 98.81 107 LEU B O 1
ATOM 3077 N N . ASP B 1 108 ? 7.035 -18.844 -3.207 1 98.75 108 ASP B N 1
ATOM 3078 C CA . ASP B 1 108 ? 6.461 -18.219 -4.398 1 98.75 108 ASP B CA 1
ATOM 3079 C C . ASP B 1 108 ? 6.051 -19.281 -5.422 1 98.75 108 ASP B C 1
ATOM 3081 O O . ASP B 1 108 ? 6.898 -19.812 -6.148 1 98.75 108 ASP B O 1
ATOM 3085 N N . TYR B 1 109 ? 4.734 -19.641 -5.48 1 98.75 109 TYR B N 1
ATOM 3086 C CA . TYR B 1 109 ? 4.23 -20.641 -6.414 1 98.75 109 TYR B CA 1
ATOM 3087 C C . TYR B 1 109 ? 3.838 -20 -7.738 1 98.75 109 TYR B C 1
ATOM 3089 O O . TYR B 1 109 ? 2.988 -19.109 -7.777 1 98.75 109 TYR B O 1
ATOM 3097 N N . GLY B 1 110 ? 4.332 -20.531 -8.828 1 98.12 110 GLY B N 1
ATOM 3098 C CA . GLY B 1 110 ? 4.211 -19.844 -10.102 1 98.12 110 GLY B CA 1
ATOM 3099 C C . GLY B 1 110 ? 5.051 -18.578 -10.188 1 98.12 110 GLY B C 1
ATOM 3100 O O . GLY B 1 110 ? 4.539 -17.516 -10.516 1 98.12 110 GLY B O 1
ATOM 3101 N N . CYS B 1 111 ? 6.324 -18.688 -10.008 1 98.25 111 CYS B N 1
ATOM 3102 C CA . CYS B 1 111 ? 7.188 -17.547 -9.727 1 98.25 111 CYS B CA 1
ATOM 3103 C C . CYS B 1 111 ? 7.527 -16.797 -11.008 1 98.25 111 CYS B C 1
ATOM 3105 O O . CYS B 1 111 ? 8.008 -15.664 -10.953 1 98.25 111 CYS B O 1
ATOM 3107 N N . GLY B 1 112 ? 7.301 -17.406 -12.25 1 97.81 112 GLY B N 1
ATOM 3108 C CA . GLY B 1 112 ? 7.754 -16.766 -13.469 1 97.81 112 GLY B CA 1
ATOM 3109 C C . GLY B 1 112 ? 9.242 -16.484 -13.477 1 97.81 112 GLY B C 1
ATOM 3110 O O . GLY B 1 112 ? 10.047 -17.344 -13.133 1 97.81 112 GLY B O 1
ATOM 3111 N N . TYR B 1 113 ? 9.609 -15.281 -13.898 1 97.69 113 TYR B N 1
ATOM 3112 C CA . TYR B 1 113 ? 11.031 -14.938 -13.945 1 97.69 113 TYR B CA 1
ATOM 3113 C C . TYR B 1 113 ? 11.5 -14.383 -12.602 1 97.69 113 TYR B C 1
ATOM 3115 O O . TYR B 1 113 ? 12.547 -13.742 -12.523 1 97.69 113 TYR B O 1
ATOM 3123 N N . GLY B 1 114 ? 10.688 -14.562 -11.562 1 97.94 114 GLY B N 1
ATOM 3124 C CA . GLY B 1 114 ? 11.086 -14.227 -10.203 1 97.94 114 GLY B CA 1
ATOM 3125 C C . GLY B 1 114 ? 10.805 -12.781 -9.836 1 97.94 114 GLY B C 1
ATOM 3126 O O . GLY B 1 114 ? 11.5 -12.203 -9 1 97.94 114 GLY B O 1
ATOM 3127 N N . ARG B 1 115 ? 9.805 -12.156 -10.453 1 97 115 ARG B N 1
ATOM 3128 C CA . ARG B 1 115 ? 9.453 -10.758 -10.203 1 97 115 ARG B CA 1
ATOM 3129 C C . ARG B 1 115 ? 9.102 -10.531 -8.742 1 97 115 ARG B C 1
ATOM 3131 O O . ARG B 1 115 ? 9.695 -9.68 -8.078 1 97 115 ARG B O 1
ATOM 3138 N N . MET B 1 116 ? 8.195 -11.336 -8.266 1 97.06 116 MET B N 1
ATOM 3139 C CA . MET B 1 116 ? 7.734 -11.188 -6.887 1 97.06 116 MET B CA 1
ATOM 3140 C C . MET B 1 116 ? 8.773 -11.727 -5.906 1 97.06 116 MET B C 1
ATOM 3142 O O . MET B 1 116 ? 8.977 -11.164 -4.832 1 97.06 116 MET B O 1
ATOM 3146 N N . THR B 1 117 ? 9.398 -12.75 -6.285 1 97.75 117 THR B N 1
ATOM 3147 C CA . THR B 1 117 ? 10.383 -13.43 -5.441 1 97.75 117 THR B CA 1
ATOM 3148 C C . THR B 1 117 ? 11.461 -12.453 -4.977 1 97.75 117 THR B C 1
ATOM 3150 O O . THR B 1 117 ? 11.805 -12.422 -3.795 1 97.75 117 THR B O 1
ATOM 3153 N N . ARG B 1 118 ? 11.969 -11.703 -5.879 1 96.19 118 ARG B N 1
ATOM 3154 C CA . ARG B 1 118 ? 13.07 -10.797 -5.547 1 96.19 118 ARG B CA 1
ATOM 3155 C C . ARG B 1 118 ? 12.625 -9.75 -4.535 1 96.19 118 ARG B C 1
ATOM 3157 O O . ARG B 1 118 ? 13.406 -9.328 -3.689 1 96.19 118 ARG B O 1
ATOM 3164 N N . LEU B 1 119 ? 11.406 -9.305 -4.625 1 96.06 119 LEU B N 1
ATOM 3165 C CA . LEU B 1 119 ? 10.93 -8.289 -3.697 1 96.06 119 LEU B CA 1
ATOM 3166 C C . LEU B 1 119 ? 10.82 -8.852 -2.283 1 96.06 119 LEU B C 1
ATOM 3168 O O . LEU B 1 119 ? 10.852 -8.102 -1.307 1 96.06 119 LEU B O 1
ATOM 3172 N N . LEU B 1 120 ? 10.703 -10.141 -2.16 1 97.44 120 LEU B N 1
ATOM 3173 C CA . LEU B 1 120 ? 10.594 -10.766 -0.85 1 97.44 120 LEU B CA 1
ATOM 3174 C C . LEU B 1 120 ? 11.914 -10.703 -0.098 1 97.44 120 LEU B C 1
ATOM 3176 O O . LEU B 1 120 ? 11.953 -10.922 1.116 1 97.44 120 LEU B O 1
ATOM 3180 N N . TYR B 1 121 ? 13.016 -10.344 -0.853 1 97.31 121 TYR B N 1
ATOM 3181 C CA . TYR B 1 121 ? 14.297 -10.133 -0.2 1 97.31 121 TYR B CA 1
ATOM 3182 C C . TYR B 1 121 ? 14.219 -8.977 0.796 1 97.31 121 TYR B C 1
ATOM 3184 O O . TYR B 1 121 ? 15.094 -8.836 1.658 1 97.31 121 TYR B O 1
ATOM 3192 N N . TYR B 1 122 ? 13.211 -8.172 0.628 1 95.5 122 TYR B N 1
ATOM 3193 C CA . TYR B 1 122 ? 12.992 -7.074 1.562 1 95.5 122 TYR B CA 1
ATOM 3194 C C . TYR B 1 122 ? 12.656 -7.602 2.953 1 95.5 122 TYR B C 1
ATOM 3196 O O . TYR B 1 122 ? 12.875 -6.91 3.953 1 95.5 122 TYR B O 1
ATOM 3204 N N . PHE B 1 123 ? 12.164 -8.836 3.018 1 94.25 123 PHE B N 1
ATOM 3205 C CA . PHE B 1 123 ? 11.625 -9.336 4.277 1 94.25 123 PHE B CA 1
ATOM 3206 C C . PHE B 1 123 ? 12.445 -10.516 4.789 1 94.25 123 PHE B C 1
ATOM 3208 O O . PHE B 1 123 ? 12.547 -10.727 6 1 94.25 123 PHE B O 1
ATOM 3215 N N . SER B 1 124 ? 12.961 -11.32 3.906 1 95.31 124 SER B N 1
ATOM 3216 C CA . SER B 1 124 ? 13.664 -12.539 4.297 1 95.31 124 SER B CA 1
ATOM 3217 C C . SER B 1 124 ? 14.906 -12.758 3.441 1 95.31 124 SER B C 1
ATOM 3219 O O . SER B 1 124 ? 14.953 -12.328 2.285 1 95.31 124 SER B O 1
ATOM 3221 N N . ASN B 1 125 ? 15.859 -13.469 4.031 1 96.25 125 ASN B N 1
ATOM 3222 C CA . ASN B 1 125 ? 17.031 -13.828 3.256 1 96.25 125 ASN B CA 1
ATOM 3223 C C . ASN B 1 125 ? 16.703 -14.859 2.178 1 96.25 125 ASN B C 1
ATOM 3225 O O . ASN B 1 125 ? 15.797 -15.672 2.346 1 96.25 125 ASN B O 1
ATOM 3229 N N . PRO B 1 126 ? 17.5 -14.844 1.108 1 97.25 126 PRO B N 1
ATOM 3230 C CA . PRO B 1 126 ? 17.203 -15.703 -0.043 1 97.25 126 PRO B CA 1
ATOM 3231 C C . PRO B 1 126 ? 17.109 -17.172 0.326 1 97.25 126 PRO B C 1
ATOM 3233 O O . PRO B 1 126 ? 16.297 -17.906 -0.248 1 97.25 126 PRO B O 1
ATOM 3236 N N . GLU B 1 127 ? 17.828 -17.609 1.335 1 96.88 127 GLU B N 1
ATOM 3237 C CA . GLU B 1 127 ? 17.828 -19.016 1.701 1 96.88 127 GLU B CA 1
ATOM 3238 C C . GLU B 1 127 ? 16.484 -19.453 2.256 1 96.88 127 GLU B C 1
ATOM 3240 O O . GLU B 1 127 ? 16.156 -20.641 2.248 1 96.88 127 GLU B O 1
ATOM 3245 N N . ALA B 1 128 ? 15.742 -18.547 2.695 1 97.69 128 ALA B N 1
ATOM 3246 C CA . ALA B 1 128 ? 14.438 -18.844 3.287 1 97.69 128 ALA B CA 1
ATOM 3247 C C . ALA B 1 128 ? 13.32 -18.703 2.254 1 97.69 128 ALA B C 1
ATOM 3249 O O . ALA B 1 128 ? 12.148 -18.906 2.574 1 97.69 128 ALA B O 1
ATOM 3250 N N . ILE B 1 129 ? 13.648 -18.469 1.01 1 98.19 129 ILE B N 1
ATOM 3251 C CA . ILE B 1 129 ? 12.656 -18.203 -0.03 1 98.19 129 ILE B CA 1
ATOM 3252 C C . ILE B 1 129 ? 12.742 -19.297 -1.101 1 98.19 129 ILE B C 1
ATOM 3254 O O . ILE B 1 129 ? 13.828 -19.609 -1.581 1 98.19 129 ILE B O 1
ATOM 3258 N N . TRP B 1 130 ? 11.594 -19.891 -1.374 1 98.5 130 TRP B N 1
ATOM 3259 C CA . TRP B 1 130 ? 11.453 -20.875 -2.445 1 98.5 130 TRP B CA 1
ATOM 3260 C C . TRP B 1 130 ? 10.609 -20.312 -3.586 1 98.5 130 TRP B C 1
ATOM 3262 O O . TRP B 1 130 ? 9.602 -19.641 -3.35 1 98.5 130 TRP B O 1
ATOM 3272 N N . ALA B 1 131 ? 11.07 -20.547 -4.77 1 98.56 131 ALA B N 1
ATOM 3273 C CA . ALA B 1 131 ? 10.367 -20.156 -5.992 1 98.56 131 ALA B CA 1
ATOM 3274 C C . ALA B 1 131 ? 10.18 -21.359 -6.914 1 98.56 131 ALA B C 1
ATOM 3276 O O . ALA B 1 131 ? 11.156 -22 -7.312 1 98.56 131 ALA B O 1
ATOM 3277 N N . VAL B 1 132 ? 8.906 -21.656 -7.25 1 98.44 132 VAL B N 1
ATOM 3278 C CA . VAL B 1 132 ? 8.648 -22.828 -8.086 1 98.44 132 VAL B CA 1
ATOM 3279 C C . VAL B 1 132 ? 7.766 -22.438 -9.266 1 98.44 132 VAL B C 1
ATOM 3281 O O . VAL B 1 132 ? 6.875 -21.594 -9.133 1 98.44 132 VAL B O 1
ATOM 3284 N N . ASP B 1 133 ? 8.047 -22.969 -10.398 1 98.12 133 ASP B N 1
ATOM 3285 C CA . ASP B 1 133 ? 7.27 -22.766 -11.617 1 98.12 133 ASP B CA 1
ATOM 3286 C C . ASP B 1 133 ? 7.305 -24.016 -12.508 1 98.12 133 ASP B C 1
ATOM 3288 O O . ASP B 1 133 ? 8.328 -24.688 -12.586 1 98.12 133 ASP B O 1
ATOM 3292 N N . PRO B 1 134 ? 6.152 -24.312 -13.133 1 95.94 134 PRO B N 1
ATOM 3293 C CA . PRO B 1 134 ? 6.176 -25.516 -13.992 1 95.94 134 PRO B CA 1
ATOM 3294 C C . PRO B 1 134 ? 6.84 -25.25 -15.344 1 95.94 134 PRO B C 1
ATOM 3296 O O . PRO B 1 134 ? 7.238 -26.188 -16.031 1 95.94 134 PRO B O 1
ATOM 3299 N N . TRP B 1 135 ? 6.879 -24 -15.742 1 94.81 135 TRP B N 1
ATOM 3300 C CA . TRP B 1 135 ? 7.449 -23.656 -17.047 1 94.81 135 TRP B CA 1
ATOM 3301 C C . TRP B 1 135 ? 8.977 -23.625 -16.969 1 94.81 135 TRP B C 1
ATOM 3303 O O . TRP B 1 135 ? 9.562 -22.766 -16.328 1 94.81 135 TRP B O 1
ATOM 3313 N N . ASP B 1 136 ? 9.586 -24.453 -17.688 1 95.75 136 ASP B N 1
ATOM 3314 C CA . ASP B 1 136 ? 11.047 -24.578 -17.656 1 95.75 136 ASP B CA 1
ATOM 3315 C C . ASP B 1 136 ? 11.711 -23.25 -18.047 1 95.75 136 ASP B C 1
ATOM 3317 O O . ASP B 1 136 ? 12.727 -22.875 -17.469 1 95.75 136 ASP B O 1
ATOM 3321 N N . LEU B 1 137 ? 11.172 -22.578 -18.969 1 95.5 137 LEU B N 1
ATOM 3322 C CA . LEU B 1 137 ? 11.719 -21.297 -19.391 1 95.5 137 LEU B CA 1
ATOM 3323 C C . LEU B 1 137 ? 11.719 -20.297 -18.234 1 95.5 137 LEU B C 1
ATOM 3325 O O . LEU B 1 137 ? 12.672 -19.531 -18.062 1 95.5 137 LEU B O 1
ATOM 3329 N N . ALA B 1 138 ? 10.641 -20.281 -17.516 1 96.62 138 ALA B N 1
ATOM 3330 C CA . ALA B 1 138 ? 10.547 -19.391 -16.359 1 96.62 138 ALA B CA 1
ATOM 3331 C C . ALA B 1 138 ? 11.648 -19.688 -15.344 1 96.62 138 ALA B C 1
ATOM 3333 O O . ALA B 1 138 ? 12.344 -18.781 -14.891 1 96.62 138 ALA B O 1
ATOM 3334 N N . VAL B 1 139 ? 11.836 -20.922 -15.07 1 97.69 139 VAL B N 1
ATOM 3335 C CA . VAL B 1 139 ? 12.836 -21.359 -14.102 1 97.69 139 VAL B CA 1
ATOM 3336 C C . VAL B 1 139 ? 14.234 -21.016 -14.609 1 97.69 139 VAL B C 1
ATOM 3338 O O . VAL B 1 139 ? 15.078 -20.547 -13.844 1 97.69 139 VAL B O 1
ATOM 3341 N N . ASN B 1 140 ? 14.453 -21.188 -15.844 1 97.69 140 ASN B N 1
ATOM 3342 C CA . ASN B 1 140 ? 15.75 -20.891 -16.438 1 97.69 140 ASN B CA 1
ATOM 3343 C C . ASN B 1 140 ? 16.047 -19.391 -16.391 1 97.69 140 ASN B C 1
ATOM 3345 O O . ASN B 1 140 ? 17.188 -18.984 -16.188 1 97.69 140 ASN B O 1
ATOM 3349 N N . LEU B 1 141 ? 15.016 -18.625 -16.656 1 97.56 141 LEU B N 1
ATOM 3350 C CA . LEU B 1 141 ? 15.188 -17.188 -16.562 1 97.56 141 LEU B CA 1
ATOM 3351 C C . LEU B 1 141 ? 15.625 -16.781 -15.156 1 97.56 141 LEU B C 1
ATOM 3353 O O . LEU B 1 141 ? 16.453 -15.883 -14.992 1 97.56 141 LEU B O 1
ATOM 3357 N N . CYS B 1 142 ? 15.062 -17.422 -14.18 1 97.94 142 CYS B N 1
ATOM 3358 C CA . CYS B 1 142 ? 15.453 -17.156 -12.797 1 97.94 142 CYS B CA 1
ATOM 3359 C C . CYS B 1 142 ? 16.922 -17.516 -12.578 1 97.94 142 CYS B C 1
ATOM 3361 O O . CYS B 1 142 ? 17.672 -16.734 -11.992 1 97.94 142 CYS B O 1
ATOM 3363 N N . ARG B 1 143 ? 17.281 -18.625 -13.086 1 96.44 143 ARG B N 1
ATOM 3364 C CA . ARG B 1 143 ? 18.641 -19.094 -12.914 1 96.44 143 ARG B CA 1
ATOM 3365 C C . ARG B 1 143 ? 19.641 -18.203 -13.648 1 96.44 143 ARG B C 1
ATOM 3367 O O . ARG B 1 143 ? 20.688 -17.844 -13.094 1 96.44 143 ARG B O 1
ATOM 3374 N N . GLU B 1 144 ? 19.281 -17.875 -14.812 1 96.12 144 GLU B N 1
ATOM 3375 C CA . GLU B 1 144 ? 20.141 -17.016 -15.617 1 96.12 144 GLU B CA 1
ATOM 3376 C C . GLU B 1 144 ? 20.312 -15.641 -14.969 1 96.12 144 GLU B C 1
ATOM 3378 O O . GLU B 1 144 ? 21.359 -15.008 -15.109 1 96.12 144 GLU B O 1
ATOM 3383 N N . ALA B 1 145 ? 19.328 -15.211 -14.25 1 96.88 145 ALA B N 1
ATOM 3384 C CA . ALA B 1 145 ? 19.359 -13.922 -13.578 1 96.88 145 ALA B CA 1
ATOM 3385 C C . ALA B 1 145 ? 20.094 -14.008 -12.25 1 96.88 145 ALA B C 1
ATOM 3387 O O . ALA B 1 145 ? 20.266 -13 -11.555 1 96.88 145 ALA B O 1
ATOM 3388 N N . ASN B 1 146 ? 20.531 -15.203 -11.859 1 94.81 146 ASN B N 1
ATOM 3389 C CA . ASN B 1 146 ? 21.172 -15.477 -10.586 1 94.81 146 ASN B CA 1
ATOM 3390 C C . ASN B 1 146 ? 20.266 -15.156 -9.406 1 94.81 146 ASN B C 1
ATOM 3392 O O . ASN B 1 146 ? 20.672 -14.508 -8.453 1 94.81 146 ASN B O 1
ATOM 3396 N N . LEU B 1 147 ? 18.969 -15.484 -9.617 1 96.12 147 LEU B N 1
ATOM 3397 C CA . LEU B 1 147 ? 18.047 -15.352 -8.492 1 96.12 147 LEU B CA 1
ATOM 3398 C C . LEU B 1 147 ? 18.516 -16.172 -7.297 1 96.12 147 LEU B C 1
ATOM 3400 O O . LEU B 1 147 ? 18.625 -17.391 -7.383 1 96.12 147 LEU B O 1
ATOM 3404 N N . ALA B 1 148 ? 18.844 -15.477 -6.234 1 92.62 148 ALA B N 1
ATOM 3405 C CA . ALA B 1 148 ? 19.312 -16.156 -5.027 1 92.62 148 ALA B CA 1
ATOM 3406 C C . ALA B 1 148 ? 18.172 -16.875 -4.328 1 92.62 148 ALA B C 1
ATOM 3408 O O . ALA B 1 148 ? 17.031 -16.406 -4.344 1 92.62 148 ALA B O 1
ATOM 3409 N N . GLY B 1 149 ? 18.484 -18.047 -3.748 1 94.31 149 GLY B N 1
ATOM 3410 C CA . GLY B 1 149 ? 17.469 -18.828 -3.061 1 94.31 149 GLY B CA 1
ATOM 3411 C C . GLY B 1 149 ? 17.234 -20.188 -3.693 1 94.31 149 GLY B C 1
ATOM 3412 O O . GLY B 1 149 ? 18.141 -20.75 -4.301 1 94.31 149 GLY B O 1
ATOM 3413 N N . ASN B 1 150 ? 16.016 -20.719 -3.41 1 97.5 150 ASN B N 1
ATOM 3414 C CA . ASN B 1 150 ? 15.656 -22.062 -3.869 1 97.5 150 ASN B CA 1
ATOM 3415 C C . ASN B 1 150 ? 14.695 -22.016 -5.055 1 97.5 150 ASN B C 1
ATOM 3417 O O . ASN B 1 150 ? 13.492 -21.828 -4.875 1 97.5 150 ASN B O 1
ATOM 3421 N N . VAL B 1 151 ? 15.281 -22.203 -6.246 1 98.06 151 VAL B N 1
ATOM 3422 C CA . VAL B 1 151 ? 14.477 -22.172 -7.461 1 98.06 151 VAL B CA 1
ATOM 3423 C C . VAL B 1 151 ? 14.352 -23.594 -8.031 1 98.06 151 VAL B C 1
ATOM 3425 O O . VAL B 1 151 ? 15.359 -24.281 -8.195 1 98.06 151 VAL B O 1
ATOM 3428 N N . ALA B 1 152 ? 13.109 -24 -8.234 1 98 152 ALA B N 1
ATOM 3429 C CA . ALA B 1 152 ? 12.938 -25.344 -8.766 1 98 152 ALA B CA 1
ATOM 3430 C C . ALA B 1 152 ? 11.742 -25.422 -9.703 1 98 152 ALA B C 1
ATOM 3432 O O . ALA B 1 152 ? 10.859 -24.562 -9.672 1 98 152 ALA B O 1
ATOM 3433 N N . GLN B 1 153 ? 11.766 -26.422 -10.562 1 97.94 153 GLN B N 1
ATOM 3434 C CA . GLN B 1 153 ? 10.656 -26.656 -11.484 1 97.94 153 GLN B CA 1
ATOM 3435 C C . GLN B 1 153 ? 9.602 -27.562 -10.852 1 97.94 153 GLN B C 1
ATOM 3437 O O . GLN B 1 153 ? 9.938 -28.547 -10.195 1 97.94 153 GLN B O 1
ATOM 3442 N N . SER B 1 154 ? 8.359 -27.141 -10.93 1 96.69 154 SER B N 1
ATOM 3443 C CA . SER B 1 154 ? 7.238 -27.984 -10.508 1 96.69 154 SER B CA 1
ATOM 3444 C C . SER B 1 154 ? 6.527 -28.609 -11.703 1 96.69 154 SER B C 1
ATOM 3446 O O . SER B 1 154 ? 6.887 -28.344 -12.852 1 96.69 154 SER B O 1
ATOM 3448 N N . ASP B 1 155 ? 5.543 -29.453 -11.352 1 94.12 155 ASP B N 1
ATOM 3449 C CA . ASP B 1 155 ? 4.664 -30 -12.383 1 94.12 155 ASP B CA 1
ATOM 3450 C C . ASP B 1 155 ? 3.49 -29.062 -12.648 1 94.12 155 ASP B C 1
ATOM 3452 O O . ASP B 1 155 ? 3.145 -28.234 -11.797 1 94.12 155 ASP B O 1
ATOM 3456 N N . TYR B 1 156 ? 2.947 -29.172 -13.828 1 92.5 156 TYR B N 1
ATOM 3457 C CA . TYR B 1 156 ? 1.763 -28.391 -14.172 1 92.5 156 TYR B CA 1
ATOM 3458 C C . TYR B 1 156 ? 0.548 -28.875 -13.383 1 92.5 156 TYR B C 1
ATOM 3460 O O . TYR B 1 156 ? -0.367 -28.094 -13.109 1 92.5 156 TYR B O 1
ATOM 3468 N N . LEU B 1 157 ? 0.511 -30.094 -13.141 1 94.81 157 LEU B N 1
ATOM 3469 C CA . LEU B 1 157 ? -0.462 -30.734 -12.25 1 94.81 157 LEU B CA 1
ATOM 3470 C C . LEU B 1 157 ? 0.234 -31.406 -11.07 1 94.81 157 LEU B C 1
ATOM 3472 O O . LEU B 1 157 ? 0.34 -32.625 -11.031 1 94.81 157 LEU B O 1
ATOM 3476 N N . PRO B 1 158 ? 0.548 -30.625 -10.102 1 95 158 PRO B N 1
ATOM 3477 C CA . PRO B 1 158 ? 1.427 -31.156 -9.055 1 95 158 PRO B CA 1
ATOM 3478 C C . PRO B 1 158 ? 0.683 -32 -8.023 1 95 158 PRO B C 1
ATOM 3480 O O . PRO B 1 158 ? -0.437 -31.656 -7.633 1 95 158 PRO B O 1
ATOM 3483 N N . LYS B 1 159 ? 1.29 -33.094 -7.633 1 94.06 159 LYS B N 1
ATOM 3484 C CA . LYS B 1 159 ? 0.857 -33.844 -6.461 1 94.06 159 LYS B CA 1
ATOM 3485 C C . LYS B 1 159 ? 1.556 -33.344 -5.199 1 94.06 159 LYS B C 1
ATOM 3487 O O . LYS B 1 159 ? 1.061 -33.562 -4.086 1 94.06 159 LYS B O 1
ATOM 3492 N N . GLY B 1 160 ? 2.594 -32.75 -5.391 1 95.12 160 GLY B N 1
ATOM 3493 C CA . GLY B 1 160 ? 3.488 -32.125 -4.441 1 95.12 160 GLY B CA 1
ATOM 3494 C C . GLY B 1 160 ? 4.453 -31.141 -5.098 1 95.12 160 GLY B C 1
ATOM 3495 O O . GLY B 1 160 ? 4.559 -31.094 -6.324 1 95.12 160 GLY B O 1
ATOM 3496 N N . LEU B 1 161 ? 5.102 -30.344 -4.246 1 97.31 161 LEU B N 1
ATOM 3497 C CA . LEU B 1 161 ? 6.055 -29.375 -4.766 1 97.31 161 LEU B CA 1
ATOM 3498 C C . LEU B 1 161 ? 7.477 -29.719 -4.344 1 97.31 161 LEU B C 1
ATOM 3500 O O . LEU B 1 161 ? 7.68 -30.406 -3.344 1 97.31 161 LEU B O 1
ATOM 3504 N N . PRO B 1 162 ? 8.422 -29.375 -5.145 1 97.38 162 PRO B N 1
ATOM 3505 C CA . PRO B 1 162 ? 9.828 -29.547 -4.75 1 97.38 162 PRO B CA 1
ATOM 3506 C C . PRO B 1 162 ? 10.25 -28.562 -3.662 1 97.38 162 PRO B C 1
ATOM 3508 O O . PRO B 1 162 ? 11.141 -27.734 -3.883 1 97.38 162 PRO B O 1
ATOM 3511 N N . ALA B 1 163 ? 9.75 -28.641 -2.531 1 97.5 163 ALA B N 1
ATOM 3512 C CA . ALA B 1 163 ? 9.953 -27.797 -1.36 1 97.5 163 ALA B CA 1
ATOM 3513 C C . ALA B 1 163 ? 9.664 -28.562 -0.071 1 97.5 163 ALA B C 1
ATOM 3515 O O . ALA B 1 163 ? 9.008 -29.609 -0.095 1 97.5 163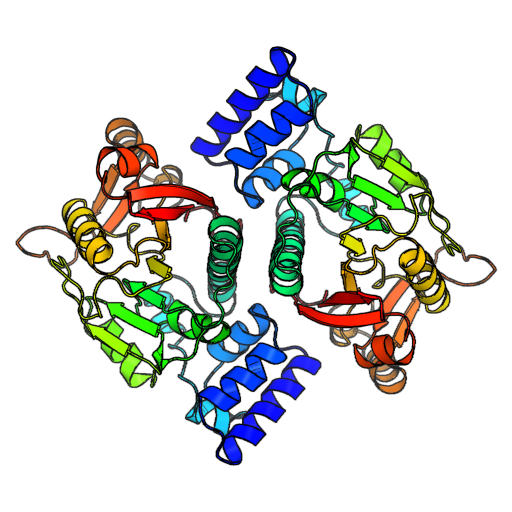 ALA B O 1
ATOM 3516 N N . PRO B 1 164 ? 10.258 -28.109 0.995 1 96.88 164 PRO B N 1
ATOM 3517 C CA . PRO B 1 164 ? 10.008 -28.812 2.256 1 96.88 164 PRO B CA 1
ATOM 3518 C C . PRO B 1 164 ? 8.523 -28.859 2.625 1 96.88 164 PRO B C 1
ATOM 3520 O O . PRO B 1 164 ? 7.789 -27.906 2.344 1 96.88 164 PRO B O 1
ATOM 3523 N N . GLU B 1 165 ? 8.086 -29.859 3.336 1 95.44 165 GLU B N 1
ATOM 3524 C CA . GLU B 1 165 ? 6.703 -30.016 3.766 1 95.44 165 GLU B CA 1
ATOM 3525 C C . GLU B 1 165 ? 6.438 -29.25 5.062 1 95.44 165 GLU B C 1
ATOM 3527 O O . GLU B 1 165 ? 7.324 -29.125 5.91 1 95.44 165 GLU B O 1
ATOM 3532 N N . ALA B 1 166 ? 5.207 -28.75 5.18 1 93.75 166 ALA B N 1
ATOM 3533 C CA . ALA B 1 166 ? 4.695 -28.078 6.371 1 93.75 166 ALA B CA 1
ATOM 3534 C C . ALA B 1 166 ? 5.703 -27.062 6.906 1 93.75 166 ALA B C 1
ATOM 3536 O O . ALA B 1 166 ? 5.895 -26.953 8.117 1 93.75 166 ALA B O 1
ATOM 3537 N N . ALA B 1 167 ? 6.262 -26.266 5.961 1 93.5 167 ALA B N 1
ATOM 3538 C CA . ALA B 1 167 ? 7.422 -25.5 6.406 1 93.5 167 ALA B CA 1
ATOM 3539 C C . ALA B 1 167 ? 7.191 -24 6.223 1 93.5 167 ALA B C 1
ATOM 3541 O O . ALA B 1 167 ? 7.898 -23.188 6.82 1 93.5 167 ALA B O 1
ATOM 3542 N N . PHE B 1 168 ? 6.242 -23.672 5.488 1 98.31 168 PHE B N 1
ATOM 3543 C CA . PHE B 1 168 ? 6.207 -22.281 5.047 1 98.31 168 PHE B CA 1
ATOM 3544 C C . PHE B 1 168 ? 5.258 -21.453 5.91 1 98.31 168 PHE B C 1
ATOM 3546 O O . PHE B 1 168 ? 4.102 -21.844 6.109 1 98.31 168 PHE B O 1
ATOM 3553 N N . ASP B 1 169 ? 5.805 -20.328 6.395 1 97.88 169 ASP B N 1
ATOM 3554 C CA . ASP B 1 169 ? 4.992 -19.344 7.109 1 97.88 169 ASP B CA 1
ATOM 3555 C C . ASP B 1 169 ? 4.008 -18.656 6.164 1 97.88 169 ASP B C 1
ATOM 3557 O O . ASP B 1 169 ? 2.871 -18.375 6.547 1 97.88 169 ASP B O 1
ATOM 3561 N N . VAL B 1 170 ? 4.5 -18.438 5 1 98.06 170 VAL B N 1
ATOM 3562 C CA . VAL B 1 170 ? 3.701 -17.75 3.996 1 98.06 170 VAL B CA 1
ATOM 3563 C C . VAL B 1 170 ? 3.934 -18.375 2.625 1 98.06 170 VAL B C 1
ATOM 3565 O O . VAL B 1 170 ? 5.07 -18.688 2.26 1 98.06 170 VAL B O 1
ATOM 3568 N N . MET B 1 171 ? 2.91 -18.609 1.935 1 98.69 171 MET B N 1
ATOM 3569 C CA . MET B 1 171 ? 2.939 -18.938 0.511 1 98.69 171 MET B CA 1
ATOM 3570 C C . MET B 1 171 ? 2.094 -17.953 -0.29 1 98.69 171 MET B C 1
ATOM 3572 O O . MET B 1 171 ? 1.181 -17.328 0.251 1 98.69 171 MET B O 1
ATOM 3576 N N . PHE B 1 172 ? 2.494 -17.766 -1.496 1 98.69 172 PHE B N 1
ATOM 3577 C CA . PHE B 1 172 ? 1.601 -16.969 -2.33 1 98.69 172 PHE B CA 1
ATOM 3578 C C . PHE B 1 172 ? 1.671 -17.422 -3.783 1 98.69 172 PHE B C 1
ATOM 3580 O O . PHE B 1 172 ? 2.658 -18.031 -4.203 1 98.69 172 PHE B O 1
ATOM 3587 N N . ALA B 1 173 ? 0.628 -17.25 -4.461 1 98.62 173 ALA B N 1
ATOM 3588 C CA . ALA B 1 173 ? 0.484 -17.422 -5.906 1 98.62 173 ALA B CA 1
ATOM 3589 C C . ALA B 1 173 ? -0.147 -16.188 -6.543 1 98.62 173 ALA B C 1
ATOM 3591 O O . ALA B 1 173 ? -1.373 -16.078 -6.621 1 98.62 173 ALA B O 1
ATOM 3592 N N . PHE B 1 174 ? 0.688 -15.289 -7 1 97.75 174 PHE B N 1
ATOM 3593 C CA . PHE B 1 174 ? 0.203 -14.062 -7.617 1 97.75 174 PHE B CA 1
ATOM 3594 C C . PHE B 1 174 ? -0.001 -14.25 -9.117 1 97.75 174 PHE B C 1
ATOM 3596 O O . PHE B 1 174 ? 0.954 -14.516 -9.844 1 97.75 174 PHE B O 1
ATOM 3603 N N . SER B 1 175 ? -1.222 -14.016 -9.594 1 96.94 175 SER B N 1
ATOM 3604 C CA . SER B 1 175 ? -1.565 -14.133 -11.008 1 96.94 175 SER B CA 1
ATOM 3605 C C . SER B 1 175 ? -1.302 -15.539 -11.531 1 96.94 175 SER B C 1
ATOM 3607 O O . SER B 1 175 ? -0.71 -15.711 -12.594 1 96.94 175 SER B O 1
ATOM 3609 N N . VAL B 1 176 ? -1.606 -16.547 -10.688 1 97.81 176 VAL B N 1
ATOM 3610 C CA . VAL B 1 176 ? -1.482 -17.953 -11.078 1 97.81 176 VAL B CA 1
ATOM 3611 C C . VAL B 1 176 ? -2.869 -18.562 -11.25 1 97.81 176 VAL B C 1
ATOM 3613 O O . VAL B 1 176 ? -3.244 -18.969 -12.359 1 97.81 176 VAL B O 1
ATOM 3616 N N . PHE B 1 177 ? -3.701 -18.469 -10.227 1 98 177 PHE B N 1
ATOM 3617 C CA . PHE B 1 177 ? -5.027 -19.078 -10.258 1 98 177 PHE B CA 1
ATOM 3618 C C . PHE B 1 177 ? -5.969 -18.281 -11.148 1 98 177 PHE B C 1
ATOM 3620 O O . PHE B 1 177 ? -7.086 -18.719 -11.43 1 98 177 PHE B O 1
ATOM 3627 N N . THR B 1 178 ? -5.488 -17.156 -11.633 1 97.62 178 THR B N 1
ATOM 3628 C CA . THR B 1 178 ? -6.195 -16.375 -12.641 1 97.62 178 THR B CA 1
ATOM 3629 C C . THR B 1 178 ? -5.988 -16.969 -14.031 1 97.62 178 THR B C 1
ATOM 3631 O O . THR B 1 178 ? -6.598 -16.516 -15 1 97.62 178 THR B O 1
ATOM 3634 N N . HIS B 1 179 ? -5.125 -18.047 -14.109 1 96.31 179 HIS B N 1
ATOM 3635 C CA . HIS B 1 179 ? -4.773 -18.609 -15.406 1 96.31 179 HIS B CA 1
ATOM 3636 C C . HIS B 1 179 ? -4.875 -20.141 -15.398 1 96.31 179 HIS B C 1
ATOM 3638 O O . HIS B 1 179 ? -4.43 -20.797 -16.344 1 96.31 179 HIS B O 1
ATOM 3644 N N . THR B 1 180 ? -5.406 -20.688 -14.414 1 96.44 180 THR B N 1
ATOM 3645 C CA . THR B 1 180 ? -5.414 -22.141 -14.32 1 96.44 180 THR B CA 1
ATOM 3646 C C . THR B 1 180 ? -6.809 -22.688 -14.594 1 96.44 180 THR B C 1
ATOM 3648 O O . THR B 1 180 ? -7.812 -22.062 -14.234 1 96.44 180 THR B O 1
ATOM 3651 N N . SER B 1 181 ? -6.824 -23.859 -15.211 1 95.88 181 SER B N 1
ATOM 3652 C CA . SER B 1 181 ? -8.062 -24.625 -15.352 1 95.88 181 SER B CA 1
ATOM 3653 C C . SER B 1 181 ? -8.531 -25.156 -14.008 1 95.88 181 SER B C 1
ATOM 3655 O O . SER B 1 181 ? -7.84 -25.031 -13 1 95.88 181 SER B O 1
ATOM 3657 N N . ARG B 1 182 ? -9.734 -25.766 -14.078 1 95.44 182 ARG B N 1
ATOM 3658 C CA . ARG B 1 182 ? -10.281 -26.375 -12.867 1 95.44 182 ARG B CA 1
ATOM 3659 C C . ARG B 1 182 ? -9.352 -27.438 -12.32 1 95.44 182 ARG B C 1
ATOM 3661 O O . ARG B 1 182 ? -9.031 -27.438 -11.125 1 95.44 182 ARG B O 1
ATOM 3668 N N . ASN B 1 183 ? -8.914 -28.281 -13.18 1 95 183 ASN B N 1
ATOM 3669 C CA . ASN B 1 183 ? -8.031 -29.375 -12.781 1 95 183 ASN B CA 1
ATOM 3670 C C . ASN B 1 183 ? -6.707 -28.859 -12.227 1 95 183 ASN B C 1
ATOM 3672 O O . ASN B 1 183 ? -6.191 -29.391 -11.242 1 95 183 ASN B O 1
ATOM 3676 N N . ALA B 1 184 ? -6.188 -27.906 -12.906 1 96 184 ALA B N 1
ATOM 3677 C CA . ALA B 1 184 ? -4.918 -27.344 -12.469 1 96 184 ALA B CA 1
ATOM 3678 C C . ALA B 1 184 ? -5.07 -26.641 -11.117 1 96 184 ALA B C 1
ATOM 3680 O O . ALA B 1 184 ? -4.172 -26.703 -10.273 1 96 184 ALA B O 1
ATOM 3681 N N . THR B 1 185 ? -6.184 -25.938 -10.938 1 97.62 185 THR B N 1
ATOM 3682 C CA . THR B 1 185 ? -6.469 -25.281 -9.664 1 97.62 185 THR B CA 1
ATOM 3683 C C . THR B 1 185 ? -6.57 -26.312 -8.539 1 97.62 185 THR B C 1
ATOM 3685 O O . THR B 1 185 ? -5.965 -26.141 -7.48 1 97.62 185 THR B O 1
ATOM 3688 N N . ASP B 1 186 ? -7.27 -27.391 -8.82 1 97.44 186 ASP B N 1
ATOM 3689 C CA . ASP B 1 186 ? -7.426 -28.469 -7.848 1 97.44 186 ASP B CA 1
ATOM 3690 C C . ASP B 1 186 ? -6.07 -29.047 -7.441 1 97.44 186 ASP B C 1
ATOM 3692 O O . ASP B 1 186 ? -5.777 -29.172 -6.25 1 97.44 186 ASP B O 1
ATOM 3696 N N . ALA B 1 187 ? -5.32 -29.359 -8.422 1 97 187 ALA B N 1
ATOM 3697 C CA . ALA B 1 187 ? -4.016 -29.969 -8.18 1 97 187 ALA B CA 1
ATOM 3698 C C . ALA B 1 187 ? -3.109 -29.047 -7.387 1 97 187 ALA B C 1
ATOM 3700 O O . ALA B 1 187 ? -2.445 -29.469 -6.438 1 97 187 ALA B O 1
ATOM 3701 N N . ALA B 1 188 ? -3.086 -27.781 -7.777 1 97.75 188 ALA B N 1
ATOM 3702 C CA . ALA B 1 188 ? -2.193 -26.797 -7.16 1 97.75 188 ALA B CA 1
ATOM 3703 C C . ALA B 1 188 ? -2.559 -26.578 -5.695 1 97.75 188 ALA B C 1
ATOM 3705 O O . ALA B 1 188 ? -1.692 -26.609 -4.82 1 97.75 188 ALA B O 1
ATOM 3706 N N . LEU B 1 189 ? -3.844 -26.344 -5.41 1 98.31 189 LEU B N 1
ATOM 3707 C CA . LEU B 1 189 ? -4.266 -26.047 -4.043 1 98.31 189 LEU B CA 1
ATOM 3708 C C . LEU B 1 189 ? -4.066 -27.266 -3.145 1 98.31 189 LEU B C 1
ATOM 3710 O O . LEU B 1 189 ? -3.75 -27.125 -1.961 1 98.31 189 LEU B O 1
ATOM 3714 N N . SER B 1 190 ? -4.27 -28.422 -3.734 1 97.81 190 SER B N 1
ATOM 3715 C CA . SER B 1 190 ? -4.008 -29.656 -2.984 1 97.81 190 SER B CA 1
ATOM 3716 C C . SER B 1 190 ? -2.525 -29.797 -2.66 1 97.81 190 SER B C 1
ATOM 3718 O O . SER B 1 190 ? -2.16 -30.125 -1.532 1 97.81 190 SER B O 1
ATOM 3720 N N . ALA B 1 191 ? -1.697 -29.562 -3.643 1 98.06 191 ALA B N 1
ATOM 3721 C CA . ALA B 1 191 ? -0.253 -29.656 -3.449 1 98.06 191 ALA B CA 1
ATOM 3722 C C . ALA B 1 191 ? 0.239 -28.641 -2.436 1 98.06 191 ALA B C 1
ATOM 3724 O O . ALA B 1 191 ? 1.053 -28.953 -1.564 1 98.06 191 ALA B O 1
ATOM 3725 N N . LEU B 1 192 ? -0.211 -27.406 -2.537 1 98.44 192 LEU B N 1
ATOM 3726 C CA . LEU B 1 192 ? 0.214 -26.328 -1.656 1 98.44 192 LEU B CA 1
ATOM 3727 C C . LEU B 1 192 ? -0.123 -26.641 -0.203 1 98.44 192 LEU B C 1
ATOM 3729 O O . LEU B 1 192 ? 0.623 -26.266 0.706 1 98.44 192 LEU B O 1
ATOM 3733 N N . ARG B 1 193 ? -1.205 -27.328 0.019 1 98.25 193 ARG B N 1
ATOM 3734 C CA . ARG B 1 193 ? -1.664 -27.641 1.367 1 98.25 193 ARG B CA 1
ATOM 3735 C C . ARG B 1 193 ? -0.622 -28.469 2.121 1 98.25 193 ARG B C 1
ATOM 3737 O O . ARG B 1 193 ? -0.479 -28.328 3.338 1 98.25 193 ARG B O 1
ATOM 3744 N N . LYS B 1 194 ? 0.152 -29.219 1.434 1 97.88 194 LYS B N 1
ATOM 3745 C CA . LYS B 1 194 ? 1.134 -30.109 2.035 1 97.88 194 LYS B CA 1
ATOM 3746 C C . LYS B 1 194 ? 2.346 -29.344 2.547 1 97.88 194 LYS B C 1
ATOM 3748 O O . LYS B 1 194 ? 3.146 -29.859 3.318 1 97.88 194 LYS B O 1
ATOM 3753 N N . HIS B 1 195 ? 2.498 -28.156 2.141 1 98.25 195 HIS B N 1
ATOM 3754 C CA . HIS B 1 195 ? 3.76 -27.453 2.359 1 98.25 195 HIS B CA 1
ATOM 3755 C C . HIS B 1 195 ? 3.58 -26.266 3.301 1 98.25 195 HIS B C 1
ATOM 3757 O O . HIS B 1 195 ? 4.562 -25.688 3.76 1 98.25 195 HIS B O 1
ATOM 3763 N N . ILE B 1 196 ? 2.391 -25.938 3.598 1 98.12 196 ILE B N 1
ATOM 3764 C CA . ILE B 1 196 ? 2.125 -24.781 4.441 1 98.12 196 ILE B CA 1
ATOM 3765 C C . ILE B 1 196 ? 2.17 -25.188 5.91 1 98.12 196 ILE B C 1
ATOM 3767 O O . ILE B 1 196 ? 1.7 -26.266 6.277 1 98.12 196 ILE B O 1
ATOM 3771 N N . ALA B 1 197 ? 2.783 -24.375 6.816 1 97.25 197 ALA B N 1
ATOM 3772 C CA . ALA B 1 197 ? 2.783 -24.594 8.258 1 97.25 197 ALA B CA 1
ATOM 3773 C C . ALA B 1 197 ? 1.371 -24.484 8.828 1 97.25 197 ALA B C 1
ATOM 3775 O O . ALA B 1 197 ? 0.504 -23.844 8.234 1 97.25 197 ALA B O 1
ATOM 3776 N N . PRO B 1 198 ? 1.081 -25.109 9.992 1 94.25 198 PRO B N 1
ATOM 3777 C CA . PRO B 1 198 ? -0.257 -25.078 10.586 1 94.25 198 PRO B CA 1
ATOM 3778 C C . PRO B 1 198 ? -0.795 -23.656 10.758 1 94.25 198 PRO B C 1
ATOM 3780 O O . PRO B 1 198 ? -1.991 -23.422 10.57 1 94.25 198 PRO B O 1
ATOM 3783 N N . ASN B 1 199 ? 0.029 -22.734 11.055 1 93.31 199 ASN B N 1
ATOM 3784 C CA . ASN B 1 199 ? -0.406 -21.344 11.219 1 93.31 199 ASN B CA 1
ATOM 3785 C C . ASN B 1 199 ? 0.056 -20.469 10.055 1 93.31 199 ASN B C 1
ATOM 3787 O O . ASN B 1 199 ? 0.15 -19.25 10.188 1 93.31 199 ASN B O 1
ATOM 3791 N N . GLY B 1 200 ? 0.355 -21.156 8.953 1 97.38 200 GLY B N 1
ATOM 3792 C CA . GLY B 1 200 ? 0.812 -20.422 7.781 1 97.38 200 GLY B CA 1
ATOM 3793 C C . GLY B 1 200 ? -0.313 -19.734 7.031 1 97.38 200 GLY B C 1
ATOM 3794 O O . GLY B 1 200 ? -1.486 -19.906 7.367 1 97.38 200 GLY B O 1
ATOM 3795 N N . LEU B 1 201 ? 0.014 -18.844 6.133 1 97.75 201 LEU B N 1
ATOM 3796 C CA . LEU B 1 201 ? -0.93 -18.078 5.328 1 97.75 201 LEU B CA 1
ATOM 3797 C C . LEU B 1 201 ? -0.639 -18.25 3.842 1 97.75 201 LEU B C 1
ATOM 3799 O O . LEU B 1 201 ? 0.512 -18.125 3.412 1 97.75 201 LEU B O 1
ATOM 3803 N N . LEU B 1 202 ? -1.638 -18.609 3.068 1 98.69 202 LEU B N 1
ATOM 3804 C CA . LEU B 1 202 ? -1.545 -18.641 1.614 1 98.69 202 LEU B CA 1
ATOM 3805 C C . LEU B 1 202 ? -2.283 -17.469 0.987 1 98.69 202 LEU B C 1
ATOM 3807 O O . LEU B 1 202 ? -3.482 -17.297 1.214 1 98.69 202 LEU B O 1
ATOM 3811 N N . ALA B 1 203 ? -1.572 -16.641 0.271 1 98.44 203 ALA B N 1
ATOM 3812 C CA . ALA B 1 203 ? -2.189 -15.547 -0.475 1 98.44 203 ALA B CA 1
ATOM 3813 C C . ALA B 1 203 ? -2.301 -15.883 -1.958 1 98.44 203 ALA B C 1
ATOM 3815 O O . ALA B 1 203 ? -1.298 -16.172 -2.611 1 98.44 203 ALA B O 1
ATOM 3816 N N . ILE B 1 204 ? -3.496 -15.867 -2.49 1 98.69 204 ILE B N 1
ATOM 3817 C CA . ILE B 1 204 ? -3.674 -16.094 -3.922 1 98.69 204 ILE B CA 1
ATOM 3818 C C . ILE B 1 204 ? -4.426 -14.914 -4.539 1 98.69 204 ILE B C 1
ATOM 3820 O O . ILE B 1 204 ? -5.023 -14.102 -3.82 1 98.69 204 ILE B O 1
ATOM 3824 N N . THR B 1 205 ? -4.324 -14.773 -5.844 1 97.94 205 THR B N 1
ATOM 3825 C CA . THR B 1 205 ? -5.168 -13.797 -6.527 1 97.94 205 THR B CA 1
ATOM 3826 C C . THR B 1 205 ? -6.195 -14.5 -7.414 1 97.94 205 THR B C 1
ATOM 3828 O O . THR B 1 205 ? -5.891 -15.523 -8.031 1 97.94 205 THR B O 1
ATOM 3831 N N . ILE B 1 206 ? -7.391 -13.961 -7.422 1 97.44 206 ILE B N 1
ATOM 3832 C CA . ILE B 1 206 ? -8.453 -14.43 -8.305 1 97.44 206 ILE B CA 1
ATOM 3833 C C . ILE B 1 206 ? -9.055 -13.242 -9.062 1 97.44 206 ILE B C 1
ATOM 3835 O O . ILE B 1 206 ? -8.898 -12.094 -8.648 1 97.44 206 ILE B O 1
ATOM 3839 N N . ARG B 1 207 ? -9.75 -13.562 -10.172 1 96.31 207 ARG B N 1
ATOM 3840 C CA . ARG B 1 207 ? -10.344 -12.508 -10.992 1 96.31 207 ARG B CA 1
ATOM 3841 C C . ARG B 1 207 ? -11.852 -12.422 -10.773 1 96.31 207 ARG B C 1
ATOM 3843 O O . ARG B 1 207 ? -12.523 -13.445 -10.664 1 96.31 207 ARG B O 1
ATOM 3850 N N . PRO B 1 208 ? -12.312 -11.203 -10.656 1 93.69 208 PRO B N 1
ATOM 3851 C CA . PRO B 1 208 ? -13.766 -11.008 -10.641 1 93.69 208 PRO B CA 1
ATOM 3852 C C . PRO B 1 208 ? -14.391 -11.086 -12.031 1 93.69 208 PRO B C 1
ATOM 3854 O O . PRO B 1 208 ? -13.672 -11.141 -13.031 1 93.69 208 PRO B O 1
ATOM 3857 N N . ALA B 1 209 ? -15.727 -11.094 -12.062 1 92.62 209 ALA B N 1
ATOM 3858 C CA . ALA B 1 209 ? -16.453 -11.219 -13.32 1 92.62 209 ALA B CA 1
ATOM 3859 C C . ALA B 1 209 ? -16.203 -10.023 -14.227 1 92.62 209 ALA B C 1
ATOM 3861 O O . ALA B 1 209 ? -16.281 -10.133 -15.453 1 92.62 209 ALA B O 1
ATOM 3862 N N . GLU B 1 210 ? -15.844 -8.906 -13.688 1 92.44 210 GLU B N 1
ATOM 3863 C CA . GLU B 1 210 ? -15.609 -7.672 -14.445 1 92.44 210 GLU B CA 1
ATOM 3864 C C . GLU B 1 210 ? -14.422 -7.82 -15.391 1 92.44 210 GLU B C 1
ATOM 3866 O O . GLU B 1 210 ? -14.336 -7.109 -16.391 1 92.44 210 GLU B O 1
ATOM 3871 N N . TYR B 1 211 ? -13.586 -8.742 -15.023 1 92.88 211 TYR B N 1
ATOM 3872 C CA . TYR B 1 211 ? -12.438 -9.008 -15.875 1 92.88 211 TYR B CA 1
ATOM 3873 C C . TYR B 1 211 ? -12.875 -9.312 -17.297 1 92.88 211 TYR B C 1
ATOM 3875 O O . TYR B 1 211 ? -12.25 -8.867 -18.266 1 92.88 211 TYR B O 1
ATOM 3883 N N . TRP B 1 212 ? -13.953 -10.039 -17.453 1 93.88 212 TRP B N 1
ATOM 3884 C CA . TRP B 1 212 ? -14.398 -10.508 -18.766 1 93.88 212 TRP B CA 1
ATOM 3885 C C . TRP B 1 212 ? -14.906 -9.352 -19.609 1 93.88 212 TRP B C 1
ATOM 3887 O O . TRP B 1 212 ? -14.914 -9.438 -20.844 1 93.88 212 TRP B O 1
ATOM 3897 N N . VAL B 1 213 ? -15.305 -8.273 -19 1 91.69 213 VAL B N 1
ATOM 3898 C CA . VAL B 1 213 ? -15.812 -7.098 -19.703 1 91.69 213 VAL B CA 1
ATOM 3899 C C . VAL B 1 213 ? -14.648 -6.195 -20.109 1 91.69 213 VAL B C 1
ATOM 3901 O O . VAL B 1 213 ? -14.648 -5.645 -21.219 1 91.69 213 VAL B O 1
ATOM 3904 N N . VAL B 1 214 ? -13.695 -6.121 -19.281 1 89.88 214 VAL B N 1
ATOM 3905 C CA . VAL B 1 214 ? -12.656 -5.105 -19.469 1 89.88 214 VAL B CA 1
ATOM 3906 C C . VAL B 1 214 ? -11.57 -5.633 -20.391 1 89.88 214 VAL B C 1
ATOM 3908 O O . VAL B 1 214 ? -10.883 -4.855 -21.062 1 89.88 214 VAL B O 1
ATOM 3911 N N . ASN B 1 215 ? -11.391 -6.914 -20.422 1 89.5 215 ASN B N 1
ATOM 3912 C CA . ASN B 1 215 ? -10.43 -7.488 -21.359 1 89.5 215 ASN B CA 1
ATOM 3913 C C . ASN B 1 215 ? -10.977 -7.477 -22.797 1 89.5 215 ASN B C 1
ATOM 3915 O O . ASN B 1 215 ? -11.953 -8.164 -23.094 1 89.5 215 ASN B O 1
ATOM 3919 N N . PRO B 1 216 ? -10.305 -6.746 -23.609 1 88.12 216 PRO B N 1
ATOM 3920 C CA . PRO B 1 216 ? -10.844 -6.578 -24.969 1 88.12 216 PRO B CA 1
ATOM 3921 C C . PRO B 1 216 ? -10.961 -7.902 -25.719 1 88.12 216 PRO B C 1
ATOM 3923 O O . PRO B 1 216 ? -11.828 -8.047 -26.594 1 88.12 216 PRO B O 1
ATOM 3926 N N . ASP B 1 217 ? -10.148 -8.852 -25.422 1 87.94 217 ASP B N 1
ATOM 3927 C CA . ASP B 1 217 ? -10.148 -10.133 -26.125 1 87.94 217 ASP B CA 1
ATOM 3928 C C . ASP B 1 217 ? -11.43 -10.914 -25.844 1 87.94 217 ASP B C 1
ATOM 3930 O O . ASP B 1 217 ? -11.828 -11.773 -26.625 1 87.94 217 ASP B O 1
ATOM 3934 N N . TYR B 1 218 ? -12.023 -10.586 -24.75 1 90.56 218 TYR B N 1
ATOM 3935 C CA . TYR B 1 218 ? -13.172 -11.383 -24.328 1 90.56 218 TYR B CA 1
ATOM 3936 C C . TYR B 1 218 ? -14.445 -10.555 -24.328 1 90.56 218 TYR B C 1
ATOM 3938 O O . TYR B 1 218 ? -15.547 -11.086 -24.156 1 90.56 218 TYR B O 1
ATOM 3946 N N . ALA B 1 219 ? -14.344 -9.281 -24.594 1 86.56 219 ALA B N 1
ATOM 3947 C CA . ALA B 1 219 ? -15.453 -8.336 -24.5 1 86.56 219 ALA B CA 1
ATOM 3948 C C . ALA B 1 219 ? -16.641 -8.805 -25.328 1 86.56 219 ALA B C 1
ATOM 3950 O O . ALA B 1 219 ? -17.781 -8.766 -24.859 1 86.56 219 ALA B O 1
ATOM 3951 N N . PRO B 1 220 ? -16.375 -9.383 -26.562 1 89.06 220 PRO B N 1
ATOM 3952 C CA . PRO B 1 220 ? -17.516 -9.805 -27.375 1 89.06 220 PRO B CA 1
ATOM 3953 C C . PRO B 1 220 ? -18.297 -10.961 -26.734 1 89.06 220 PRO B C 1
ATOM 3955 O O . PRO B 1 220 ? -19.5 -11.109 -26.984 1 89.06 220 PRO B O 1
ATOM 3958 N N . GLN B 1 221 ? -17.594 -11.742 -25.906 1 93 221 GLN B N 1
ATOM 3959 C CA . GLN B 1 221 ? -18.219 -12.898 -25.266 1 93 221 GLN B CA 1
ATOM 3960 C C . GLN B 1 221 ? -18.312 -12.711 -23.75 1 93 221 GLN B C 1
ATOM 3962 O O . GLN B 1 221 ? -18.484 -13.68 -23.016 1 93 221 GLN B O 1
ATOM 3967 N N . ALA B 1 222 ? -18.188 -11.516 -23.359 1 93 222 ALA B N 1
ATOM 3968 C CA . ALA B 1 222 ? -18.094 -11.211 -21.938 1 93 222 ALA B CA 1
ATOM 3969 C C . ALA B 1 222 ? -19.344 -11.703 -21.188 1 93 222 ALA B C 1
ATOM 3971 O O . ALA B 1 222 ? -19.234 -12.258 -20.094 1 93 222 ALA B O 1
ATOM 3972 N N . GLU B 1 223 ? -20.453 -11.484 -21.781 1 93.5 223 GLU B N 1
ATOM 3973 C CA . GLU B 1 223 ? -21.703 -11.875 -21.125 1 93.5 223 GLU B CA 1
ATOM 3974 C C . GLU B 1 223 ? -21.75 -13.375 -20.859 1 93.5 223 GLU B C 1
ATOM 3976 O O . GLU B 1 223 ? -22.25 -13.805 -19.812 1 93.5 223 GLU B O 1
ATOM 3981 N N . THR B 1 224 ? -21.281 -14.117 -21.766 1 94.94 224 THR B N 1
ATOM 3982 C CA . THR B 1 224 ? -21.266 -15.57 -21.625 1 94.94 224 THR B CA 1
ATOM 3983 C C . THR B 1 224 ? -20.375 -15.984 -20.453 1 94.94 224 THR B C 1
ATOM 3985 O O . THR B 1 224 ? -20.766 -16.797 -19.625 1 94.94 224 THR B O 1
ATOM 3988 N N . TYR B 1 225 ? -19.25 -15.43 -20.328 1 94.81 225 TYR B N 1
ATOM 3989 C CA . TYR B 1 225 ? -18.312 -15.812 -19.281 1 94.81 225 TYR B CA 1
ATOM 3990 C C . TYR B 1 225 ? -18.75 -15.281 -17.922 1 94.81 225 TYR B C 1
ATOM 3992 O O . TYR B 1 225 ? -18.516 -15.922 -16.906 1 94.81 225 TYR B O 1
ATOM 4000 N N . GLN B 1 226 ? -19.312 -14.125 -17.953 1 94.19 226 GLN B N 1
ATOM 4001 C CA . GLN B 1 226 ? -19.891 -13.602 -16.719 1 94.19 226 GLN B CA 1
ATOM 4002 C C . GLN B 1 226 ? -21.016 -14.508 -16.219 1 94.19 226 GLN B C 1
ATOM 4004 O O . GLN B 1 226 ? -21.141 -14.719 -15.008 1 94.19 226 GLN B O 1
ATOM 4009 N N . ALA B 1 227 ? -21.844 -14.953 -17.156 1 94.94 227 ALA B N 1
ATOM 4010 C CA . ALA B 1 227 ? -22.922 -15.852 -16.797 1 94.94 227 ALA B CA 1
ATOM 4011 C C . ALA B 1 227 ? -22.391 -17.156 -16.203 1 94.94 227 ALA B C 1
ATOM 4013 O O . ALA B 1 227 ? -22.938 -17.672 -15.234 1 94.94 227 ALA B O 1
ATOM 4014 N N . LYS B 1 228 ? -21.359 -17.719 -16.781 1 95.44 228 LYS B N 1
ATOM 4015 C CA . LYS B 1 228 ? -20.719 -18.922 -16.266 1 95.44 228 LYS B CA 1
ATOM 4016 C C . LYS B 1 228 ? -20.125 -18.688 -14.883 1 95.44 228 LYS B C 1
ATOM 4018 O O . LYS B 1 228 ? -20.266 -19.516 -13.984 1 95.44 228 LYS B O 1
ATOM 4023 N N . HIS B 1 229 ? -19.406 -17.578 -14.734 1 95.56 229 HIS B N 1
ATOM 4024 C CA . HIS B 1 229 ? -18.875 -17.156 -13.445 1 95.56 229 HIS B CA 1
ATOM 4025 C C . HIS B 1 229 ? -19.969 -17.094 -12.383 1 95.56 229 HIS B C 1
ATOM 4027 O O . HIS B 1 229 ? -19.781 -17.547 -11.25 1 95.56 229 HIS B O 1
ATOM 4033 N N . ALA B 1 230 ? -21.047 -16.531 -12.766 1 93.31 230 ALA B N 1
ATOM 4034 C CA . ALA B 1 230 ? -22.156 -16.359 -11.836 1 93.31 230 ALA B CA 1
ATOM 4035 C C . ALA B 1 230 ? -22.797 -17.703 -11.492 1 93.31 230 ALA B C 1
ATOM 4037 O O . ALA B 1 230 ? -23.125 -17.969 -10.328 1 93.31 230 ALA B O 1
ATOM 4038 N N . ALA B 1 231 ? -23 -18.562 -12.414 1 96 231 ALA B N 1
ATOM 4039 C CA . ALA B 1 231 ? -23.734 -19.812 -12.258 1 96 231 ALA B CA 1
ATOM 4040 C C . ALA B 1 231 ? -22.859 -20.875 -11.578 1 96 231 ALA B C 1
ATOM 4042 O O . ALA B 1 231 ? -23.344 -21.609 -10.719 1 96 231 ALA B O 1
ATOM 4043 N N . GLU B 1 232 ? -21.609 -20.938 -11.945 1 96.44 232 GLU B N 1
ATOM 4044 C CA . GLU B 1 232 ? -20.734 -22.031 -11.508 1 96.44 232 GLU B CA 1
ATOM 4045 C C . GLU B 1 232 ? -19.703 -21.547 -10.492 1 96.44 232 GLU B C 1
ATOM 4047 O O . GLU B 1 232 ? -19.062 -22.359 -9.828 1 96.44 232 GLU B O 1
ATOM 4052 N N . GLY B 1 233 ? -19.578 -20.203 -10.422 1 96.88 233 GLY B N 1
ATOM 4053 C CA . GLY B 1 233 ? -18.547 -19.625 -9.578 1 96.88 233 GLY B CA 1
ATOM 4054 C C . GLY B 1 233 ? -17.156 -19.703 -10.195 1 96.88 233 GLY B C 1
ATOM 4055 O O . GLY B 1 233 ? -16.172 -19.312 -9.562 1 96.88 233 GLY B O 1
ATOM 4056 N N . PHE B 1 234 ? -17.078 -20.25 -11.359 1 97.5 234 PHE B N 1
ATOM 4057 C CA . PHE B 1 234 ? -15.812 -20.5 -12.047 1 97.5 234 PHE B CA 1
ATOM 4058 C C . PHE B 1 234 ? -15.992 -20.406 -13.555 1 97.5 234 PHE B C 1
ATOM 4060 O O . PHE B 1 234 ? -16.891 -21.016 -14.117 1 97.5 234 PHE B O 1
ATOM 4067 N N . ALA B 1 235 ? -15.219 -19.562 -14.219 1 97.31 235 ALA B N 1
ATOM 4068 C CA . ALA B 1 235 ? -15.195 -19.453 -15.68 1 97.31 235 ALA B CA 1
ATOM 4069 C C . ALA B 1 235 ? -13.758 -19.516 -16.203 1 97.31 235 ALA B C 1
ATOM 4071 O O . ALA B 1 235 ? -12.867 -18.844 -15.68 1 97.31 235 ALA B O 1
ATOM 4072 N N . PHE B 1 236 ? -13.539 -20.344 -17.25 1 96 236 PHE B N 1
ATOM 4073 C CA . PHE B 1 236 ? -12.203 -20.594 -17.781 1 96 236 PHE B CA 1
ATOM 4074 C C . PHE B 1 236 ? -12.219 -20.594 -19.297 1 96 236 PHE B C 1
ATOM 4076 O O . PHE B 1 236 ? -13.102 -21.188 -19.922 1 96 236 PHE B O 1
ATOM 4083 N N . VAL B 1 237 ? -11.297 -19.875 -19.875 1 94.62 237 VAL B N 1
ATOM 4084 C CA . VAL B 1 237 ? -11.062 -19.875 -21.328 1 94.62 237 VAL B CA 1
ATOM 4085 C C . VAL B 1 237 ? -9.625 -20.297 -21.609 1 94.62 237 VAL B C 1
ATOM 4087 O O . VAL B 1 237 ? -8.68 -19.562 -21.312 1 94.62 237 VAL B O 1
ATOM 4090 N N . PRO B 1 238 ? -9.461 -21.5 -22.172 1 92.5 238 PRO B N 1
ATOM 4091 C CA . PRO B 1 238 ? -8.102 -21.984 -22.422 1 92.5 238 PRO B CA 1
ATOM 4092 C C . PRO B 1 238 ? -7.348 -21.141 -23.438 1 92.5 238 PRO B C 1
ATOM 4094 O O . PRO B 1 238 ? -7.941 -20.641 -24.391 1 92.5 238 PRO B O 1
ATOM 4097 N N . HIS B 1 239 ? -6.152 -20.984 -23.031 1 88.69 239 HIS B N 1
ATOM 4098 C CA . HIS B 1 239 ? -5.25 -20.453 -24.047 1 88.69 239 HIS B CA 1
ATOM 4099 C C . HIS B 1 239 ? -4.836 -21.547 -25.031 1 88.69 239 HIS B C 1
ATOM 4101 O O . HIS B 1 239 ? -5.039 -22.734 -24.766 1 88.69 239 HIS B O 1
ATOM 4107 N N . GLY B 1 240 ? -4.613 -21.188 -26.328 1 77.56 240 GLY B N 1
ATOM 4108 C CA . GLY B 1 240 ? -4.188 -22.156 -27.328 1 77.56 240 GLY B CA 1
ATOM 4109 C C . GLY B 1 240 ? -2.82 -22.75 -27.047 1 77.56 240 GLY B C 1
ATOM 4110 O O . GLY B 1 240 ? -1.916 -22.672 -27.875 1 77.56 240 GLY B O 1
ATOM 4111 N N . ARG B 1 241 ? -2.607 -23.266 -25.797 1 74.19 241 ARG B N 1
ATOM 4112 C CA . ARG B 1 241 ? -1.338 -23.891 -25.453 1 74.19 241 ARG B CA 1
ATOM 4113 C C . ARG B 1 241 ? -1.471 -25.422 -25.438 1 74.19 241 ARG B C 1
ATOM 4115 O O . ARG B 1 241 ? -2.566 -25.953 -25.625 1 74.19 241 ARG B O 1
ATOM 4122 N N . ASP B 1 242 ? -0.398 -25.984 -25.297 1 69.38 242 ASP B N 1
ATOM 4123 C CA . ASP B 1 242 ? -0.364 -27.438 -25.234 1 69.38 242 ASP B CA 1
ATOM 4124 C C . ASP B 1 242 ? -1.145 -27.953 -24.031 1 69.38 242 ASP B C 1
ATOM 4126 O O . ASP B 1 242 ? -1.154 -27.328 -22.969 1 69.38 242 ASP B O 1
ATOM 4130 N N . THR B 1 243 ? -1.846 -28.953 -24.266 1 77.25 243 THR B N 1
ATOM 4131 C CA . THR B 1 243 ? -2.639 -29.562 -23.203 1 77.25 243 THR B CA 1
ATOM 4132 C C . THR B 1 243 ? -1.771 -30.484 -22.344 1 77.25 243 THR B C 1
ATOM 4134 O O . THR B 1 243 ? -0.676 -30.875 -22.75 1 77.25 243 THR B O 1
ATOM 4137 N N . VAL B 1 244 ? -2.115 -30.656 -21.141 1 76.56 244 VAL B N 1
ATOM 4138 C CA . VAL B 1 244 ? -1.555 -31.641 -20.219 1 76.56 244 VAL B CA 1
ATOM 4139 C C . VAL B 1 244 ? -2.561 -32.781 -20 1 76.56 244 VAL B C 1
ATOM 4141 O O . VAL B 1 244 ? -3.668 -32.531 -19.516 1 76.56 244 VAL B O 1
ATOM 4144 N N . GLU B 1 245 ? -2.133 -33.906 -20.25 1 71.56 245 GLU B N 1
ATOM 4145 C CA . GLU B 1 245 ? -3.01 -35.062 -20.172 1 71.56 245 GLU B CA 1
ATOM 4146 C C . GLU B 1 245 ? -4.336 -34.812 -20.891 1 71.56 245 GLU B C 1
ATOM 4148 O O . GLU B 1 245 ? -5.402 -35.125 -20.359 1 71.56 245 GLU B O 1
ATOM 4153 N N . GLY B 1 246 ? -4.223 -34.031 -21.938 1 72.69 246 GLY B N 1
ATOM 4154 C CA . GLY B 1 246 ? -5.371 -33.812 -22.797 1 72.69 246 GLY B CA 1
ATOM 4155 C C . GLY B 1 246 ? -6.227 -32.656 -22.375 1 72.69 246 GLY B C 1
ATOM 4156 O O . GLY B 1 246 ? -7.234 -32.344 -23.016 1 72.69 246 GLY B O 1
ATOM 4157 N N . GLU B 1 247 ? -5.785 -32 -21.344 1 79.5 247 GLU B N 1
ATOM 4158 C CA . GLU B 1 247 ? -6.602 -30.891 -20.844 1 79.5 247 GLU B CA 1
ATOM 4159 C C . GLU B 1 247 ? -5.812 -29.594 -20.797 1 79.5 247 GLU B C 1
ATOM 4161 O O . GLU B 1 247 ? -4.621 -29.594 -20.469 1 79.5 247 GLU B O 1
ATOM 4166 N N . ALA B 1 248 ? -6.477 -28.609 -21.281 1 82.56 248 ALA B N 1
ATOM 4167 C CA . ALA B 1 248 ? -5.867 -27.281 -21.125 1 82.56 248 ALA B CA 1
ATOM 4168 C C . ALA B 1 248 ? -5.723 -26.906 -19.656 1 82.56 248 ALA B C 1
ATOM 4170 O O . ALA B 1 248 ? -6.684 -27 -18.891 1 82.56 248 ALA B O 1
ATOM 4171 N N . THR B 1 249 ? -4.52 -26.578 -19.312 1 88.38 249 THR B N 1
ATOM 4172 C CA . THR B 1 249 ? -4.289 -26.25 -17.906 1 88.38 249 THR B CA 1
ATOM 4173 C C . THR B 1 249 ? -4.09 -24.75 -17.719 1 88.38 249 THR B C 1
ATOM 4175 O O . THR B 1 249 ? -4.074 -24.266 -16.578 1 88.38 249 THR B O 1
ATOM 4178 N N . TYR B 1 250 ? -3.996 -24.078 -18.891 1 92 250 TYR B N 1
ATOM 4179 C CA . TYR B 1 250 ? -3.658 -22.656 -18.797 1 92 250 TYR B CA 1
ATOM 4180 C C . TYR B 1 250 ? -4.598 -21.828 -19.672 1 92 250 TYR B C 1
ATOM 4182 O O . TYR B 1 250 ? -4.953 -22.234 -20.781 1 92 250 TYR B O 1
ATOM 4190 N N . GLY B 1 251 ? -5.02 -20.766 -19.203 1 93.94 251 GLY B N 1
ATOM 4191 C CA . GLY B 1 251 ? -5.93 -19.828 -19.844 1 93.94 251 GLY B CA 1
ATOM 4192 C C . GLY B 1 251 ? -6.266 -18.641 -18.953 1 93.94 251 GLY B C 1
ATOM 4193 O O . GLY B 1 251 ? -5.418 -18.172 -18.188 1 93.94 251 GLY B O 1
ATOM 4194 N N . ASP B 1 252 ? -7.355 -18.062 -19.172 1 95.88 252 ASP B N 1
ATOM 4195 C CA . ASP B 1 252 ? -7.863 -17.016 -18.281 1 95.88 252 ASP B CA 1
ATOM 4196 C C . ASP B 1 252 ? -9.008 -17.547 -17.406 1 95.88 252 ASP B C 1
ATOM 4198 O O . ASP B 1 252 ? -9.898 -18.234 -17.906 1 95.88 252 ASP B O 1
ATOM 4202 N N . THR B 1 253 ? -8.875 -17.25 -16.188 1 97.38 253 THR B N 1
ATOM 4203 C CA . THR B 1 253 ? -9.82 -17.812 -15.227 1 97.38 253 THR B CA 1
ATOM 4204 C C . THR B 1 253 ? -10.391 -16.719 -14.328 1 97.38 253 THR B C 1
ATOM 4206 O O . THR B 1 253 ? -9.672 -15.812 -13.906 1 97.38 253 THR B O 1
ATOM 4209 N N . SER B 1 254 ? -11.695 -16.75 -14.102 1 97.31 254 SER B N 1
ATOM 4210 C CA . SER B 1 254 ? -12.328 -16 -13.008 1 97.31 254 SER B CA 1
ATOM 4211 C C . SER B 1 254 ? -13.008 -16.953 -12.023 1 97.31 254 SER B C 1
ATOM 4213 O O . SER B 1 254 ? -13.445 -18.031 -12.406 1 97.31 254 SER B O 1
ATOM 4215 N N . MET B 1 255 ? -13.023 -16.625 -10.797 1 96.75 255 MET B N 1
ATOM 4216 C CA . MET B 1 255 ? -13.734 -17.453 -9.82 1 96.75 255 MET B CA 1
ATOM 4217 C C . MET B 1 255 ? -14.227 -16.609 -8.648 1 96.75 255 MET B C 1
ATOM 4219 O O . MET B 1 255 ? -13.695 -15.523 -8.398 1 96.75 255 MET B O 1
ATOM 4223 N N . THR B 1 256 ? -15.289 -17.094 -7.941 1 94.75 256 THR B N 1
ATOM 4224 C CA . THR B 1 256 ? -15.875 -16.406 -6.789 1 94.75 256 THR B CA 1
ATOM 4225 C C . THR B 1 256 ? -15.258 -16.922 -5.488 1 94.75 256 THR B C 1
ATOM 4227 O O . THR B 1 256 ? -14.68 -18 -5.453 1 94.75 256 THR B O 1
ATOM 4230 N N . LEU B 1 257 ? -15.367 -16.078 -4.469 1 94.06 257 LEU B N 1
ATOM 4231 C CA . LEU B 1 257 ? -14.984 -16.516 -3.131 1 94.06 257 LEU B CA 1
ATOM 4232 C C . LEU B 1 257 ? -15.82 -17.719 -2.691 1 94.06 257 LEU B C 1
ATOM 4234 O O . LEU B 1 257 ? -15.32 -18.625 -2.018 1 94.06 257 LEU B O 1
ATOM 4238 N N . GLU B 1 258 ? -17.078 -17.75 -3.09 1 93.94 258 GLU B N 1
ATOM 4239 C CA . GLU B 1 258 ? -17.984 -18.844 -2.744 1 93.94 258 GLU B CA 1
ATOM 4240 C C . GLU B 1 258 ? -17.516 -20.156 -3.367 1 93.94 258 GLU B C 1
ATOM 4242 O O . GLU B 1 258 ? -17.562 -21.203 -2.721 1 93.94 258 GLU B O 1
ATOM 4247 N N . PHE B 1 259 ? -17.125 -20.047 -4.578 1 97 259 PHE B N 1
ATOM 4248 C CA . PHE B 1 259 ? -16.594 -21.219 -5.246 1 97 259 PHE B CA 1
ATOM 4249 C C . PHE B 1 259 ? -15.383 -21.766 -4.496 1 97 259 PHE B C 1
ATOM 4251 O O . PHE B 1 259 ? -15.289 -22.984 -4.262 1 97 259 PHE B O 1
ATOM 4258 N N . LEU B 1 260 ? -14.43 -20.891 -4.156 1 96.94 260 LEU B N 1
ATOM 4259 C CA . LEU B 1 260 ? -13.227 -21.281 -3.432 1 96.94 260 LEU B CA 1
ATOM 4260 C C . LEU B 1 260 ? -13.586 -21.984 -2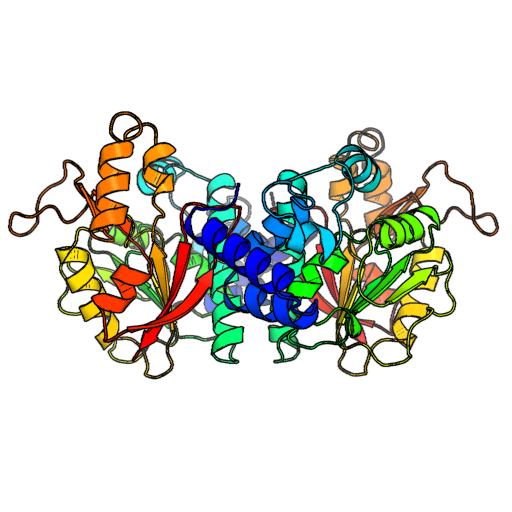.119 1 96.94 260 LEU B C 1
ATOM 4262 O O . LEU B 1 260 ? -13.062 -23.047 -1.815 1 96.94 260 LEU B O 1
ATOM 4266 N N . ALA B 1 261 ? -14.477 -21.391 -1.38 1 95.5 261 ALA B N 1
ATOM 4267 C CA . ALA B 1 261 ? -14.875 -21.922 -0.077 1 95.5 261 ALA B CA 1
ATOM 4268 C C . ALA B 1 261 ? -15.57 -23.266 -0.221 1 95.5 261 ALA B C 1
ATOM 4270 O O . ALA B 1 261 ? -15.367 -24.172 0.598 1 95.5 261 ALA B O 1
ATOM 4271 N N . ALA B 1 262 ? -16.359 -23.453 -1.215 1 96.75 262 ALA B N 1
ATOM 4272 C CA . ALA B 1 262 ? -17.172 -24.641 -1.402 1 96.75 262 ALA B CA 1
ATOM 4273 C C . ALA B 1 262 ? -16.312 -25.812 -1.903 1 96.75 262 ALA B C 1
ATOM 4275 O O . ALA B 1 262 ? -16.578 -26.969 -1.561 1 96.75 262 ALA B O 1
ATOM 4276 N N . ASN B 1 263 ? -15.289 -25.562 -2.621 1 97.62 263 ASN B N 1
ATOM 4277 C CA . ASN B 1 263 ? -14.617 -26.625 -3.35 1 97.62 263 ASN B CA 1
ATOM 4278 C C . ASN B 1 263 ? -13.273 -26.984 -2.713 1 97.62 263 ASN B C 1
ATOM 4280 O O . ASN B 1 263 ? -12.688 -28.016 -3.031 1 97.62 263 ASN B O 1
ATOM 4284 N N . TYR B 1 264 ? -12.828 -26.156 -1.86 1 97.94 264 TYR B N 1
ATOM 4285 C CA . TYR B 1 264 ? -11.539 -26.406 -1.232 1 97.94 264 TYR B CA 1
ATOM 4286 C C . TYR B 1 264 ? -11.641 -26.328 0.286 1 97.94 264 TYR B C 1
ATOM 4288 O O . TYR B 1 264 ? -11.047 -25.453 0.908 1 97.94 264 TYR B O 1
ATOM 4296 N N . PRO B 1 265 ? -12.227 -27.297 0.88 1 96.25 265 PRO B N 1
ATOM 4297 C CA . PRO B 1 265 ? -12.523 -27.266 2.314 1 96.25 265 PRO B CA 1
ATOM 4298 C C . PRO B 1 265 ? -11.266 -27.359 3.176 1 96.25 265 PRO B C 1
ATOM 4300 O O . PRO B 1 265 ? -11.32 -27.078 4.379 1 96.25 265 PRO B O 1
ATOM 4303 N N . ASP B 1 266 ? -10.141 -27.75 2.566 1 97 266 ASP B N 1
ATOM 4304 C CA . ASP B 1 266 ? -8.883 -27.797 3.307 1 97 266 ASP B CA 1
ATOM 4305 C C . ASP B 1 266 ? -8.344 -26.391 3.566 1 97 266 ASP B C 1
ATOM 4307 O O . ASP B 1 266 ? -7.379 -26.219 4.316 1 97 266 ASP B O 1
ATOM 4311 N N . TRP B 1 267 ? -8.977 -25.422 2.936 1 97.75 267 TRP B N 1
ATOM 4312 C CA . TRP B 1 267 ? -8.602 -24.031 3.104 1 97.75 267 TRP B CA 1
ATOM 4313 C C . TRP B 1 267 ? -9.773 -23.219 3.66 1 97.75 267 TRP B C 1
ATOM 4315 O O . TRP B 1 267 ? -10.93 -23.5 3.355 1 97.75 267 TRP B O 1
ATOM 4325 N N . ARG B 1 268 ? -9.445 -22.266 4.5 1 96.44 268 ARG B N 1
ATOM 4326 C CA . ARG B 1 268 ? -10.414 -21.312 4.996 1 96.44 268 ARG B CA 1
ATOM 4327 C C . ARG B 1 268 ? -10.016 -19.891 4.617 1 96.44 268 ARG B C 1
ATOM 4329 O O . ARG B 1 268 ? -8.859 -19.484 4.797 1 96.44 268 ARG B O 1
ATOM 4336 N N . ILE B 1 269 ? -10.914 -19.141 4.07 1 94.75 269 ILE B N 1
ATOM 4337 C CA . ILE B 1 269 ? -10.664 -17.75 3.73 1 94.75 269 ILE B CA 1
ATOM 4338 C C . ILE B 1 269 ? -10.602 -16.906 5.008 1 94.75 269 ILE B C 1
ATOM 4340 O O . ILE B 1 269 ? -11.562 -16.875 5.781 1 94.75 269 ILE B O 1
ATOM 4344 N N . GLU B 1 270 ? -9.508 -16.203 5.184 1 92.5 270 GLU B N 1
ATOM 4345 C CA . GLU B 1 270 ? -9.328 -15.391 6.387 1 92.5 270 GLU B CA 1
ATOM 4346 C C . GLU B 1 270 ? -9.555 -13.914 6.102 1 92.5 270 GLU B C 1
ATOM 4348 O O . GLU B 1 270 ? -10.023 -13.172 6.965 1 92.5 270 GLU B O 1
ATOM 4353 N N . ALA B 1 271 ? -9.188 -13.539 4.961 1 88.94 271 ALA B N 1
ATOM 4354 C CA . ALA B 1 271 ? -9.289 -12.133 4.582 1 88.94 271 ALA B CA 1
ATOM 4355 C C . ALA B 1 271 ? -9.234 -11.977 3.064 1 88.94 271 ALA B C 1
ATOM 4357 O O . ALA B 1 271 ? -8.797 -12.875 2.352 1 88.94 271 ALA B O 1
ATOM 4358 N N . THR B 1 272 ? -9.734 -10.984 2.586 1 90.06 272 THR B N 1
ATOM 4359 C CA . THR B 1 272 ? -9.594 -10.562 1.194 1 90.06 272 THR B CA 1
ATOM 4360 C C . THR B 1 272 ? -9.086 -9.125 1.11 1 90.06 272 THR B C 1
ATOM 4362 O O . THR B 1 272 ? -9.234 -8.352 2.061 1 90.06 272 THR B O 1
ATOM 4365 N N . ASP B 1 273 ? -8.445 -8.867 0.052 1 87.69 273 ASP B N 1
ATOM 4366 C CA . ASP B 1 273 ? -7.93 -7.523 -0.202 1 87.69 273 ASP B CA 1
ATOM 4367 C C . ASP B 1 273 ? -7.812 -7.254 -1.7 1 87.69 273 ASP B C 1
ATOM 4369 O O . ASP B 1 273 ? -8.078 -8.141 -2.518 1 87.69 273 ASP B O 1
ATOM 4373 N N . TRP B 1 274 ? -7.738 -6.121 -2.074 1 83.44 274 TRP B N 1
ATOM 4374 C CA . TRP B 1 274 ? -7.34 -5.73 -3.424 1 83.44 274 TRP B CA 1
ATOM 4375 C C . TRP B 1 274 ? -6.816 -4.297 -3.443 1 83.44 274 TRP B C 1
ATOM 4377 O O . TRP B 1 274 ? -6.906 -3.582 -2.443 1 83.44 274 TRP B O 1
ATOM 4387 N N . ALA B 1 275 ? -6.09 -4 -4.469 1 82.75 275 ALA B N 1
ATOM 4388 C CA . ALA B 1 275 ? -5.48 -2.68 -4.617 1 82.75 275 ALA B CA 1
ATOM 4389 C C . ALA B 1 275 ? -6.031 -1.957 -5.844 1 82.75 275 ALA B C 1
ATOM 4391 O O . ALA B 1 275 ? -6.25 -2.572 -6.887 1 82.75 275 ALA B O 1
ATOM 4392 N N . LEU B 1 276 ? -6.191 -0.65 -5.715 1 81 276 LEU B N 1
ATOM 4393 C CA . LEU B 1 276 ? -6.609 0.198 -6.828 1 81 276 LEU B CA 1
ATOM 4394 C C . LEU B 1 276 ? -5.648 0.063 -8.008 1 81 276 LEU B C 1
ATOM 4396 O O . LEU B 1 276 ? -6.062 0.167 -9.164 1 81 276 LEU B O 1
ATOM 4400 N N . ALA B 1 277 ? -4.418 -0.258 -7.68 1 79.19 277 ALA B N 1
ATOM 4401 C CA . ALA B 1 277 ? -3.387 -0.39 -8.703 1 79.19 277 ALA B CA 1
ATOM 4402 C C . ALA B 1 277 ? -3.637 -1.616 -9.578 1 79.19 277 ALA B C 1
ATOM 4404 O O . ALA B 1 277 ? -3.109 -1.712 -10.688 1 79.19 277 ALA B O 1
ATOM 4405 N N . ASP B 1 278 ? -4.414 -2.537 -9.086 1 85.19 278 ASP B N 1
ATOM 4406 C CA . ASP B 1 278 ? -4.742 -3.766 -9.805 1 85.19 278 ASP B CA 1
ATOM 4407 C C . ASP B 1 278 ? -6.109 -4.297 -9.383 1 85.19 278 ASP B C 1
ATOM 4409 O O . ASP B 1 278 ? -6.207 -5.352 -8.758 1 85.19 278 ASP B O 1
ATOM 4413 N N . PRO B 1 279 ? -7.129 -3.645 -9.891 1 82.06 279 PRO B N 1
ATOM 4414 C CA . PRO B 1 279 ? -8.453 -3.918 -9.328 1 82.06 279 PRO B CA 1
ATOM 4415 C C . PRO B 1 279 ? -9.016 -5.266 -9.773 1 82.06 279 PRO B C 1
ATOM 4417 O O . PRO B 1 279 ? -10 -5.746 -9.203 1 82.06 279 PRO B O 1
ATOM 4420 N N . TYR B 1 280 ? -8.406 -5.875 -10.75 1 89.75 280 TYR B N 1
ATOM 4421 C CA . TYR B 1 280 ? -8.992 -7.113 -11.258 1 89.75 280 TYR B CA 1
ATOM 4422 C C . TYR B 1 280 ? -8.219 -8.328 -10.75 1 89.75 280 TYR B C 1
ATOM 4424 O O . TYR B 1 280 ? -8.336 -9.422 -11.305 1 89.75 280 TYR B O 1
ATOM 4432 N N . GLN B 1 281 ? -7.379 -8.125 -9.781 1 92 281 GLN B N 1
ATOM 4433 C CA . GLN B 1 281 ? -6.777 -9.188 -8.984 1 92 281 GLN B CA 1
ATOM 4434 C C . GLN B 1 281 ? -7.156 -9.055 -7.512 1 92 281 GLN B C 1
ATOM 4436 O O . GLN B 1 281 ? -6.562 -8.266 -6.777 1 92 281 GLN B O 1
ATOM 4441 N N . ARG B 1 282 ? -8.148 -9.836 -7.188 1 93.25 282 ARG B N 1
ATOM 4442 C CA . ARG B 1 282 ? -8.516 -9.883 -5.773 1 93.25 282 ARG B CA 1
ATOM 4443 C C . ARG B 1 282 ? -7.555 -10.773 -4.988 1 93.25 282 ARG B C 1
ATOM 4445 O O . ARG B 1 282 ? -7.281 -11.906 -5.387 1 93.25 282 ARG B O 1
ATOM 4452 N N . TYR B 1 283 ? -7.016 -10.172 -3.924 1 96.38 283 TYR B N 1
ATOM 4453 C CA . TYR B 1 283 ? -6.176 -10.961 -3.029 1 96.38 283 TYR B CA 1
ATOM 4454 C C . TYR B 1 283 ? -7.023 -11.773 -2.062 1 96.38 283 TYR B C 1
ATOM 4456 O O . TYR B 1 283 ? -7.922 -11.242 -1.409 1 96.38 283 TYR B O 1
ATOM 4464 N N . VAL B 1 284 ? -6.801 -13.047 -2.006 1 96.5 284 VAL B N 1
ATOM 4465 C CA . VAL B 1 284 ? -7.488 -13.922 -1.062 1 96.5 284 VAL B CA 1
ATOM 4466 C C . VAL B 1 284 ? -6.473 -14.586 -0.136 1 96.5 284 VAL B C 1
ATOM 4468 O O . VAL B 1 284 ? -5.539 -15.242 -0.6 1 96.5 284 VAL B O 1
ATOM 4471 N N . PHE B 1 285 ? -6.613 -14.352 1.132 1 96.75 285 PHE B N 1
ATOM 4472 C CA . PHE B 1 285 ? -5.738 -14.938 2.139 1 96.75 285 PHE B CA 1
ATOM 4473 C C . PHE B 1 285 ? -6.379 -16.172 2.76 1 96.75 285 PHE B C 1
ATOM 4475 O O . PHE B 1 285 ? -7.43 -16.078 3.398 1 96.75 285 PHE B O 1
ATOM 4482 N N . LEU B 1 286 ? -5.695 -17.281 2.543 1 98.06 286 LEU B N 1
ATOM 4483 C CA . LEU B 1 286 ? -6.211 -18.578 2.971 1 98.06 286 LEU B CA 1
ATOM 4484 C C . LEU B 1 286 ? -5.379 -19.156 4.117 1 98.06 286 LEU B C 1
ATOM 4486 O O . LEU B 1 286 ? -4.156 -18.984 4.145 1 98.06 286 LEU B O 1
ATOM 4490 N N . LYS B 1 287 ? -5.988 -19.781 5.012 1 96.94 287 LYS B N 1
ATOM 4491 C CA . LYS B 1 287 ? -5.332 -20.578 6.055 1 96.94 287 LYS B CA 1
ATOM 4492 C C . LYS B 1 287 ? -5.766 -22.031 5.996 1 96.94 287 LYS B C 1
ATOM 4494 O O . LYS B 1 287 ? -6.844 -22.344 5.488 1 96.94 287 LYS B O 1
ATOM 4499 N N . PRO B 1 288 ? -4.809 -22.875 6.48 1 95.94 288 PRO B N 1
ATOM 4500 C CA . PRO B 1 288 ? -5.242 -24.266 6.555 1 95.94 288 PRO B CA 1
ATOM 4501 C C . PRO B 1 288 ? -6.465 -24.469 7.453 1 95.94 288 PRO B C 1
ATOM 4503 O O . PRO B 1 288 ? -6.559 -23.844 8.516 1 95.94 288 PRO B O 1
ATOM 4506 N N . ALA B 1 289 ? -7.402 -25.203 6.988 1 93 289 ALA B N 1
ATOM 4507 C CA . ALA B 1 289 ? -8.594 -25.5 7.785 1 93 289 ALA B CA 1
ATOM 4508 C C . ALA B 1 289 ? -8.281 -26.531 8.875 1 93 289 ALA B C 1
ATOM 4510 O O . ALA B 1 289 ? -7.391 -27.359 8.711 1 93 289 ALA B O 1
#

Secondary structure (DSSP, 8-state):
---HHHHHHHHHHHHHHHTT--HHHHHHHHHTTS-HHHHHHHHHH-S-TT-HHHHHHSPPPPPHHHHHHHHS--HHHHHHHHHHHHHHHHHHHHHHHS--STT--EEEET-TTTHHHHHGGGTS-GGGEEEEES-HHHHHHHHHTT--SEEEE--SS-SS-SS-TT-EEEEEETTSTTSB-HHHHHHHHHHHHTTEEEEEEEEEEE--TTHHHHSTTTGGGHHHHHHHHHHHSEEEEE-SS--BTTB--BEEEEE-HHHHHHH-TTEEEEEEEEETTEEEEEEEEEEE-/---HHHHHHHHHHHHHHHTT--HHHHHHHHHTTS-HHHHHHHHHH-S-TT-HHHHHHSPPPPPHHHHHHHHS--HHHHHHHHHHHHHHHHHHHHHHHS--STT--EEEET-TTTHHHHHGGGTS-GGGEEEEES-HHHHHHHHHTT--SEEEE--SS-SS-SS-TT-EEEEEETTSTTSB-HHHHHHHHHHHHTTEEEEEEEEEEE--TTHHHHSTTTGGGHHHHHHHHHHHSEEEEE-SSPPBTTB--BEEEEE-HHHHHHH-TTEEEEEEEEETTEEEEEEEEEEE-

Nearest PDB structures (foldseek):
  9fcq-assembly1_A  TM=5.832E-01  e=1.784E-08  Kitasatospora cystarginea
  9fd3-assembly1_A  TM=5.820E-01  e=1.375E-08  Kitasatospora cystarginea
  9fcx-assembly2_B  TM=5.693E-01  e=9.306E-09  Kitasatospora cystarginea
  3dtn-assembly1_A  TM=5.633E-01  e=1.431E-07  Methanosarcina mazei
  3dtn-assembly1_B  TM=5.652E-01  e=5.612E-07  Methanosarcina mazei

Organism: NCBI:txid2803784